Protein AF-A0A6A7B2F6-F1 (afdb_monomer)

Structure (mmCIF, N/CA/C/O backbone):
data_AF-A0A6A7B2F6-F1
#
_entry.id   AF-A0A6A7B2F6-F1
#
loop_
_atom_site.group_PDB
_atom_site.id
_atom_site.type_symbol
_atom_site.label_atom_id
_atom_site.label_alt_id
_atom_site.label_comp_id
_atom_site.label_asym_id
_atom_site.label_entity_id
_atom_site.label_seq_id
_atom_site.pdbx_PDB_ins_code
_atom_site.Cartn_x
_atom_site.Cartn_y
_atom_site.Cartn_z
_atom_site.occupancy
_atom_site.B_iso_or_equiv
_atom_site.auth_seq_id
_atom_site.auth_comp_id
_atom_site.auth_asym_id
_atom_site.auth_atom_id
_atom_site.pdbx_PDB_model_num
ATOM 1 N N . MET A 1 1 ? 23.546 13.641 -33.570 1.00 54.88 1 MET A N 1
ATOM 2 C CA . MET A 1 1 ? 23.801 13.196 -32.185 1.00 54.88 1 MET A CA 1
ATOM 3 C C . MET A 1 1 ? 22.501 12.891 -31.407 1.00 54.88 1 MET A C 1
ATOM 5 O O . MET A 1 1 ? 22.380 13.351 -30.288 1.00 54.88 1 MET A O 1
ATOM 9 N N . PRO A 1 2 ? 21.525 12.115 -31.929 1.00 66.31 2 PRO A N 1
ATOM 10 C CA . PRO A 1 2 ? 20.296 11.788 -31.178 1.00 66.31 2 PRO A CA 1
ATOM 11 C C . PRO A 1 2 ? 20.431 10.603 -30.196 1.00 66.31 2 PRO A C 1
ATOM 13 O O . PRO A 1 2 ? 19.498 10.316 -29.454 1.00 66.31 2 PRO A O 1
ATOM 16 N N . TYR A 1 3 ? 21.562 9.884 -30.204 1.00 64.88 3 TYR A N 1
ATOM 17 C CA . TYR A 1 3 ? 21.725 8.642 -29.433 1.00 64.88 3 TYR A CA 1
ATOM 18 C C . TYR A 1 3 ? 22.074 8.880 -27.952 1.00 64.88 3 TYR A C 1
ATOM 20 O O . TYR A 1 3 ? 21.623 8.134 -27.085 1.00 64.88 3 TYR A O 1
ATOM 28 N N . GLU A 1 4 ? 22.831 9.940 -27.645 1.00 74.81 4 GLU A N 1
ATOM 29 C CA . GLU A 1 4 ? 23.242 10.257 -26.267 1.00 74.81 4 GLU A CA 1
ATOM 30 C C . GLU A 1 4 ? 22.056 10.699 -25.395 1.00 74.81 4 GLU A C 1
ATOM 32 O O . GLU A 1 4 ? 21.963 10.301 -24.231 1.00 74.81 4 GLU A O 1
ATOM 37 N N . ASP A 1 5 ? 21.104 11.435 -25.977 1.00 79.56 5 ASP A N 1
ATOM 38 C CA . ASP A 1 5 ? 19.908 11.903 -25.270 1.00 79.56 5 ASP A CA 1
ATOM 39 C C . ASP A 1 5 ? 19.014 10.728 -24.833 1.00 79.56 5 ASP A C 1
ATOM 41 O O . ASP A 1 5 ? 18.482 10.715 -23.722 1.00 79.56 5 ASP A O 1
ATOM 45 N N . HIS A 1 6 ? 18.910 9.676 -25.657 1.00 76.62 6 HIS A N 1
ATOM 46 C CA . HIS A 1 6 ? 18.069 8.523 -25.333 1.00 76.62 6 HIS A CA 1
ATOM 47 C C . HIS A 1 6 ? 18.646 7.677 -24.185 1.00 76.62 6 HIS A C 1
ATOM 49 O O . HIS A 1 6 ? 17.894 7.222 -23.315 1.00 76.62 6 HIS A O 1
ATOM 55 N N . ALA A 1 7 ? 19.964 7.466 -24.151 1.00 80.50 7 ALA A N 1
ATOM 56 C CA . ALA A 1 7 ? 20.609 6.690 -23.090 1.00 80.50 7 ALA A CA 1
ATOM 57 C C . ALA A 1 7 ? 20.468 7.370 -21.715 1.00 80.50 7 ALA A C 1
ATOM 59 O O . ALA A 1 7 ? 20.265 6.703 -20.694 1.00 80.50 7 ALA A O 1
ATOM 60 N N . HIS A 1 8 ? 20.525 8.705 -21.688 1.00 84.56 8 HIS A N 1
ATOM 61 C CA . HIS A 1 8 ? 20.336 9.487 -20.471 1.00 84.56 8 HIS A CA 1
ATOM 62 C C . HIS A 1 8 ? 18.915 9.333 -19.899 1.00 84.56 8 HIS A C 1
ATOM 64 O O . HIS A 1 8 ? 18.751 9.095 -18.697 1.00 84.56 8 HIS A O 1
ATOM 70 N N . ASP A 1 9 ? 17.890 9.378 -20.754 1.00 85.75 9 ASP A N 1
ATOM 71 C CA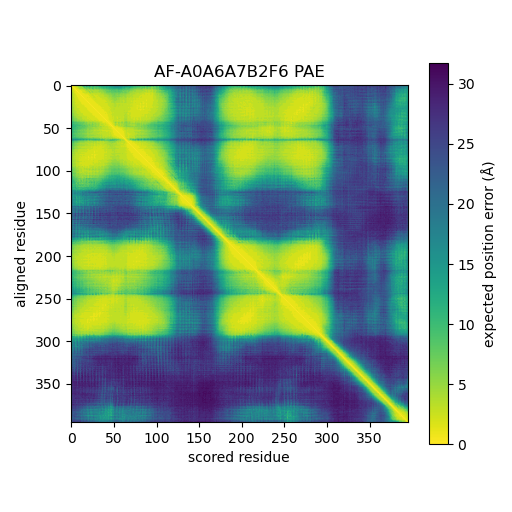 . ASP A 1 9 ? 16.490 9.224 -20.340 1.00 85.75 9 ASP A CA 1
ATOM 72 C C . ASP A 1 9 ? 16.195 7.837 -19.749 1.00 85.75 9 ASP A C 1
ATOM 74 O O . ASP A 1 9 ? 15.519 7.726 -18.720 1.00 85.75 9 ASP A O 1
ATOM 78 N N . VAL A 1 10 ? 16.738 6.770 -20.346 1.00 84.81 10 VAL A N 1
ATOM 79 C CA . VAL A 1 10 ? 16.525 5.390 -19.872 1.00 84.81 10 VAL A CA 1
ATOM 80 C C . VAL A 1 10 ? 17.110 5.194 -18.473 1.00 84.81 10 VAL A C 1
ATOM 82 O O . VAL A 1 10 ? 16.424 4.675 -17.586 1.00 84.81 10 VAL A O 1
ATOM 85 N N . ARG A 1 11 ? 18.336 5.681 -18.230 1.00 88.31 11 ARG A N 1
ATOM 86 C CA . ARG A 1 11 ? 18.968 5.625 -16.901 1.00 88.31 11 ARG A CA 1
ATOM 87 C C . ARG A 1 11 ? 18.184 6.418 -15.861 1.00 88.31 11 ARG A C 1
ATOM 89 O O . ARG A 1 11 ? 18.019 5.953 -14.732 1.00 88.31 11 ARG A O 1
ATOM 96 N N . HIS A 1 12 ? 17.668 7.589 -16.232 1.00 90.00 12 HIS A N 1
ATOM 97 C CA . HIS A 1 12 ? 16.867 8.402 -15.324 1.00 90.00 12 HIS A CA 1
ATOM 98 C C . HIS A 1 12 ? 15.565 7.688 -14.925 1.00 90.00 12 HIS A C 1
ATOM 100 O O . HIS A 1 12 ? 15.240 7.613 -13.739 1.00 90.00 12 HIS A O 1
ATOM 106 N N . ILE A 1 13 ? 14.851 7.089 -15.884 1.00 89.62 13 ILE A N 1
ATOM 107 C CA . ILE A 1 13 ? 13.628 6.315 -15.613 1.00 89.62 13 ILE A CA 1
ATOM 108 C C . ILE A 1 13 ? 13.930 5.105 -14.719 1.00 89.62 13 ILE A C 1
ATOM 110 O O . ILE A 1 13 ? 13.209 4.872 -13.746 1.00 89.62 13 ILE A O 1
ATOM 114 N N . ALA A 1 14 ? 14.999 4.355 -15.003 1.00 90.31 14 ALA A N 1
ATOM 115 C CA . ALA A 1 14 ? 15.408 3.208 -14.192 1.00 90.31 14 ALA A CA 1
ATOM 116 C C . ALA A 1 14 ? 15.738 3.615 -12.745 1.00 90.31 14 ALA A C 1
ATOM 118 O O . ALA A 1 14 ? 15.296 2.959 -11.798 1.00 90.31 14 ALA A O 1
ATOM 119 N N . SER A 1 15 ? 16.439 4.736 -12.561 1.00 93.06 15 SER A N 1
ATOM 120 C CA . SER A 1 15 ? 16.747 5.297 -11.241 1.00 93.06 15 SER A CA 1
ATOM 121 C C . SER A 1 15 ? 15.479 5.689 -10.473 1.00 93.06 15 SER A C 1
ATOM 123 O O . SER A 1 15 ? 15.281 5.257 -9.336 1.00 93.06 15 SER A O 1
ATOM 125 N N . VAL A 1 16 ? 14.554 6.416 -11.112 1.00 93.19 16 VAL A N 1
ATOM 126 C CA . VAL A 1 16 ? 13.270 6.799 -10.499 1.00 93.19 16 VAL A CA 1
ATOM 127 C C . VAL A 1 16 ? 12.461 5.566 -10.090 1.00 93.19 16 VAL A C 1
ATOM 129 O O . VAL A 1 16 ? 11.946 5.511 -8.973 1.00 93.19 16 VAL A O 1
ATOM 132 N N . LEU A 1 17 ? 12.373 4.550 -10.953 1.00 92.00 17 LEU A N 1
ATOM 133 C CA . LEU A 1 17 ? 11.678 3.298 -10.637 1.00 92.00 17 LEU A CA 1
ATOM 134 C C . LEU A 1 17 ? 12.339 2.551 -9.475 1.00 92.00 17 LEU A C 1
ATOM 136 O O . LEU A 1 17 ? 11.637 2.035 -8.606 1.00 92.00 17 LEU A O 1
ATOM 140 N N . THR A 1 18 ? 13.670 2.531 -9.422 1.00 94.44 18 THR A N 1
ATOM 141 C CA . THR A 1 18 ? 14.434 1.931 -8.320 1.00 94.44 18 THR A CA 1
ATOM 142 C C . THR A 1 18 ? 14.109 2.613 -6.992 1.00 94.44 18 THR A C 1
ATOM 144 O O . THR A 1 18 ? 13.806 1.936 -6.006 1.00 94.44 18 THR A O 1
ATOM 147 N N . ILE A 1 19 ? 14.090 3.950 -6.968 1.00 95.31 19 ILE A N 1
ATOM 148 C CA . ILE A 1 19 ? 13.731 4.736 -5.779 1.00 95.31 19 ILE A CA 1
ATOM 149 C C . ILE A 1 19 ? 12.289 4.439 -5.357 1.00 95.31 19 ILE A C 1
ATOM 151 O O . ILE A 1 19 ? 12.044 4.132 -4.192 1.00 95.31 19 ILE A O 1
ATOM 155 N N . LEU A 1 20 ? 11.335 4.462 -6.294 1.00 94.81 20 LEU A N 1
ATOM 156 C CA . LEU A 1 20 ? 9.926 4.186 -6.003 1.00 94.81 20 LEU A CA 1
ATOM 157 C C . LEU A 1 20 ? 9.716 2.776 -5.434 1.00 94.81 20 LEU A C 1
ATOM 159 O O . LEU A 1 20 ? 9.013 2.618 -4.437 1.00 94.81 20 LEU A O 1
ATOM 163 N N . HIS A 1 21 ? 10.345 1.753 -6.016 1.00 93.62 21 HIS A N 1
ATOM 164 C CA . HIS A 1 21 ? 10.237 0.381 -5.516 1.00 93.62 21 HIS A CA 1
ATOM 165 C C . HIS A 1 21 ? 10.920 0.195 -4.155 1.00 93.62 21 HIS A C 1
ATOM 167 O O . HIS A 1 21 ? 10.398 -0.524 -3.304 1.00 93.62 21 HIS A O 1
ATOM 173 N N . THR A 1 22 ? 12.024 0.898 -3.902 1.00 95.75 22 THR A N 1
ATOM 174 C CA . THR A 1 22 ? 12.677 0.908 -2.584 1.00 95.75 22 THR A CA 1
ATOM 175 C C . THR A 1 22 ? 11.773 1.544 -1.526 1.00 95.75 22 THR A C 1
ATOM 177 O O . THR A 1 22 ? 11.584 0.974 -0.450 1.00 95.75 22 THR A O 1
ATOM 180 N N . LEU A 1 23 ? 11.139 2.678 -1.843 1.00 96.19 23 LEU A N 1
ATOM 181 C CA . LEU A 1 23 ? 10.159 3.321 -0.964 1.00 96.19 23 LEU A CA 1
ATOM 182 C C . LEU A 1 23 ? 8.937 2.429 -0.719 1.00 96.19 23 LEU A C 1
ATOM 184 O O . LEU A 1 23 ? 8.462 2.370 0.414 1.00 96.19 23 LEU A O 1
ATOM 188 N N . HIS A 1 24 ? 8.467 1.687 -1.729 1.00 95.56 24 HIS A N 1
ATOM 189 C CA . HIS A 1 24 ? 7.430 0.665 -1.548 1.00 95.56 24 HIS A CA 1
ATOM 190 C C . HIS A 1 24 ? 7.857 -0.375 -0.513 1.00 95.56 24 HIS A C 1
ATOM 192 O O . HIS A 1 24 ? 7.112 -0.622 0.428 1.00 95.56 24 HIS A O 1
ATOM 198 N N . ILE A 1 25 ? 9.049 -0.964 -0.648 1.00 96.88 25 ILE A N 1
ATOM 199 C CA . ILE A 1 25 ? 9.537 -2.009 0.266 1.00 96.88 25 ILE A CA 1
ATOM 200 C C . ILE A 1 25 ? 9.607 -1.480 1.702 1.00 96.88 25 ILE A C 1
ATOM 202 O O . ILE A 1 25 ? 9.035 -2.090 2.605 1.00 96.88 25 ILE A O 1
ATOM 206 N N . ILE A 1 26 ? 10.241 -0.321 1.909 1.00 97.50 26 ILE A N 1
ATOM 207 C CA . ILE A 1 26 ? 10.373 0.302 3.236 1.00 97.50 26 ILE A CA 1
ATOM 208 C C . ILE A 1 26 ? 8.992 0.582 3.842 1.00 97.50 26 ILE A C 1
ATOM 210 O O . ILE A 1 26 ? 8.729 0.223 4.994 1.00 97.50 26 ILE A O 1
ATOM 214 N N . THR A 1 27 ? 8.090 1.184 3.064 1.00 96.12 27 THR A N 1
ATOM 215 C CA . THR A 1 27 ? 6.739 1.520 3.533 1.00 96.12 27 THR A CA 1
ATOM 216 C C . THR A 1 27 ? 5.923 0.264 3.831 1.00 96.12 27 THR A C 1
ATOM 218 O O . THR A 1 27 ? 5.229 0.224 4.840 1.00 96.12 27 THR A O 1
ATOM 221 N N . THR A 1 28 ? 6.052 -0.789 3.022 1.00 95.88 28 THR A N 1
ATOM 222 C CA . THR A 1 28 ? 5.333 -2.060 3.202 1.00 95.88 28 THR A CA 1
ATOM 223 C C . THR A 1 28 ? 5.786 -2.780 4.469 1.00 95.88 28 THR A C 1
ATOM 225 O O . THR A 1 28 ? 4.952 -3.239 5.246 1.00 95.88 28 THR A O 1
ATOM 228 N N . LEU A 1 29 ? 7.097 -2.828 4.732 1.00 96.69 29 LEU A N 1
ATOM 229 C CA . LEU A 1 29 ? 7.642 -3.381 5.976 1.00 96.69 29 LEU A CA 1
ATOM 230 C C . LEU A 1 29 ? 7.176 -2.579 7.197 1.00 96.69 29 LEU A C 1
ATOM 232 O O . LEU A 1 29 ? 6.752 -3.159 8.194 1.00 96.69 29 LEU A O 1
ATOM 236 N N . THR A 1 30 ? 7.195 -1.248 7.100 1.00 96.12 30 THR A N 1
ATOM 237 C CA . THR A 1 30 ? 6.697 -0.364 8.164 1.00 96.12 30 THR A CA 1
ATOM 238 C C . THR A 1 30 ? 5.208 -0.599 8.415 1.00 96.12 30 THR A C 1
ATOM 240 O O . THR A 1 30 ? 4.791 -0.780 9.557 1.00 96.12 30 THR A O 1
ATOM 243 N N . LEU A 1 31 ? 4.402 -0.668 7.354 1.00 95.06 31 LEU A N 1
ATOM 244 C CA . LEU A 1 31 ? 2.968 -0.921 7.437 1.00 95.06 31 LEU A CA 1
ATOM 245 C C . LEU A 1 31 ? 2.669 -2.299 8.035 1.00 95.06 31 LEU A C 1
ATOM 247 O O . LEU A 1 31 ? 1.744 -2.411 8.831 1.00 95.06 31 LEU A O 1
ATOM 251 N N . LEU A 1 32 ? 3.465 -3.326 7.722 1.00 95.38 32 LEU A N 1
ATOM 252 C CA . LEU A 1 32 ? 3.337 -4.658 8.317 1.00 95.38 32 LEU A CA 1
ATOM 253 C C . LEU A 1 32 ? 3.573 -4.632 9.834 1.00 95.38 32 LEU A C 1
ATOM 255 O O . LEU A 1 32 ? 2.795 -5.217 10.585 1.00 95.38 32 LEU A O 1
ATOM 259 N N . VAL A 1 33 ? 4.604 -3.921 10.301 1.00 96.19 33 VAL A N 1
ATOM 260 C CA . VAL A 1 33 ? 4.861 -3.753 11.743 1.00 96.19 33 VAL A CA 1
ATOM 261 C C . VAL A 1 33 ? 3.712 -2.998 12.415 1.00 96.19 33 VAL A C 1
ATOM 263 O O . VAL A 1 33 ? 3.245 -3.413 13.474 1.00 96.19 33 VAL A O 1
ATOM 266 N N . LEU A 1 34 ? 3.207 -1.931 11.787 1.00 94.81 34 LEU A N 1
ATOM 267 C CA . LEU A 1 34 ? 2.070 -1.158 12.298 1.00 94.81 34 LEU A CA 1
ATOM 268 C C . LEU A 1 34 ? 0.776 -1.981 12.347 1.00 94.81 34 LEU A C 1
ATOM 270 O O . LEU A 1 34 ? 0.018 -1.869 13.305 1.00 94.81 34 LEU A O 1
ATOM 274 N N . LEU A 1 35 ? 0.545 -2.835 11.349 1.00 92.69 35 LEU A N 1
ATOM 275 C CA . LEU A 1 35 ? -0.573 -3.774 11.289 1.00 92.69 35 LEU A CA 1
ATOM 276 C C . LEU A 1 35 ? -0.529 -4.773 12.453 1.00 92.69 35 LEU A C 1
ATOM 278 O O . LEU A 1 35 ? -1.535 -4.973 13.137 1.00 92.69 35 LEU A O 1
ATOM 282 N N . VAL A 1 36 ? 0.639 -5.374 12.705 1.00 94.25 36 VAL A N 1
ATOM 283 C CA . VAL A 1 36 ? 0.846 -6.283 13.844 1.00 94.25 36 VAL A CA 1
ATOM 284 C C . VAL A 1 36 ? 0.641 -5.539 15.159 1.00 94.25 36 VAL A C 1
ATOM 286 O O . VAL A 1 36 ? -0.102 -6.011 16.015 1.00 94.25 36 VAL A O 1
ATOM 289 N N . TRP A 1 37 ? 1.219 -4.344 15.297 1.00 94.50 37 TRP A N 1
ATOM 290 C CA . TRP A 1 37 ? 1.047 -3.514 16.486 1.00 94.50 37 TRP A CA 1
ATOM 291 C C . TRP A 1 37 ? -0.422 -3.150 16.739 1.00 94.50 37 TRP A C 1
ATOM 293 O O . TRP A 1 37 ? -0.886 -3.209 17.880 1.00 94.50 37 TRP A O 1
ATOM 303 N N . HIS A 1 38 ? -1.185 -2.830 15.692 1.00 91.62 38 HIS A N 1
ATOM 304 C CA . HIS A 1 38 ? -2.613 -2.568 15.817 1.00 91.62 38 HIS A CA 1
ATOM 305 C C . HIS A 1 38 ? -3.382 -3.810 16.282 1.00 91.62 38 HIS A C 1
ATOM 307 O O . HIS A 1 38 ? -4.205 -3.689 17.188 1.00 91.62 38 HIS A O 1
ATOM 313 N N . ILE A 1 39 ? -3.099 -5.001 15.733 1.00 91.12 39 ILE A N 1
ATOM 314 C CA . ILE A 1 39 ? -3.698 -6.254 16.227 1.00 91.12 39 ILE A CA 1
ATOM 315 C C . ILE A 1 39 ? -3.386 -6.443 17.710 1.00 91.12 39 ILE A C 1
ATOM 317 O O . ILE A 1 39 ? -4.314 -6.636 18.490 1.00 91.12 39 ILE A O 1
ATOM 321 N N . SER A 1 40 ? -2.118 -6.329 18.114 1.00 91.44 40 SER A N 1
ATOM 322 C CA . SER A 1 40 ? -1.720 -6.468 19.519 1.00 91.44 40 SER A CA 1
ATOM 323 C C . SER A 1 40 ? -2.441 -5.458 20.419 1.00 91.44 40 SER A C 1
ATOM 325 O O . SER A 1 40 ? -2.845 -5.785 21.530 1.00 91.44 40 SER A O 1
ATOM 327 N N . THR A 1 41 ? -2.660 -4.234 19.932 1.00 90.12 41 THR A N 1
ATOM 328 C CA . THR A 1 41 ? -3.390 -3.187 20.667 1.00 90.12 41 THR A CA 1
ATOM 329 C C . THR A 1 41 ? -4.883 -3.495 20.793 1.00 90.12 41 THR A C 1
ATOM 331 O O . THR A 1 41 ? -5.496 -3.186 21.814 1.00 90.12 41 THR A O 1
ATOM 334 N N . VAL A 1 42 ? -5.483 -4.115 19.776 1.00 88.25 42 VAL A N 1
ATOM 335 C CA . VAL A 1 42 ? -6.877 -4.576 19.831 1.00 88.25 42 VAL A CA 1
ATOM 336 C C . VAL A 1 42 ? -7.023 -5.791 20.748 1.00 88.25 42 VAL A C 1
ATOM 338 O O . VAL A 1 42 ? -8.025 -5.881 21.449 1.00 88.25 42 VAL A O 1
ATOM 341 N N . ASP A 1 43 ? -6.040 -6.686 20.784 1.00 88.81 43 ASP A N 1
ATOM 342 C CA . ASP A 1 43 ? -6.026 -7.868 21.655 1.00 88.81 43 ASP A CA 1
ATOM 343 C C . ASP A 1 43 ? -5.865 -7.498 23.140 1.00 88.81 43 ASP A C 1
ATOM 345 O O . ASP A 1 43 ? -6.532 -8.047 24.019 1.00 88.81 43 ASP A O 1
ATOM 349 N N . LEU A 1 44 ? -5.088 -6.444 23.422 1.00 85.56 44 LEU A N 1
ATOM 350 C CA . LEU A 1 44 ? -4.960 -5.868 24.763 1.00 85.56 44 LEU A CA 1
ATOM 351 C C . LEU A 1 44 ? -6.313 -5.499 25.389 1.00 85.56 44 LEU A C 1
ATOM 353 O O . LEU A 1 44 ? -6.413 -5.498 26.610 1.00 85.56 44 LEU A O 1
ATOM 357 N N . VAL A 1 45 ? -7.362 -5.247 24.592 1.00 85.56 45 VAL A N 1
ATOM 358 C CA . VAL A 1 45 ? -8.728 -4.961 25.073 1.00 85.56 45 VAL A CA 1
ATOM 359 C C . VAL A 1 45 ? -9.248 -6.028 26.039 1.00 85.56 45 VAL A C 1
ATOM 361 O O . VAL A 1 45 ? -9.948 -5.682 26.993 1.00 85.56 45 VAL A O 1
ATOM 364 N N . GLU A 1 46 ? -8.892 -7.296 25.833 1.00 85.31 46 GLU A N 1
ATOM 365 C CA . GLU A 1 46 ? -9.318 -8.402 26.700 1.00 85.31 46 GLU A CA 1
ATOM 366 C C . GLU A 1 46 ? -8.714 -8.313 28.112 1.00 85.31 46 GLU A C 1
ATOM 368 O O . GLU A 1 46 ? -9.299 -8.818 29.065 1.00 85.31 46 GLU A O 1
ATOM 373 N N . HIS A 1 47 ? -7.603 -7.588 28.268 1.00 86.44 47 HIS A N 1
ATOM 374 C CA . HIS A 1 47 ? -6.847 -7.463 29.516 1.00 86.44 47 HIS A CA 1
ATOM 375 C C . HIS A 1 47 ? -7.242 -6.237 30.360 1.00 86.44 47 HIS A C 1
ATOM 377 O O . HIS A 1 47 ? -6.686 -6.020 31.433 1.00 86.44 47 HIS A O 1
ATOM 383 N N . PHE A 1 48 ? -8.187 -5.409 29.897 1.00 82.31 48 PHE A N 1
ATOM 384 C CA . PHE A 1 48 ? -8.598 -4.178 30.594 1.00 82.31 48 PHE A CA 1
ATOM 385 C C . PHE A 1 48 ? -9.746 -4.356 31.601 1.00 82.31 48 PHE A C 1
ATOM 387 O O . PHE A 1 48 ? -10.257 -3.358 32.125 1.00 82.31 48 PHE A O 1
ATOM 394 N N . ASP A 1 49 ? -10.177 -5.595 31.857 1.00 85.56 49 ASP A N 1
ATOM 395 C CA . ASP A 1 49 ? -11.302 -5.933 32.742 1.00 85.56 49 ASP A CA 1
ATOM 396 C C . ASP A 1 49 ? -12.591 -5.149 32.424 1.00 85.56 49 ASP A C 1
ATOM 398 O O . ASP A 1 49 ? -13.342 -4.748 33.313 1.00 85.56 49 ASP A O 1
ATOM 402 N N . MET A 1 50 ? -12.865 -4.883 31.143 1.00 87.50 50 MET A N 1
ATOM 403 C CA . MET A 1 50 ? -14.071 -4.156 30.731 1.00 87.50 50 MET A CA 1
ATOM 404 C C . MET A 1 50 ? -15.337 -5.024 30.909 1.00 87.50 50 MET A C 1
ATOM 406 O O . MET A 1 50 ? -15.268 -6.250 30.804 1.00 87.50 50 MET A O 1
ATOM 410 N N . PRO A 1 51 ? -16.537 -4.438 31.123 1.00 89.00 51 PRO A N 1
ATOM 411 C CA . PRO A 1 51 ? -17.775 -5.210 31.218 1.00 89.00 51 PRO A CA 1
ATOM 412 C C . PRO A 1 51 ? -18.011 -6.064 29.974 1.00 89.00 51 PRO A C 1
ATOM 414 O O . PRO A 1 51 ? -17.865 -5.588 28.845 1.00 89.00 51 PRO A O 1
ATOM 417 N N . ARG A 1 52 ? -18.497 -7.296 30.166 1.00 89.12 52 ARG A N 1
ATOM 418 C CA . ARG A 1 52 ? -18.784 -8.232 29.063 1.00 89.12 52 ARG A CA 1
ATOM 419 C C . ARG A 1 52 ? -19.774 -7.676 28.036 1.00 89.12 52 ARG A C 1
ATOM 421 O O . ARG A 1 52 ? -19.797 -8.147 26.900 1.00 89.12 52 ARG A O 1
ATOM 428 N N . SER A 1 53 ? -20.664 -6.758 28.415 1.00 89.75 53 SER A N 1
ATOM 429 C CA . SER A 1 53 ? -21.571 -6.096 27.467 1.00 89.75 53 SER A CA 1
ATOM 430 C C . SER A 1 53 ? -20.849 -5.092 26.569 1.00 89.75 53 SER A C 1
ATOM 432 O O . SER A 1 53 ? -21.103 -5.064 25.360 1.00 89.75 53 SER A O 1
ATOM 434 N N . TRP A 1 54 ? -19.920 -4.313 27.133 1.00 89.62 54 TRP A N 1
ATOM 435 C CA . TRP A 1 54 ? -19.060 -3.402 26.389 1.00 89.62 54 TRP A CA 1
ATOM 436 C C . TRP A 1 54 ? -18.175 -4.194 25.436 1.00 89.62 54 TRP A C 1
ATOM 438 O O . TRP A 1 54 ? -18.169 -3.898 24.247 1.00 89.62 54 TRP A O 1
ATOM 448 N N . GLU A 1 55 ? -17.532 -5.257 25.921 1.00 89.12 55 GLU A N 1
ATOM 449 C CA . GLU A 1 55 ? -16.659 -6.116 25.118 1.00 89.12 55 GLU A CA 1
ATOM 450 C C . GLU A 1 55 ? -17.417 -6.750 23.945 1.00 89.12 55 GLU A C 1
ATOM 452 O O . GLU A 1 55 ? -16.979 -6.659 22.802 1.00 89.12 55 GLU A O 1
ATOM 457 N N . ARG A 1 56 ? -18.613 -7.311 24.183 1.00 89.56 56 ARG A N 1
ATOM 458 C CA . ARG A 1 56 ? -19.470 -7.851 23.112 1.00 89.56 56 ARG A CA 1
ATOM 459 C C . ARG A 1 56 ? -19.888 -6.786 22.106 1.00 89.56 56 ARG A C 1
ATOM 461 O O . ARG A 1 56 ? -19.909 -7.061 20.910 1.00 89.56 56 ARG A O 1
ATOM 468 N N . THR A 1 57 ? -20.222 -5.583 22.568 1.00 88.50 57 THR A N 1
ATOM 469 C CA . THR A 1 57 ? -20.602 -4.468 21.687 1.00 88.50 57 THR A CA 1
ATOM 470 C C . THR A 1 57 ? -19.409 -4.002 20.858 1.00 88.50 57 THR A C 1
ATOM 472 O O . THR A 1 57 ? -19.535 -3.809 19.651 1.00 88.50 57 THR A O 1
ATOM 475 N N . TYR A 1 58 ? -18.240 -3.885 21.485 1.00 86.56 58 TYR A N 1
ATOM 476 C CA . TYR A 1 58 ? -16.982 -3.534 20.843 1.00 86.56 58 TYR A CA 1
ATOM 477 C C . TYR A 1 58 ? -16.589 -4.582 19.796 1.00 86.56 58 TYR A C 1
ATOM 479 O O . TYR A 1 58 ? -16.456 -4.242 18.621 1.00 86.56 58 TYR A O 1
ATOM 487 N N . LYS A 1 59 ? -16.527 -5.866 20.176 1.00 87.12 59 LYS A N 1
ATOM 488 C CA . LYS A 1 59 ? -16.251 -6.990 19.269 1.00 87.12 59 LYS A CA 1
ATOM 489 C C . LYS A 1 59 ? -17.261 -7.048 18.131 1.00 87.12 59 LYS A C 1
ATOM 491 O O . LYS A 1 59 ? -16.853 -7.163 16.989 1.00 87.12 59 LYS A O 1
ATOM 496 N N . LYS A 1 60 ? -18.562 -6.878 18.383 1.00 88.25 60 LYS A N 1
ATOM 497 C CA . LYS A 1 60 ? -19.584 -6.836 17.320 1.00 88.25 60 LYS A CA 1
ATOM 498 C C . LYS A 1 60 ? -19.386 -5.659 16.356 1.00 88.25 60 LYS A C 1
ATOM 500 O O . LYS A 1 60 ? -19.596 -5.813 15.156 1.00 88.25 60 LYS A O 1
ATOM 505 N N . ASN A 1 61 ? -18.985 -4.494 16.860 1.00 84.69 61 ASN A N 1
ATOM 506 C CA . ASN A 1 61 ? -18.750 -3.304 16.040 1.00 84.69 61 ASN A CA 1
ATOM 507 C C . ASN A 1 61 ? -17.454 -3.394 15.217 1.00 84.69 61 ASN A C 1
ATOM 509 O O . ASN A 1 61 ? -17.412 -2.863 14.101 1.00 84.69 61 ASN A O 1
ATOM 513 N N . GLN A 1 62 ? -16.428 -4.062 15.754 1.00 81.12 62 GLN A N 1
ATOM 514 C CA . GLN A 1 62 ? -15.155 -4.328 15.077 1.00 81.12 62 GLN A CA 1
ATOM 515 C C . GLN A 1 62 ? -15.266 -5.484 14.074 1.00 81.12 62 GLN A C 1
ATOM 517 O O . GLN A 1 62 ? -14.871 -5.350 12.919 1.00 81.12 62 GLN A O 1
ATOM 522 N N . LEU A 1 63 ? -15.889 -6.592 14.481 1.00 81.56 63 LEU A N 1
ATOM 523 C CA . LEU A 1 63 ? -16.115 -7.799 13.678 1.00 81.56 63 LEU A CA 1
ATOM 524 C C . LEU A 1 63 ? -17.350 -7.705 12.780 1.00 81.56 63 LEU A C 1
ATOM 526 O O . LEU A 1 63 ? -17.782 -8.716 12.228 1.00 81.56 63 LEU A O 1
ATOM 530 N N . ASN A 1 64 ? -17.945 -6.519 12.618 1.00 84.50 64 ASN A N 1
ATOM 531 C CA . ASN A 1 64 ? -18.995 -6.354 11.624 1.00 84.50 64 ASN A CA 1
ATOM 532 C C . ASN A 1 64 ? -18.436 -6.816 10.270 1.00 84.50 64 ASN A C 1
ATOM 534 O O . ASN A 1 64 ? -17.413 -6.287 9.826 1.00 84.50 64 ASN A O 1
ATOM 538 N N . SER A 1 65 ? -19.075 -7.828 9.668 1.00 74.44 65 SER A N 1
ATOM 539 C CA . SER A 1 65 ? -18.463 -8.736 8.684 1.00 74.44 65 SER A CA 1
ATOM 540 C C . SER A 1 65 ? -17.669 -8.003 7.609 1.00 74.44 65 SER A C 1
ATOM 542 O O . SER A 1 65 ? -16.551 -8.387 7.290 1.00 74.44 65 SER A O 1
ATOM 544 N N . TRP A 1 66 ? -18.214 -6.900 7.100 1.00 87.94 66 TRP A N 1
ATOM 545 C CA . TRP A 1 66 ? -17.580 -6.117 6.050 1.00 87.94 66 TRP A CA 1
ATOM 546 C C . TRP A 1 66 ? -16.263 -5.439 6.473 1.00 87.94 66 TRP A C 1
ATOM 548 O O . TRP A 1 66 ? -15.292 -5.444 5.720 1.00 87.94 66 TRP A O 1
ATOM 558 N N . ARG A 1 67 ? -16.191 -4.874 7.685 1.00 86.56 67 ARG A N 1
ATOM 559 C CA . ARG A 1 67 ? -14.970 -4.211 8.182 1.00 86.56 67 ARG A CA 1
ATOM 560 C C . ARG A 1 67 ? -13.851 -5.220 8.384 1.00 86.56 67 ARG A C 1
ATOM 562 O O . ARG A 1 67 ? -12.729 -4.974 7.954 1.00 86.56 67 ARG A O 1
ATOM 569 N N . SER A 1 68 ? -14.181 -6.362 8.982 1.00 88.69 68 SER A N 1
ATOM 570 C CA . SER A 1 68 ? -13.234 -7.462 9.162 1.00 88.69 68 SER A CA 1
ATOM 571 C C . SER A 1 68 ? -12.708 -7.976 7.816 1.00 88.69 68 SER A C 1
ATOM 573 O O . SER A 1 68 ? -11.502 -8.167 7.677 1.00 88.69 68 SER A O 1
ATOM 575 N N . SER A 1 69 ? -13.565 -8.085 6.791 1.00 90.31 69 SER A N 1
ATOM 576 C CA . SER A 1 69 ? -13.132 -8.450 5.436 1.00 90.31 69 SER A CA 1
ATOM 577 C C . SER A 1 69 ? -12.134 -7.455 4.844 1.00 90.31 69 SER A C 1
ATOM 579 O O . SER A 1 69 ? -11.126 -7.877 4.289 1.00 90.31 69 SER A O 1
ATOM 581 N N . VAL A 1 70 ? -12.358 -6.145 4.984 1.00 90.38 70 VAL A N 1
ATOM 582 C CA . VAL A 1 70 ? -11.415 -5.131 4.472 1.00 90.38 70 VAL A CA 1
ATOM 583 C C . VAL A 1 70 ? -10.068 -5.228 5.180 1.00 90.38 70 VAL A C 1
ATOM 585 O O . VAL A 1 70 ? -9.030 -5.160 4.530 1.00 90.38 70 VAL A O 1
ATOM 588 N N . TRP A 1 71 ? -10.073 -5.434 6.496 1.00 90.56 71 TRP A N 1
ATOM 589 C CA . TRP A 1 71 ? -8.850 -5.657 7.264 1.00 90.56 71 TRP A CA 1
ATOM 590 C C . TRP A 1 71 ? -8.088 -6.891 6.789 1.00 90.56 71 TRP A C 1
ATOM 592 O O . TRP A 1 71 ? -6.896 -6.797 6.513 1.00 90.56 71 TRP A O 1
ATOM 602 N N . ALA A 1 72 ? -8.777 -8.023 6.634 1.00 92.12 72 ALA A N 1
ATOM 603 C CA . ALA A 1 72 ? -8.177 -9.250 6.123 1.00 92.12 72 ALA A CA 1
ATOM 604 C C . ALA A 1 72 ? -7.589 -9.058 4.714 1.00 92.12 72 ALA A C 1
ATOM 606 O O . ALA A 1 72 ? -6.504 -9.554 4.424 1.00 92.12 72 ALA A O 1
ATOM 607 N N . LEU A 1 73 ? -8.270 -8.290 3.857 1.00 93.38 73 LEU A N 1
ATOM 608 C CA . LEU A 1 73 ? -7.792 -7.978 2.512 1.00 93.38 73 LEU A CA 1
ATOM 609 C C . LEU A 1 73 ? -6.548 -7.088 2.529 1.00 93.38 73 LEU A C 1
ATOM 611 O O . LEU A 1 73 ? -5.613 -7.381 1.795 1.00 93.38 73 LEU A O 1
ATOM 615 N N . VAL A 1 74 ? -6.484 -6.061 3.383 1.00 93.06 74 VAL A N 1
ATOM 616 C CA . VAL A 1 74 ? -5.262 -5.251 3.557 1.00 93.06 74 VAL A CA 1
ATOM 617 C C . VAL A 1 74 ? -4.110 -6.122 4.064 1.00 93.06 74 VAL A C 1
ATOM 619 O O . VAL A 1 74 ? -3.007 -6.047 3.530 1.00 93.06 74 VAL A O 1
ATOM 622 N N . PHE A 1 75 ? -4.370 -7.008 5.029 1.00 93.00 75 PHE A N 1
ATOM 623 C CA . PHE A 1 75 ? -3.379 -7.964 5.528 1.00 93.00 75 PHE A CA 1
ATOM 624 C C . PHE A 1 75 ? -2.857 -8.917 4.453 1.00 93.00 75 PHE A C 1
ATOM 626 O O . PHE A 1 75 ? -1.678 -9.254 4.470 1.00 93.00 75 PHE A O 1
ATOM 633 N N . ALA A 1 76 ? -3.711 -9.352 3.527 1.00 95.25 76 ALA A N 1
ATOM 634 C CA . ALA A 1 76 ? -3.305 -10.192 2.405 1.00 95.25 76 ALA A CA 1
ATOM 635 C C . ALA A 1 76 ? -2.577 -9.391 1.313 1.00 95.25 76 ALA A C 1
ATOM 637 O O . ALA A 1 76 ? -1.636 -9.894 0.704 1.00 95.25 76 ALA A O 1
ATOM 638 N N . LEU A 1 77 ? -2.994 -8.146 1.073 1.00 95.50 77 LEU A N 1
ATOM 639 C CA . LEU A 1 77 ? -2.441 -7.280 0.037 1.00 95.50 77 LEU A CA 1
ATOM 640 C C . LEU A 1 77 ? -1.014 -6.825 0.365 1.00 95.50 77 LEU A C 1
ATOM 642 O O . LEU A 1 77 ? -0.169 -6.845 -0.519 1.00 95.50 77 LEU A O 1
ATOM 646 N N . VAL A 1 78 ? -0.718 -6.473 1.619 1.00 95.62 78 VAL A N 1
ATOM 647 C CA . VAL A 1 78 ? 0.600 -5.952 2.034 1.00 95.62 78 VAL A CA 1
ATOM 648 C C . VAL A 1 78 ? 1.762 -6.913 1.694 1.00 95.62 78 VAL A C 1
ATOM 650 O O . VAL A 1 78 ? 2.732 -6.478 1.074 1.00 95.62 78 VAL A O 1
ATOM 653 N N . PRO A 1 79 ? 1.701 -8.226 1.994 1.00 96.25 79 PRO A N 1
ATOM 654 C CA . PRO A 1 79 ? 2.721 -9.180 1.549 1.00 96.25 79 PRO A CA 1
ATOM 655 C C . PRO A 1 79 ? 2.810 -9.328 0.026 1.00 96.25 79 PRO A C 1
ATOM 657 O O . PRO A 1 79 ? 3.904 -9.510 -0.511 1.00 96.25 79 PRO A O 1
ATOM 660 N N . VAL A 1 80 ? 1.676 -9.247 -0.679 1.00 96.31 80 VAL A N 1
ATOM 661 C CA . VAL A 1 80 ? 1.653 -9.296 -2.149 1.00 96.31 80 VAL A CA 1
ATOM 662 C C . VAL A 1 80 ? 2.338 -8.056 -2.728 1.00 96.31 80 VAL A C 1
ATOM 664 O O . VAL A 1 80 ? 3.163 -8.199 -3.627 1.00 96.31 80 VAL A O 1
ATOM 667 N N . ASP A 1 81 ? 2.091 -6.868 -2.171 1.00 95.38 81 ASP A N 1
ATOM 668 C CA . ASP A 1 81 ? 2.787 -5.625 -2.524 1.00 95.38 81 ASP A CA 1
ATOM 669 C C . ASP A 1 81 ? 4.296 -5.743 -2.316 1.00 95.38 81 ASP A C 1
ATOM 671 O O . ASP A 1 81 ? 5.063 -5.356 -3.201 1.00 95.38 81 ASP A O 1
ATOM 675 N N . LEU A 1 82 ? 4.735 -6.334 -1.198 1.00 96.69 82 LEU A N 1
ATOM 676 C CA . LEU A 1 82 ? 6.155 -6.579 -0.940 1.00 96.69 82 LEU A CA 1
ATOM 677 C C . LEU A 1 82 ? 6.766 -7.485 -2.017 1.00 96.69 82 LEU A C 1
ATOM 679 O O . LEU A 1 82 ? 7.809 -7.158 -2.585 1.00 96.69 82 LEU A O 1
ATOM 683 N N . GLY A 1 83 ? 6.101 -8.601 -2.327 1.00 96.38 83 GLY A N 1
ATOM 684 C CA . GLY A 1 83 ? 6.537 -9.532 -3.368 1.00 96.38 83 GLY A CA 1
ATOM 685 C C . GLY A 1 83 ? 6.599 -8.873 -4.748 1.00 96.38 83 GLY A C 1
ATOM 686 O O . GLY A 1 83 ? 7.595 -9.013 -5.459 1.00 96.38 83 GLY A O 1
ATOM 687 N N . CYS A 1 84 ? 5.579 -8.093 -5.110 1.00 95.25 84 CYS A N 1
ATOM 688 C CA . CYS A 1 84 ? 5.536 -7.343 -6.362 1.00 95.25 84 CYS A CA 1
ATOM 689 C C . CYS A 1 84 ? 6.635 -6.277 -6.441 1.00 95.25 84 CYS A C 1
ATOM 691 O O . CYS A 1 84 ? 7.259 -6.133 -7.494 1.00 95.25 84 CYS A O 1
ATOM 693 N N . ALA A 1 85 ? 6.903 -5.547 -5.355 1.00 94.94 85 ALA A N 1
ATOM 694 C CA . ALA A 1 85 ? 7.952 -4.533 -5.312 1.00 94.94 85 ALA A CA 1
ATOM 695 C C . ALA A 1 85 ? 9.348 -5.155 -5.455 1.00 94.94 85 ALA A C 1
ATOM 697 O O . ALA A 1 85 ? 10.139 -4.674 -6.265 1.00 94.94 85 ALA A O 1
ATOM 698 N N . LEU A 1 86 ? 9.622 -6.260 -4.751 1.00 96.25 86 LEU A N 1
ATOM 699 C CA . LEU A 1 86 ? 10.876 -7.013 -4.872 1.00 96.25 86 LEU A CA 1
ATOM 700 C C . LEU A 1 86 ? 11.068 -7.578 -6.283 1.00 96.25 86 LEU A C 1
ATOM 702 O O . LEU A 1 86 ? 12.144 -7.445 -6.864 1.00 96.25 86 LEU A O 1
ATOM 706 N N . TRP A 1 87 ? 10.014 -8.156 -6.862 1.00 95.94 87 TRP A N 1
ATOM 707 C CA . TRP A 1 87 ? 10.040 -8.658 -8.235 1.00 95.94 87 TRP A CA 1
ATOM 708 C C . TRP A 1 87 ? 10.346 -7.546 -9.245 1.00 95.94 87 TRP A C 1
ATOM 710 O O . TRP A 1 87 ? 11.197 -7.713 -10.121 1.00 95.94 87 TRP A O 1
ATOM 720 N N . CYS A 1 88 ? 9.684 -6.391 -9.123 1.00 93.06 88 CYS A N 1
ATOM 721 C CA . CYS A 1 88 ? 9.927 -5.255 -10.009 1.00 93.06 88 CYS A CA 1
ATOM 722 C C . CYS A 1 88 ? 11.345 -4.697 -9.847 1.00 93.06 88 CYS A C 1
ATOM 724 O O . CYS A 1 88 ? 11.997 -4.427 -10.854 1.00 93.06 88 CYS A O 1
ATOM 726 N N . LEU A 1 89 ? 11.839 -4.579 -8.612 1.00 93.75 89 LEU A N 1
ATOM 727 C CA . LEU A 1 89 ? 13.197 -4.118 -8.329 1.00 93.75 89 LEU A CA 1
ATOM 728 C C . LEU A 1 89 ? 14.246 -5.047 -8.957 1.00 93.75 89 LEU A C 1
ATOM 730 O O . LEU A 1 89 ? 15.148 -4.576 -9.647 1.00 93.75 89 LEU A O 1
ATOM 734 N N . GLY A 1 90 ? 14.077 -6.366 -8.809 1.00 94.75 90 GLY A N 1
ATOM 735 C CA . GLY A 1 90 ? 14.945 -7.358 -9.446 1.00 94.75 90 GLY A CA 1
ATOM 736 C C . GLY A 1 90 ? 14.941 -7.252 -10.973 1.00 94.75 90 GLY A C 1
ATOM 737 O O . GLY A 1 90 ? 15.993 -7.327 -11.603 1.00 94.75 90 GLY A O 1
ATOM 738 N N . ARG A 1 91 ? 13.776 -6.992 -11.586 1.00 92.69 91 ARG A N 1
ATOM 739 C CA . ARG A 1 91 ? 13.686 -6.771 -13.039 1.00 92.69 91 ARG A CA 1
ATOM 740 C C . ARG A 1 91 ? 14.374 -5.494 -13.507 1.00 92.69 91 ARG A C 1
ATOM 742 O O . ARG A 1 91 ? 14.946 -5.511 -14.592 1.00 92.69 91 ARG A O 1
ATOM 749 N N . VAL A 1 92 ? 14.282 -4.400 -12.750 1.00 91.38 92 VAL A N 1
ATOM 750 C CA . VAL A 1 92 ? 14.979 -3.149 -13.090 1.00 91.38 92 VAL A CA 1
ATOM 751 C C . VAL A 1 92 ? 16.488 -3.368 -13.029 1.00 91.38 92 VAL A C 1
ATOM 753 O O . VAL A 1 92 ? 17.186 -3.004 -13.968 1.00 91.38 92 VAL A O 1
ATOM 756 N N . HIS A 1 93 ? 16.972 -4.044 -11.986 1.00 91.94 93 HIS A N 1
ATOM 757 C CA . HIS A 1 93 ? 18.397 -4.318 -11.829 1.00 91.94 93 HIS A CA 1
ATOM 758 C C . HIS A 1 93 ? 18.947 -5.265 -12.909 1.00 91.94 93 HIS A C 1
ATOM 760 O O . HIS A 1 93 ? 19.998 -4.991 -13.472 1.00 91.94 93 HIS A O 1
ATOM 766 N N . SER A 1 94 ? 18.201 -6.318 -13.273 1.00 91.56 94 SER A N 1
ATOM 767 C CA . SER A 1 94 ? 18.581 -7.225 -14.371 1.00 91.56 94 SER A CA 1
ATOM 768 C C . SER A 1 94 ? 18.792 -6.481 -15.689 1.00 91.56 94 SER A C 1
ATOM 770 O O . SER A 1 94 ? 19.762 -6.749 -16.382 1.00 91.56 94 SER A O 1
ATOM 772 N N . ARG A 1 95 ? 17.916 -5.519 -16.015 1.00 88.81 95 ARG A N 1
ATOM 773 C CA . ARG A 1 95 ? 18.039 -4.724 -17.247 1.00 88.81 95 ARG A CA 1
ATOM 774 C C . ARG A 1 95 ? 19.247 -3.800 -17.232 1.00 88.81 95 ARG A C 1
ATOM 776 O O . ARG A 1 95 ? 19.927 -3.694 -18.235 1.00 88.81 95 ARG A O 1
ATOM 783 N N . MET A 1 96 ? 19.519 -3.160 -16.096 1.00 86.88 96 MET A N 1
ATOM 784 C CA . MET A 1 96 ? 20.702 -2.305 -15.979 1.00 86.88 96 MET A CA 1
ATOM 785 C C . MET A 1 96 ? 21.995 -3.098 -16.192 1.00 86.88 96 MET A C 1
ATOM 787 O O . MET A 1 96 ? 22.904 -2.590 -16.833 1.00 86.88 96 MET A O 1
ATOM 791 N N . ASN A 1 97 ? 22.053 -4.337 -15.697 1.00 89.31 97 ASN A N 1
ATOM 792 C CA . ASN A 1 97 ? 23.218 -5.199 -15.885 1.00 89.31 97 ASN A CA 1
ATOM 793 C C . ASN A 1 97 ? 23.360 -5.666 -17.346 1.00 89.31 97 ASN A C 1
ATOM 795 O O . ASN A 1 97 ? 24.476 -5.690 -17.851 1.00 89.31 97 ASN A O 1
ATOM 799 N N . GLU A 1 98 ? 22.251 -5.998 -18.021 1.00 88.12 98 GLU A N 1
ATOM 800 C CA . GLU A 1 98 ? 22.241 -6.332 -19.458 1.00 88.12 98 GLU A CA 1
ATOM 801 C C . GLU A 1 98 ? 22.741 -5.148 -20.308 1.00 88.12 98 GLU A C 1
ATOM 803 O O . GLU A 1 98 ? 23.612 -5.327 -21.155 1.00 88.12 98 GLU A O 1
ATOM 808 N N . ASP A 1 99 ? 22.258 -3.930 -20.030 1.00 83.50 99 ASP A N 1
ATOM 809 C CA . ASP A 1 99 ? 22.676 -2.717 -20.746 1.00 83.50 99 ASP A CA 1
ATOM 810 C C . ASP A 1 99 ? 24.166 -2.388 -20.496 1.00 83.50 99 ASP A C 1
ATOM 812 O O . ASP A 1 99 ? 24.868 -1.913 -21.389 1.00 83.50 99 ASP A O 1
ATOM 816 N N . GLU A 1 100 ? 24.674 -2.613 -19.278 1.00 85.69 100 GLU A N 1
ATOM 817 C CA . GLU A 1 100 ? 26.095 -2.421 -18.953 1.00 85.69 100 GLU A CA 1
ATOM 818 C C . GLU A 1 100 ? 26.997 -3.451 -19.644 1.00 85.69 100 GLU A C 1
ATOM 820 O O . GLU A 1 100 ? 28.082 -3.091 -20.107 1.00 85.69 100 GLU A O 1
ATOM 825 N N . GLU A 1 101 ? 26.553 -4.707 -19.738 1.00 89.75 101 GLU A N 1
ATOM 826 C CA . GLU A 1 101 ? 27.266 -5.772 -20.445 1.00 89.75 101 GLU A CA 1
ATOM 827 C C . GLU A 1 101 ? 27.329 -5.486 -21.952 1.00 89.75 101 GLU A C 1
ATOM 829 O O . GLU A 1 101 ? 28.415 -5.546 -22.524 1.00 89.75 101 GLU A O 1
ATOM 834 N N . GLU A 1 102 ? 26.224 -5.056 -22.571 1.00 85.50 102 GLU A N 1
ATOM 835 C CA . GLU A 1 102 ? 26.181 -4.690 -23.996 1.00 85.50 102 GLU A CA 1
ATOM 836 C C . GLU A 1 102 ? 27.108 -3.504 -24.312 1.00 85.50 102 GLU A C 1
ATOM 838 O O . GLU A 1 102 ? 27.889 -3.559 -25.262 1.00 85.50 102 GLU A O 1
ATOM 843 N N . ILE A 1 103 ? 27.110 -2.456 -23.476 1.00 83.19 103 ILE A N 1
ATOM 844 C CA . ILE A 1 103 ? 28.029 -1.314 -23.634 1.00 83.19 103 ILE A CA 1
ATOM 845 C C . ILE A 1 103 ? 29.491 -1.764 -23.511 1.00 83.19 103 ILE A C 1
ATOM 847 O O . ILE A 1 103 ? 30.361 -1.267 -24.232 1.00 83.19 103 ILE A O 1
ATOM 851 N N . TRP A 1 104 ? 29.784 -2.684 -22.592 1.00 83.75 104 TRP A N 1
ATOM 852 C CA . TRP A 1 104 ? 31.141 -3.180 -22.383 1.00 83.75 104 TRP A CA 1
ATOM 853 C C . TRP A 1 104 ? 31.621 -4.092 -23.518 1.00 83.75 104 TRP A C 1
ATOM 855 O O . TRP A 1 104 ? 32.782 -4.002 -23.924 1.00 83.75 104 TRP A O 1
ATOM 865 N N . GLU A 1 105 ? 30.747 -4.945 -24.055 1.00 85.75 105 GLU A N 1
ATOM 866 C CA . GLU A 1 105 ? 31.038 -5.759 -25.238 1.00 85.75 105 GLU A CA 1
ATOM 867 C C . GLU A 1 105 ? 31.246 -4.888 -26.481 1.00 85.75 105 GLU A C 1
ATOM 869 O O . GLU A 1 105 ? 32.222 -5.087 -27.205 1.00 85.75 105 GLU A O 1
ATOM 874 N N . GLN A 1 106 ? 30.414 -3.864 -26.676 1.00 79.44 106 GLN A N 1
ATOM 875 C CA . GLN A 1 106 ? 30.539 -2.954 -27.812 1.00 79.44 106 GLN A CA 1
ATOM 876 C C . GLN A 1 106 ? 31.827 -2.119 -27.750 1.00 79.44 106 GLN A C 1
ATOM 878 O O . GLN A 1 106 ? 32.524 -1.983 -28.753 1.00 79.44 106 GLN A O 1
ATOM 883 N N . GLY A 1 107 ? 32.221 -1.654 -26.558 1.00 80.69 107 GLY A N 1
ATOM 884 C CA . GLY A 1 107 ? 33.508 -0.975 -26.370 1.00 80.69 107 GLY A CA 1
ATOM 885 C C . GLY A 1 107 ? 34.719 -1.860 -26.697 1.00 80.69 107 GLY A C 1
ATOM 886 O O . GLY A 1 107 ? 35.711 -1.375 -27.236 1.00 80.69 107 GLY A O 1
ATOM 887 N N . LYS A 1 108 ? 34.641 -3.171 -26.432 1.00 82.50 108 LYS A N 1
ATOM 888 C CA . LYS A 1 108 ? 35.705 -4.119 -26.801 1.00 82.50 108 LYS A CA 1
ATOM 889 C C . LYS A 1 108 ? 35.807 -4.357 -28.300 1.00 82.50 108 LYS A C 1
ATOM 891 O O . LYS A 1 108 ? 36.916 -4.553 -28.796 1.00 82.50 108 LYS A O 1
ATOM 896 N N . GLU A 1 109 ? 34.681 -4.427 -29.005 1.00 80.50 109 GLU A N 1
ATOM 897 C CA . GLU A 1 109 ? 34.695 -4.564 -30.464 1.00 80.50 109 GLU A CA 1
ATOM 898 C C . GLU A 1 109 ? 35.337 -3.338 -31.115 1.00 80.50 109 GLU A C 1
ATOM 900 O O . GLU A 1 109 ? 36.223 -3.505 -31.952 1.00 80.50 109 GLU A O 1
ATOM 905 N N . ASP A 1 110 ? 34.997 -2.133 -30.651 1.00 76.44 110 ASP A N 1
ATOM 906 C CA . ASP A 1 110 ? 35.596 -0.888 -31.140 1.00 76.44 110 ASP A CA 1
ATOM 907 C C . ASP A 1 110 ? 37.114 -0.833 -30.882 1.00 76.44 110 ASP A C 1
ATOM 909 O O . ASP A 1 110 ? 37.883 -0.482 -31.781 1.00 76.44 110 ASP A O 1
ATOM 913 N N . ASP A 1 111 ? 37.577 -1.243 -29.696 1.00 76.88 111 ASP A N 1
ATOM 914 C CA . ASP A 1 111 ? 39.010 -1.310 -29.375 1.00 76.88 111 ASP A CA 1
ATOM 915 C C . ASP A 1 111 ? 39.756 -2.333 -30.252 1.00 76.88 111 ASP A C 1
ATOM 917 O O . ASP A 1 111 ? 40.876 -2.075 -30.711 1.00 76.88 111 ASP A O 1
ATOM 921 N N . ASN A 1 112 ? 39.136 -3.484 -30.530 1.00 75.69 112 ASN A N 1
ATOM 922 C CA . ASN A 1 112 ? 39.697 -4.495 -31.428 1.00 75.69 112 ASN A CA 1
ATOM 923 C C . ASN A 1 112 ? 39.766 -3.992 -32.879 1.00 75.69 112 ASN A C 1
ATOM 925 O O . ASN A 1 112 ? 40.760 -4.243 -33.565 1.00 75.69 112 ASN A O 1
ATOM 929 N N . ASP A 1 113 ? 38.759 -3.249 -33.342 1.00 72.25 113 ASP A N 1
ATOM 930 C CA . ASP A 1 113 ? 38.727 -2.659 -34.685 1.00 72.25 113 ASP A CA 1
ATOM 931 C C . ASP A 1 113 ? 39.737 -1.514 -34.839 1.00 72.25 113 ASP A C 1
ATOM 933 O O . ASP A 1 113 ? 40.378 -1.377 -35.889 1.00 72.25 113 ASP A O 1
ATOM 937 N N . ILE A 1 114 ? 39.945 -0.715 -33.787 1.00 72.38 114 ILE A N 1
ATOM 938 C CA . ILE A 1 114 ? 41.017 0.286 -33.732 1.00 72.38 114 ILE A CA 1
ATOM 939 C C . ILE A 1 114 ? 42.378 -0.415 -33.803 1.00 72.38 114 ILE A C 1
ATOM 941 O O . ILE A 1 114 ? 43.206 -0.040 -34.636 1.00 72.38 114 ILE A O 1
ATOM 945 N N . GLY A 1 115 ? 42.590 -1.475 -33.017 1.00 70.44 115 GLY A N 1
ATOM 946 C CA . GLY A 1 115 ? 43.816 -2.279 -33.056 1.00 70.44 115 GLY A CA 1
ATOM 947 C C . GLY A 1 115 ? 44.095 -2.882 -34.438 1.00 70.44 115 GLY A C 1
ATOM 948 O O . GLY A 1 115 ? 45.202 -2.749 -34.964 1.00 70.44 115 GLY A O 1
ATOM 949 N N . ALA A 1 116 ? 43.081 -3.467 -35.080 1.00 69.75 116 ALA A N 1
ATOM 950 C CA . ALA A 1 116 ? 43.195 -4.053 -36.416 1.00 69.75 116 ALA A CA 1
ATOM 951 C C . ALA A 1 116 ? 43.436 -2.997 -37.513 1.00 69.75 116 ALA A C 1
ATOM 953 O O . ALA A 1 116 ? 44.175 -3.239 -38.475 1.00 69.75 116 ALA A O 1
ATOM 954 N N . ARG A 1 117 ? 42.849 -1.798 -37.384 1.00 65.56 117 ARG A N 1
ATOM 955 C CA . ARG A 1 117 ? 43.138 -0.670 -38.284 1.00 65.56 117 ARG A CA 1
ATOM 956 C C . ARG A 1 117 ? 44.560 -0.158 -38.113 1.00 65.56 117 ARG A C 1
ATOM 958 O O . ARG A 1 117 ? 45.202 0.125 -39.124 1.00 65.56 117 ARG A O 1
ATOM 965 N N . GLU A 1 118 ? 45.064 -0.060 -36.887 1.00 66.19 118 GLU A N 1
ATOM 966 C CA . GLU A 1 118 ? 46.451 0.341 -36.642 1.00 66.19 118 GLU A CA 1
ATOM 967 C C . GLU A 1 118 ? 47.450 -0.657 -37.241 1.00 66.19 118 GLU A C 1
ATOM 969 O O . GLU A 1 118 ? 48.394 -0.240 -37.912 1.00 66.19 118 GLU A O 1
ATOM 974 N N . GLU A 1 119 ? 47.212 -1.962 -37.089 1.00 67.00 119 GLU A N 1
ATOM 975 C CA . GLU A 1 119 ? 48.069 -3.008 -37.665 1.00 67.00 119 GLU A CA 1
ATOM 976 C C . GLU A 1 119 ? 48.078 -2.956 -39.205 1.00 67.00 119 GLU A C 1
ATOM 978 O O . GLU A 1 119 ? 49.129 -3.051 -39.847 1.00 67.00 119 GLU A O 1
ATOM 983 N N . LYS A 1 120 ? 46.919 -2.697 -39.822 1.00 70.56 120 LYS A N 1
ATOM 984 C CA . LYS A 1 120 ? 46.805 -2.540 -41.279 1.00 70.56 120 LYS A CA 1
ATOM 985 C C . LYS A 1 120 ? 47.504 -1.279 -41.801 1.00 70.56 120 LYS A C 1
ATOM 987 O O . LYS A 1 120 ? 48.037 -1.297 -42.910 1.00 70.56 120 LYS A O 1
ATOM 992 N N . VAL A 1 121 ? 47.520 -0.195 -41.024 1.00 63.94 121 VAL A N 1
ATOM 993 C CA . VAL A 1 121 ? 48.246 1.041 -41.366 1.00 63.94 121 VAL A CA 1
ATOM 994 C C . VAL A 1 121 ? 49.761 0.852 -41.221 1.00 63.94 121 VAL A C 1
ATOM 996 O O . VAL A 1 121 ? 50.513 1.345 -42.062 1.00 63.94 121 VAL A O 1
ATOM 999 N N . GLU A 1 122 ? 50.225 0.083 -40.232 1.00 60.59 122 GLU A N 1
ATOM 1000 C CA . GLU A 1 122 ? 51.648 -0.251 -40.064 1.00 60.59 122 GLU A CA 1
ATOM 1001 C C . GLU A 1 122 ? 52.211 -1.085 -41.224 1.00 60.59 122 GLU A C 1
ATOM 1003 O O . GLU A 1 122 ? 53.361 -0.886 -41.616 1.00 60.59 122 GLU A O 1
ATOM 1008 N N . GLY A 1 123 ? 51.401 -1.959 -41.830 1.00 62.09 123 GLY A N 1
ATOM 1009 C CA . GLY A 1 123 ? 51.797 -2.737 -43.010 1.00 62.09 123 GLY A CA 1
ATOM 1010 C C . GLY A 1 123 ? 51.929 -1.925 -44.308 1.00 62.09 123 GLY A C 1
ATOM 1011 O O . GLY A 1 123 ? 52.609 -2.365 -45.233 1.00 62.09 123 GLY A O 1
ATOM 1012 N N . LEU A 1 124 ? 51.305 -0.744 -44.396 1.00 65.81 124 LEU A N 1
ATOM 1013 C CA . LEU A 1 124 ? 51.288 0.091 -45.608 1.00 65.81 124 LEU A CA 1
ATOM 1014 C C . LEU A 1 124 ? 52.378 1.175 -45.635 1.00 65.81 124 LEU A C 1
ATOM 1016 O O . LEU A 1 124 ? 52.619 1.767 -46.687 1.00 65.81 124 LEU A O 1
ATOM 1020 N N . LEU A 1 125 ? 53.050 1.434 -44.511 1.00 62.25 125 LEU A N 1
ATOM 1021 C CA . LEU A 1 125 ? 54.099 2.449 -44.398 1.00 62.25 125 LEU A CA 1
ATOM 1022 C C . LEU A 1 125 ? 55.443 1.801 -44.024 1.00 62.25 125 LEU A C 1
ATOM 1024 O O . LEU A 1 125 ? 55.712 1.585 -42.838 1.00 62.25 125 LEU A O 1
ATOM 1028 N N . PRO A 1 126 ? 56.329 1.519 -45.000 1.00 54.88 126 PRO A N 1
ATOM 1029 C CA . PRO A 1 126 ? 57.666 1.017 -44.701 1.00 54.88 126 PRO A CA 1
ATOM 1030 C C . PRO A 1 126 ? 58.437 2.068 -43.882 1.00 54.88 126 PRO A C 1
ATOM 1032 O O . PRO A 1 126 ? 58.711 3.165 -44.362 1.00 54.88 126 PRO A O 1
ATOM 1035 N N . GLY A 1 127 ? 58.735 1.743 -42.618 1.00 62.16 127 GLY A N 1
ATOM 1036 C CA . GLY A 1 127 ? 59.425 2.616 -41.652 1.00 62.16 127 GLY A CA 1
ATOM 1037 C C . GLY A 1 127 ? 58.563 3.147 -40.492 1.00 62.16 127 GLY A C 1
ATOM 1038 O O . GLY A 1 127 ? 59.106 3.707 -39.540 1.00 62.16 127 GLY A O 1
ATOM 1039 N N . ALA A 1 128 ? 57.237 2.951 -40.504 1.00 58.53 128 ALA A N 1
ATOM 1040 C CA . ALA A 1 128 ? 56.362 3.392 -39.405 1.00 58.53 128 ALA A CA 1
ATOM 1041 C C . ALA A 1 128 ? 56.525 2.555 -38.119 1.00 58.53 128 ALA A C 1
ATOM 1043 O O . ALA A 1 128 ? 56.383 3.080 -37.010 1.00 58.53 128 ALA A O 1
ATOM 1044 N N . SER A 1 129 ? 56.891 1.277 -38.251 1.00 64.56 129 SER A N 1
ATOM 1045 C CA . SER A 1 129 ? 57.103 0.370 -37.116 1.00 64.56 129 SER A CA 1
ATOM 1046 C C . SER A 1 129 ? 58.281 0.791 -36.228 1.00 64.56 129 SER A C 1
ATOM 1048 O O . SER A 1 129 ? 58.226 0.629 -35.008 1.00 64.56 129 SER A O 1
ATOM 1050 N N . GLU A 1 130 ? 59.318 1.397 -36.811 1.00 71.00 130 GLU A N 1
ATOM 1051 C CA . GLU A 1 130 ? 60.522 1.822 -36.091 1.00 71.00 130 GLU A CA 1
ATOM 1052 C C . GLU A 1 130 ? 60.242 3.060 -35.224 1.00 71.00 130 GLU A C 1
ATOM 1054 O O . GLU A 1 130 ? 60.506 3.047 -34.020 1.00 71.00 130 GLU A O 1
ATOM 1059 N N . LYS A 1 131 ? 59.542 4.065 -35.772 1.00 70.62 131 LYS A N 1
ATOM 1060 C CA . LYS A 1 131 ? 59.085 5.241 -35.007 1.00 70.62 131 LYS A CA 1
ATOM 1061 C C . LYS A 1 131 ? 58.058 4.903 -33.926 1.00 70.62 131 LYS A C 1
ATOM 1063 O O . LYS A 1 131 ? 58.124 5.462 -32.833 1.00 70.62 131 LYS A O 1
ATOM 1068 N N . LYS A 1 132 ? 57.122 3.977 -34.176 1.00 71.00 132 LYS A N 1
ATOM 1069 C CA . LYS A 1 132 ? 56.160 3.544 -33.142 1.00 71.00 132 LYS A CA 1
ATOM 1070 C C . LYS A 1 132 ? 56.858 2.781 -32.012 1.00 71.00 132 LYS A C 1
ATOM 1072 O O . LYS A 1 132 ? 56.442 2.877 -30.857 1.00 71.00 132 LYS A O 1
ATOM 1077 N N . ARG A 1 133 ? 57.935 2.046 -32.314 1.00 72.44 133 ARG A N 1
ATOM 1078 C CA . ARG A 1 133 ? 58.769 1.369 -31.310 1.00 72.44 133 ARG A CA 1
ATOM 1079 C C . ARG A 1 133 ? 59.558 2.368 -30.463 1.00 72.44 133 ARG A C 1
ATOM 1081 O O . ARG A 1 133 ? 59.583 2.214 -29.244 1.00 72.44 133 ARG A O 1
ATOM 1088 N N . GLU A 1 134 ? 60.123 3.412 -31.068 1.00 79.06 134 GLU A N 1
ATOM 1089 C CA . GLU A 1 134 ? 60.751 4.518 -30.331 1.00 79.06 134 GLU A CA 1
ATOM 1090 C C . GLU A 1 134 ? 59.749 5.246 -29.429 1.00 79.06 134 GLU A C 1
ATOM 1092 O O . GLU A 1 134 ? 60.037 5.480 -28.256 1.00 79.06 134 GLU A O 1
ATOM 1097 N N . TRP A 1 135 ? 58.545 5.532 -29.932 1.00 75.25 135 TRP A N 1
ATOM 1098 C CA . TRP A 1 135 ? 57.504 6.214 -29.159 1.00 75.25 135 TRP A CA 1
ATOM 1099 C C . TRP A 1 135 ? 56.995 5.366 -27.983 1.00 75.25 135 TRP A C 1
ATOM 1101 O O . TRP A 1 135 ? 56.879 5.871 -26.867 1.00 75.25 135 TRP A O 1
ATOM 1111 N N . ARG A 1 136 ? 56.785 4.052 -28.178 1.00 78.69 136 ARG A N 1
ATOM 1112 C CA . ARG A 1 136 ? 56.456 3.118 -27.082 1.00 78.69 136 ARG A CA 1
ATOM 1113 C C . ARG A 1 136 ? 57.577 3.022 -26.044 1.00 78.69 136 ARG A C 1
ATOM 1115 O O . ARG A 1 136 ? 57.287 3.031 -24.852 1.00 78.69 136 ARG A O 1
ATOM 1122 N N . MET A 1 137 ? 58.844 2.985 -26.468 1.00 75.12 137 MET A N 1
ATOM 1123 C CA . MET A 1 137 ? 59.983 3.023 -25.540 1.00 75.12 137 MET A CA 1
ATOM 1124 C C . MET A 1 137 ? 60.078 4.349 -24.779 1.00 75.12 137 MET A C 1
ATOM 1126 O O . MET A 1 137 ? 60.465 4.353 -23.612 1.00 75.12 137 MET A O 1
ATOM 1130 N N . TRP A 1 138 ? 59.725 5.467 -25.411 1.00 79.88 138 TRP A N 1
ATOM 1131 C CA . TRP A 1 138 ? 59.696 6.773 -24.762 1.00 79.88 138 TRP A CA 1
ATOM 1132 C C . TRP A 1 138 ? 58.570 6.870 -23.721 1.00 79.88 138 TRP A C 1
ATOM 1134 O O . TRP A 1 138 ? 58.831 7.280 -22.592 1.00 79.88 138 TRP A O 1
ATOM 1144 N N . MET A 1 139 ? 57.358 6.403 -24.045 1.00 73.12 139 MET A N 1
ATOM 1145 C CA . MET A 1 139 ? 56.229 6.346 -23.101 1.00 73.12 139 MET A CA 1
ATOM 1146 C C . MET A 1 139 ? 56.500 5.404 -21.922 1.00 73.12 139 MET A C 1
ATOM 1148 O O . MET A 1 139 ? 56.221 5.759 -20.783 1.00 73.12 139 MET A O 1
ATOM 1152 N N . ALA A 1 140 ? 57.127 4.247 -22.159 1.00 72.50 140 ALA A N 1
ATOM 1153 C CA . ALA A 1 140 ? 57.514 3.324 -21.088 1.00 72.50 140 ALA A CA 1
ATOM 1154 C C . ALA A 1 140 ? 58.551 3.924 -20.116 1.00 72.50 140 ALA A C 1
ATOM 1156 O O . ALA A 1 140 ? 58.589 3.545 -18.951 1.00 72.50 140 ALA A O 1
ATOM 1157 N N . ARG A 1 141 ? 59.376 4.885 -20.561 1.00 76.44 141 ARG A N 1
ATOM 1158 C CA . ARG A 1 141 ? 60.297 5.633 -19.680 1.00 76.44 141 ARG A CA 1
ATOM 1159 C C . ARG A 1 141 ? 59.607 6.733 -18.871 1.00 76.44 141 ARG A C 1
ATOM 1161 O O . ARG A 1 141 ? 60.181 7.195 -17.891 1.00 76.44 141 ARG A O 1
ATOM 1168 N N . GLN A 1 142 ? 58.425 7.172 -19.297 1.00 73.56 142 GLN A N 1
ATOM 1169 C CA . GLN A 1 142 ? 57.649 8.243 -18.668 1.00 73.56 142 GLN A CA 1
ATOM 1170 C C . GLN A 1 142 ? 56.637 7.726 -17.638 1.00 73.56 142 GLN A C 1
ATOM 1172 O O . GLN A 1 142 ? 56.033 8.549 -16.958 1.00 73.56 142 GLN A O 1
ATOM 1177 N N . ASP A 1 143 ? 56.458 6.407 -17.489 1.00 64.56 143 ASP A N 1
ATOM 1178 C CA . ASP A 1 143 ? 55.601 5.832 -16.447 1.00 64.56 143 ASP A CA 1
ATOM 1179 C C . ASP A 1 143 ? 56.424 5.418 -15.205 1.00 64.56 143 ASP A C 1
ATOM 1181 O O . ASP A 1 143 ? 56.967 4.305 -15.152 1.00 64.56 143 ASP A O 1
ATOM 1185 N N . PRO A 1 144 ? 56.544 6.292 -14.183 1.00 64.62 144 PRO A N 1
ATOM 1186 C CA . PRO A 1 144 ? 57.350 6.040 -12.988 1.00 64.62 144 PRO A CA 1
ATOM 1187 C C . PRO A 1 144 ? 56.787 4.936 -12.077 1.00 64.62 144 PRO A C 1
ATOM 1189 O O . PRO A 1 144 ? 57.449 4.569 -11.105 1.00 64.62 144 PRO A O 1
ATOM 1192 N N . ASN A 1 145 ? 55.596 4.394 -12.365 1.00 60.41 145 ASN A N 1
ATOM 1193 C CA . ASN A 1 145 ? 54.959 3.352 -11.555 1.00 60.41 145 ASN A CA 1
ATOM 1194 C C . ASN A 1 145 ? 55.108 1.928 -12.112 1.00 60.41 145 ASN A C 1
ATOM 1196 O O . ASN A 1 145 ? 54.668 0.981 -11.455 1.00 60.41 145 ASN A O 1
ATOM 1200 N N . SER A 1 146 ? 55.791 1.730 -13.245 1.00 56.38 146 SER A N 1
ATOM 1201 C CA . SER A 1 146 ? 56.119 0.393 -13.763 1.00 56.38 146 SER A CA 1
ATOM 1202 C C . SER A 1 146 ? 57.282 -0.257 -12.989 1.00 56.38 146 SER A C 1
ATOM 1204 O O . SER A 1 146 ? 58.347 -0.571 -13.517 1.00 56.38 146 SER A O 1
ATOM 1206 N N . LYS A 1 147 ? 57.105 -0.481 -11.680 1.00 53.97 147 LYS A N 1
ATOM 1207 C CA . LYS A 1 147 ? 58.002 -1.361 -10.921 1.00 53.97 147 LYS A CA 1
ATOM 1208 C C . LYS A 1 147 ? 57.816 -2.795 -11.412 1.00 53.97 147 LYS A C 1
ATOM 1210 O O . LYS A 1 147 ? 56.854 -3.470 -11.057 1.00 53.97 147 LYS A O 1
ATOM 1215 N N . ILE A 1 148 ? 58.772 -3.193 -12.242 1.00 55.62 148 ILE A N 1
ATOM 1216 C CA . ILE A 1 148 ? 59.142 -4.539 -12.676 1.00 55.62 148 ILE A CA 1
ATOM 1217 C C . ILE A 1 148 ? 58.743 -5.582 -11.617 1.00 55.62 148 ILE A C 1
ATOM 1219 O O . ILE A 1 148 ? 59.342 -5.661 -10.545 1.00 55.62 148 ILE A O 1
ATOM 1223 N N . LYS A 1 149 ? 57.708 -6.374 -11.916 1.00 46.50 149 LYS A N 1
ATOM 1224 C CA . LYS A 1 149 ? 57.558 -7.714 -11.348 1.00 46.50 149 LYS A CA 1
ATOM 1225 C C . LYS A 1 149 ? 58.369 -8.645 -12.242 1.00 46.50 149 LYS A C 1
ATOM 1227 O O . LYS A 1 149 ? 58.005 -8.855 -13.395 1.00 46.50 149 LYS A O 1
ATOM 1232 N N . ASP A 1 150 ? 59.481 -9.144 -11.715 1.00 50.06 150 ASP A N 1
ATOM 1233 C CA . ASP A 1 150 ? 60.284 -10.187 -12.348 1.00 50.06 150 ASP A CA 1
ATOM 1234 C C . ASP A 1 150 ? 59.515 -11.517 -12.319 1.00 50.06 150 ASP A C 1
ATOM 1236 O O . ASP A 1 150 ? 59.690 -12.343 -11.422 1.00 50.06 150 ASP A O 1
ATOM 1240 N N . ASP A 1 151 ? 58.650 -11.736 -13.308 1.00 45.97 151 ASP A N 1
ATOM 1241 C CA . ASP A 1 151 ? 58.049 -13.045 -13.538 1.00 45.97 151 ASP A CA 1
ATOM 1242 C C . ASP A 1 151 ? 59.052 -13.925 -14.295 1.00 45.97 151 ASP A C 1
ATOM 1244 O O . ASP A 1 151 ? 59.185 -13.898 -15.520 1.00 45.97 151 ASP A O 1
ATOM 1248 N N . THR A 1 152 ? 59.778 -14.737 -13.527 1.00 53.56 152 THR A N 1
ATOM 1249 C CA . THR A 1 152 ? 60.593 -15.845 -14.036 1.00 53.56 152 THR A CA 1
ATOM 1250 C C . THR A 1 152 ? 59.658 -16.937 -14.572 1.00 53.56 152 THR A C 1
ATOM 1252 O O . THR A 1 152 ? 59.326 -17.896 -13.880 1.00 53.56 152 THR A O 1
ATOM 1255 N N . SER A 1 153 ? 59.189 -16.774 -15.810 1.00 45.56 153 SER A N 1
ATOM 1256 C CA . SER A 1 153 ? 58.379 -17.762 -16.527 1.00 45.56 153 SER A CA 1
ATOM 1257 C C . SER A 1 153 ? 59.272 -18.800 -17.207 1.00 45.56 153 SER A C 1
ATOM 1259 O O . SER A 1 153 ? 59.976 -18.519 -18.177 1.00 45.56 153 SER A O 1
ATOM 1261 N N . THR A 1 154 ? 59.198 -20.031 -16.710 1.00 49.12 154 THR A N 1
ATOM 1262 C CA . THR A 1 154 ? 59.763 -21.241 -17.310 1.00 49.12 154 THR A CA 1
ATOM 1263 C C . THR A 1 154 ? 59.205 -21.454 -18.722 1.00 49.12 154 THR A C 1
ATOM 1265 O O . THR A 1 154 ? 58.000 -21.606 -18.916 1.00 49.12 154 THR A O 1
ATOM 1268 N N . ALA A 1 155 ? 60.090 -21.469 -19.720 1.00 45.53 155 ALA A N 1
ATOM 1269 C CA . ALA A 1 155 ? 59.745 -21.718 -21.114 1.00 45.53 155 ALA A CA 1
ATOM 1270 C C . ALA A 1 155 ? 59.157 -23.129 -21.300 1.00 45.53 155 ALA A C 1
ATOM 1272 O O . ALA A 1 155 ? 59.800 -24.133 -20.990 1.00 45.53 15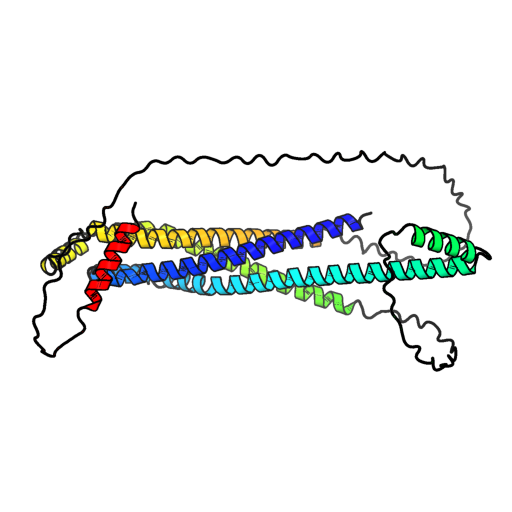5 ALA A O 1
ATOM 1273 N N . ARG A 1 156 ? 57.940 -23.201 -21.848 1.00 44.59 156 ARG A N 1
ATOM 1274 C CA . ARG A 1 156 ? 57.324 -24.435 -22.352 1.00 44.59 156 ARG A CA 1
ATOM 1275 C C . ARG A 1 156 ? 57.494 -24.459 -23.879 1.00 44.59 156 ARG A C 1
ATOM 1277 O O . ARG A 1 156 ? 57.214 -23.443 -24.512 1.00 44.59 156 ARG A O 1
ATOM 1284 N N . PRO A 1 157 ? 57.968 -25.560 -24.485 1.00 53.59 157 PRO A N 1
ATOM 1285 C CA . PRO A 1 157 ? 58.250 -25.600 -25.916 1.00 53.59 157 PRO A CA 1
ATOM 1286 C C . PRO A 1 157 ? 56.958 -25.598 -26.743 1.00 53.59 157 PRO A C 1
ATOM 1288 O O . PRO A 1 157 ? 56.079 -26.440 -26.553 1.00 53.59 157 PRO A O 1
ATOM 1291 N N . SER A 1 158 ? 56.876 -24.646 -27.674 1.00 41.38 158 SER A N 1
ATOM 1292 C CA . SER A 1 158 ? 55.810 -24.520 -28.666 1.00 41.38 158 SER A CA 1
ATOM 1293 C C . SER A 1 158 ? 55.821 -25.700 -29.632 1.00 41.38 158 SER A C 1
ATOM 1295 O O . SER A 1 158 ? 56.799 -25.942 -30.337 1.00 41.38 158 SER A O 1
ATOM 1297 N N . THR A 1 159 ? 54.707 -26.422 -29.686 1.00 43.94 159 THR A N 1
ATOM 1298 C CA . THR A 1 159 ? 54.413 -27.388 -30.744 1.00 43.94 159 THR A CA 1
ATOM 1299 C C . THR A 1 159 ? 53.915 -26.608 -31.957 1.00 43.94 159 THR A C 1
ATOM 1301 O O . THR A 1 159 ? 52.920 -25.891 -31.873 1.00 43.94 159 THR A O 1
ATOM 1304 N N . ALA A 1 160 ? 54.638 -26.706 -33.071 1.00 47.88 160 ALA A N 1
ATOM 1305 C CA . ALA A 1 160 ? 54.246 -26.114 -34.341 1.00 47.88 160 ALA A CA 1
ATOM 1306 C C . ALA A 1 160 ? 52.988 -26.822 -34.869 1.00 47.88 160 ALA A C 1
ATOM 1308 O O . ALA A 1 160 ? 53.039 -27.999 -35.223 1.00 47.88 160 ALA A O 1
ATOM 1309 N N . ILE A 1 161 ? 51.864 -26.105 -34.902 1.00 47.84 161 ILE A N 1
ATOM 1310 C CA . ILE A 1 161 ? 50.655 -26.525 -35.611 1.00 47.84 161 ILE A CA 1
ATOM 1311 C C . ILE A 1 161 ? 50.676 -25.830 -36.970 1.00 47.84 161 ILE A C 1
ATOM 1313 O O . ILE A 1 161 ? 50.582 -24.608 -37.069 1.00 47.84 161 ILE A O 1
ATOM 1317 N N . THR A 1 162 ? 50.840 -26.630 -38.017 1.00 44.41 162 THR A N 1
ATOM 1318 C CA . THR A 1 162 ? 50.752 -26.226 -39.418 1.00 44.41 162 THR A CA 1
ATOM 1319 C C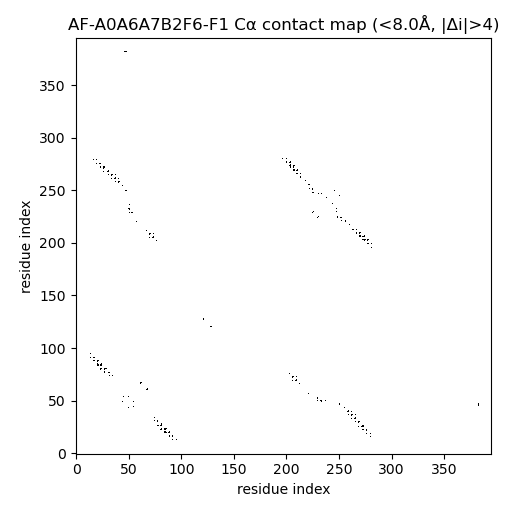 . THR A 1 162 ? 49.304 -25.835 -39.725 1.00 44.41 162 THR A C 1
ATOM 1321 O O . THR A 1 162 ? 48.421 -26.689 -39.738 1.00 44.41 162 THR A O 1
ATOM 1324 N N . HIS A 1 163 ? 49.045 -24.546 -39.941 1.00 41.62 163 HIS A N 1
ATOM 1325 C CA . HIS A 1 163 ? 47.753 -24.060 -40.425 1.00 41.62 163 HIS A CA 1
ATOM 1326 C C . HIS A 1 163 ? 47.655 -24.292 -41.941 1.00 41.62 163 HIS A C 1
ATOM 1328 O O . HIS A 1 163 ? 48.324 -23.617 -42.720 1.00 41.62 163 HIS A O 1
ATOM 1334 N N . GLU A 1 164 ? 46.811 -25.237 -42.360 1.00 43.88 164 GLU A N 1
ATOM 1335 C CA . GLU A 1 164 ? 46.295 -25.297 -43.729 1.00 43.88 164 GLU A CA 1
ATOM 1336 C C . GLU A 1 164 ? 45.268 -24.177 -43.930 1.00 43.88 164 GLU A C 1
ATOM 1338 O O . GLU A 1 164 ? 44.186 -24.161 -43.338 1.00 43.88 164 GLU A O 1
ATOM 1343 N N . THR A 1 165 ? 45.621 -23.217 -44.777 1.00 48.16 165 THR A N 1
ATOM 1344 C CA . THR A 1 165 ? 44.758 -22.117 -45.204 1.00 48.16 165 THR A CA 1
ATOM 1345 C C . THR A 1 165 ? 43.762 -22.635 -46.243 1.00 48.16 165 THR A C 1
ATOM 1347 O O . THR A 1 165 ? 44.048 -22.666 -47.438 1.00 48.16 165 THR A O 1
ATOM 1350 N N . SER A 1 166 ? 42.580 -23.062 -45.796 1.00 44.69 166 SER A N 1
ATOM 1351 C CA . SER A 1 166 ? 41.452 -23.335 -46.692 1.00 44.69 166 SER A CA 1
ATOM 1352 C C . SER A 1 166 ? 40.649 -22.042 -46.920 1.00 44.69 166 SER A C 1
ATOM 1354 O O . SER A 1 166 ? 40.275 -21.390 -45.940 1.00 44.69 166 SER A O 1
ATOM 1356 N N . PRO A 1 167 ? 40.376 -21.624 -48.171 1.00 53.41 167 PRO A N 1
ATOM 1357 C CA . PRO A 1 167 ? 39.608 -20.416 -48.455 1.00 53.41 167 PRO A CA 1
ATOM 1358 C C . PRO A 1 167 ? 38.118 -20.679 -48.199 1.00 53.41 167 PRO A C 1
ATOM 1360 O O . PRO A 1 167 ? 37.370 -21.081 -49.089 1.00 53.41 167 PRO A O 1
ATOM 1363 N N . ILE A 1 168 ? 37.673 -20.461 -46.961 1.00 47.09 168 ILE A N 1
ATOM 1364 C CA . ILE A 1 168 ? 36.250 -20.470 -46.618 1.00 47.09 168 ILE A CA 1
ATOM 1365 C C . ILE A 1 168 ? 35.660 -19.138 -47.085 1.00 47.09 168 ILE A C 1
ATOM 1367 O O . ILE A 1 168 ? 35.901 -18.085 -46.497 1.00 47.09 168 ILE A O 1
ATOM 1371 N N . ALA A 1 169 ? 34.901 -19.191 -48.177 1.00 54.91 169 ALA A N 1
ATOM 1372 C CA . ALA A 1 169 ? 34.116 -18.067 -48.664 1.00 54.91 169 ALA A CA 1
ATOM 1373 C C . ALA A 1 169 ? 33.177 -17.546 -47.553 1.00 54.91 169 ALA A C 1
ATOM 1375 O O . ALA A 1 169 ? 32.535 -18.357 -46.876 1.00 54.91 169 ALA A O 1
ATOM 1376 N N . PRO A 1 170 ? 33.048 -16.219 -47.365 1.00 50.50 170 PRO A N 1
ATOM 1377 C CA . PRO A 1 170 ? 32.139 -15.659 -46.376 1.00 50.50 170 PRO A CA 1
ATOM 1378 C C . PRO A 1 170 ? 30.703 -15.969 -46.800 1.00 50.50 170 PRO A C 1
ATOM 1380 O O . PRO A 1 170 ? 30.144 -15.338 -47.698 1.00 50.50 170 PRO A O 1
ATOM 1383 N N . SER A 1 171 ? 30.088 -16.973 -46.171 1.00 46.34 171 SER A N 1
ATOM 1384 C CA . SER A 1 171 ? 28.662 -17.216 -46.345 1.00 46.34 171 SER A CA 1
ATOM 1385 C C . SER A 1 171 ? 27.931 -16.055 -45.672 1.00 46.34 171 SER A C 1
ATOM 1387 O O . SER A 1 171 ? 27.825 -16.003 -44.445 1.00 46.34 171 SER A O 1
ATOM 1389 N N . ILE A 1 172 ? 27.454 -15.107 -46.478 1.00 53.22 172 ILE A N 1
ATOM 1390 C CA . ILE A 1 172 ? 26.530 -14.049 -46.066 1.00 53.22 172 ILE A CA 1
ATOM 1391 C C . ILE A 1 172 ? 25.217 -14.744 -45.694 1.00 53.22 172 ILE A C 1
ATOM 1393 O O . ILE A 1 172 ? 24.292 -14.906 -46.493 1.00 53.22 172 ILE A O 1
ATOM 1397 N N . ARG A 1 173 ? 25.161 -15.261 -44.467 1.00 47.97 173 ARG A N 1
ATOM 1398 C CA . ARG A 1 173 ? 23.992 -15.924 -43.907 1.00 47.97 173 ARG A CA 1
ATOM 1399 C C . ARG A 1 173 ? 23.028 -14.819 -43.497 1.00 47.97 173 ARG A C 1
ATOM 1401 O O . ARG A 1 173 ? 23.065 -14.331 -42.376 1.00 47.97 173 ARG A O 1
ATOM 1408 N N . SER A 1 174 ? 22.208 -14.375 -44.450 1.00 51.50 174 SER A N 1
ATOM 1409 C CA . SER A 1 174 ? 21.168 -13.376 -44.196 1.0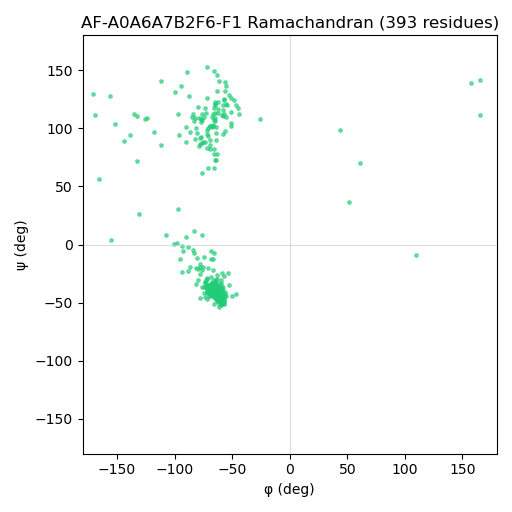0 51.50 174 SER A CA 1
ATOM 1410 C C . SER A 1 174 ? 20.312 -13.803 -42.993 1.00 51.50 174 SER A C 1
ATOM 1412 O O . SER A 1 174 ? 19.630 -14.831 -43.009 1.00 51.50 174 SER A O 1
ATOM 1414 N N . ASN A 1 175 ? 20.392 -13.020 -41.916 1.00 50.03 175 ASN A N 1
ATOM 1415 C CA . ASN A 1 175 ? 19.696 -13.220 -40.648 1.00 50.03 175 ASN A CA 1
ATOM 1416 C C . ASN A 1 175 ? 18.184 -12.947 -40.802 1.00 50.03 175 ASN A C 1
ATOM 1418 O O . ASN A 1 175 ? 17.623 -12.029 -40.216 1.00 50.03 175 ASN A O 1
ATOM 1422 N N . LYS A 1 176 ? 17.469 -13.770 -41.579 1.00 53.91 176 LYS A N 1
ATOM 1423 C CA . LYS A 1 176 ? 16.002 -13.683 -41.744 1.00 53.91 176 LYS A CA 1
ATOM 1424 C C . LYS A 1 176 ? 15.194 -14.231 -40.551 1.00 53.91 176 LYS A C 1
ATOM 1426 O O . LYS A 1 176 ? 13.975 -14.336 -40.638 1.00 53.91 176 LYS A O 1
ATOM 1431 N N . LYS A 1 177 ? 15.830 -14.570 -39.420 1.00 54.47 177 LYS A N 1
ATOM 1432 C CA . LYS A 1 177 ? 15.139 -15.082 -38.215 1.00 54.47 177 LYS A CA 1
ATOM 1433 C C . LYS A 1 177 ? 14.568 -13.999 -37.282 1.00 54.47 177 LYS A C 1
ATOM 1435 O O . LYS A 1 177 ? 13.866 -14.351 -36.340 1.00 54.47 177 LYS A O 1
ATOM 1440 N N . SER A 1 178 ? 14.795 -12.712 -37.551 1.00 56.69 178 SER A N 1
ATOM 1441 C CA . SER A 1 178 ? 14.445 -11.630 -36.613 1.00 56.69 178 SER A CA 1
ATOM 1442 C C . SER A 1 178 ? 12.933 -11.319 -36.500 1.00 56.69 178 SER A C 1
ATOM 1444 O O . SER A 1 178 ? 12.444 -11.030 -35.409 1.00 56.69 178 SER A O 1
ATOM 1446 N N . SER A 1 179 ? 12.125 -11.463 -37.563 1.00 56.44 179 SER A N 1
ATOM 1447 C CA . SER A 1 179 ? 10.770 -10.863 -37.543 1.00 56.44 179 SER A CA 1
ATOM 1448 C C . SER A 1 179 ? 9.712 -11.594 -36.699 1.00 56.44 179 SER A C 1
ATOM 1450 O O . SER A 1 179 ? 8.731 -10.979 -36.291 1.00 56.44 179 SER A O 1
ATOM 1452 N N . LYS A 1 180 ? 9.876 -12.891 -36.394 1.00 62.41 180 LYS A N 1
ATOM 1453 C CA . LYS A 1 180 ? 8.883 -13.632 -35.583 1.00 62.41 180 LYS A CA 1
ATOM 1454 C C . LYS A 1 180 ? 9.009 -13.364 -34.080 1.00 62.41 180 LYS A C 1
ATOM 1456 O O . LYS A 1 180 ? 8.042 -13.567 -33.348 1.00 62.41 180 LYS A O 1
ATOM 1461 N N . HIS A 1 181 ? 10.169 -12.899 -33.615 1.00 64.00 181 HIS A N 1
ATOM 1462 C CA . HIS A 1 181 ? 10.397 -12.628 -32.194 1.00 64.00 181 HIS A CA 1
ATOM 1463 C C . HIS A 1 181 ? 9.759 -11.307 -31.727 1.00 64.00 181 HIS A C 1
ATOM 1465 O O . HIS A 1 181 ? 9.369 -11.207 -30.564 1.00 64.00 181 HIS A O 1
ATOM 1471 N N . SER A 1 182 ? 9.554 -10.333 -32.623 1.00 64.44 182 SER A N 1
ATOM 1472 C CA . SER A 1 182 ? 9.004 -9.016 -32.265 1.00 64.44 182 SER A CA 1
ATOM 1473 C C . SER A 1 182 ? 7.512 -9.054 -31.892 1.00 64.44 182 SER A C 1
ATOM 1475 O O . SER A 1 182 ? 7.108 -8.452 -30.896 1.00 64.44 182 SER A O 1
ATOM 1477 N N . ALA A 1 183 ? 6.688 -9.821 -32.615 1.00 71.06 183 ALA A N 1
ATOM 1478 C CA . ALA A 1 183 ? 5.244 -9.899 -32.356 1.00 71.06 183 ALA A CA 1
ATOM 1479 C C . ALA A 1 183 ? 4.912 -10.554 -30.997 1.00 71.06 183 ALA A C 1
ATOM 1481 O O . ALA A 1 183 ? 4.051 -10.078 -30.255 1.00 71.06 183 ALA A O 1
ATOM 1482 N N . LEU A 1 184 ? 5.635 -11.619 -30.633 1.00 76.81 184 LEU A N 1
ATOM 1483 C CA . LEU A 1 184 ? 5.484 -12.304 -29.341 1.00 76.81 184 LEU A CA 1
ATOM 1484 C C . LEU A 1 184 ? 5.950 -11.437 -28.160 1.00 76.81 184 LEU A C 1
ATOM 1486 O O . LEU A 1 184 ? 5.352 -11.500 -27.082 1.00 76.81 184 LEU A O 1
ATOM 1490 N N . ALA A 1 185 ? 6.988 -10.619 -28.353 1.00 78.31 185 ALA A N 1
ATOM 1491 C CA . ALA A 1 185 ? 7.476 -9.693 -27.333 1.00 78.31 185 ALA A CA 1
ATOM 1492 C C . ALA A 1 185 ? 6.442 -8.600 -27.009 1.00 78.31 185 ALA A C 1
ATOM 1494 O O . ALA A 1 185 ? 6.197 -8.316 -25.833 1.00 78.31 185 ALA A O 1
ATOM 1495 N N . SER A 1 186 ? 5.767 -8.064 -28.033 1.00 81.56 186 SER A N 1
ATOM 1496 C CA . SER A 1 186 ? 4.721 -7.044 -27.877 1.00 81.56 186 SE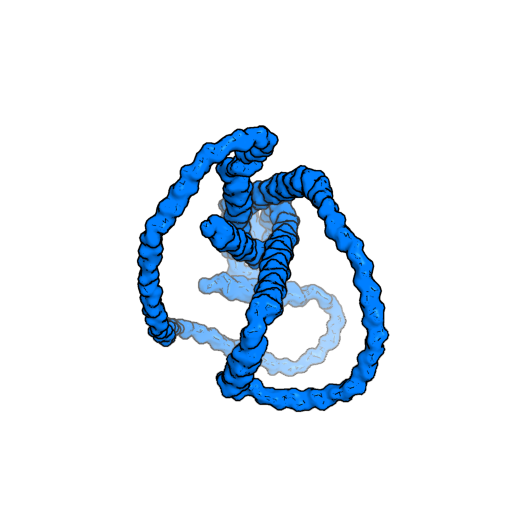R A CA 1
ATOM 1497 C C . SER A 1 186 ? 3.536 -7.539 -27.032 1.00 81.56 186 SER A C 1
ATOM 1499 O O . SER A 1 186 ? 3.126 -6.883 -26.071 1.00 81.56 186 SER A O 1
ATOM 1501 N N . HIS A 1 187 ? 3.045 -8.757 -27.291 1.00 85.94 187 HIS A N 1
ATOM 1502 C CA . HIS A 1 187 ? 1.908 -9.309 -26.544 1.00 85.94 187 HIS A CA 1
ATOM 1503 C C . HIS A 1 187 ? 2.232 -9.563 -25.060 1.00 85.94 187 HIS A C 1
ATOM 1505 O O . HIS A 1 187 ? 1.411 -9.299 -24.178 1.00 85.94 187 HIS A O 1
ATOM 1511 N N . ARG A 1 188 ? 3.444 -10.051 -24.754 1.00 88.12 188 ARG A N 1
ATOM 1512 C CA . ARG A 1 188 ? 3.890 -10.257 -23.363 1.00 88.12 188 ARG A CA 1
ATOM 1513 C C . ARG A 1 188 ? 3.990 -8.939 -22.598 1.00 88.12 188 ARG A C 1
ATOM 1515 O O . ARG A 1 188 ? 3.629 -8.895 -21.422 1.00 88.12 188 ARG A O 1
ATOM 1522 N N . TYR A 1 189 ? 4.459 -7.880 -23.257 1.00 86.94 189 TYR A N 1
ATOM 1523 C CA . TYR A 1 189 ? 4.526 -6.549 -22.661 1.00 86.94 189 TYR A CA 1
ATOM 1524 C C . TYR A 1 189 ? 3.130 -6.020 -22.323 1.00 86.94 189 TYR A C 1
ATOM 1526 O O . TYR A 1 189 ? 2.909 -5.610 -21.184 1.00 86.94 189 TYR A O 1
ATOM 1534 N N . LEU A 1 190 ? 2.174 -6.112 -23.256 1.00 88.75 190 LEU A N 1
ATOM 1535 C CA . LEU A 1 190 ? 0.801 -5.652 -23.035 1.00 88.75 190 LEU A CA 1
ATOM 1536 C C . LEU A 1 190 ? 0.128 -6.385 -21.868 1.00 88.75 190 LEU A C 1
ATOM 1538 O O . LEU A 1 190 ? -0.452 -5.745 -20.994 1.00 88.75 190 LEU A O 1
ATOM 1542 N N . TYR A 1 191 ? 0.247 -7.715 -21.809 1.00 92.38 191 TYR A N 1
ATOM 1543 C CA . TYR A 1 191 ? -0.319 -8.496 -20.707 1.00 92.38 191 TYR A CA 1
ATOM 1544 C C . TYR A 1 191 ? 0.302 -8.115 -19.359 1.00 92.38 191 TYR A C 1
ATOM 1546 O O . TYR A 1 191 ? -0.412 -7.878 -18.387 1.00 92.38 191 TYR A O 1
ATOM 1554 N N . SER A 1 192 ? 1.634 -8.001 -19.309 1.00 90.88 192 SER A N 1
ATOM 1555 C CA . SER A 1 192 ? 2.339 -7.547 -18.110 1.00 90.88 192 SER A CA 1
ATOM 1556 C C . SER A 1 192 ? 1.867 -6.155 -17.694 1.00 90.88 192 SER A C 1
ATOM 1558 O O . SER A 1 192 ? 1.592 -5.930 -16.519 1.00 90.88 192 SER A O 1
ATOM 1560 N N . PHE A 1 193 ? 1.742 -5.219 -18.633 1.00 91.44 193 PHE A N 1
ATOM 1561 C CA . PHE A 1 193 ? 1.261 -3.869 -18.359 1.00 91.44 193 PHE A CA 1
ATOM 1562 C C . PHE A 1 193 ? -0.159 -3.875 -17.779 1.00 91.44 193 PHE A C 1
ATOM 1564 O O . PHE A 1 193 ? -0.381 -3.296 -16.717 1.00 91.44 193 PHE A O 1
ATOM 1571 N N . LEU A 1 194 ? -1.096 -4.587 -18.412 1.00 93.94 194 LEU A N 1
ATOM 1572 C CA . LEU A 1 194 ? -2.480 -4.700 -17.944 1.00 93.94 194 LEU A CA 1
ATOM 1573 C C . LEU A 1 194 ? -2.565 -5.324 -16.548 1.00 93.94 194 LEU A C 1
ATOM 1575 O O . LEU A 1 194 ? -3.255 -4.783 -15.688 1.00 93.94 194 LEU A O 1
ATOM 1579 N N . ALA A 1 195 ? -1.831 -6.411 -16.298 1.00 94.31 195 ALA A N 1
ATOM 1580 C CA . ALA A 1 195 ? -1.817 -7.075 -14.997 1.00 94.31 195 ALA A CA 1
ATOM 1581 C C . ALA A 1 195 ? -1.355 -6.130 -13.877 1.00 94.31 195 ALA A C 1
ATOM 1583 O O . ALA A 1 195 ? -1.993 -6.048 -12.829 1.00 94.31 195 ALA A O 1
ATOM 1584 N N . HIS A 1 196 ? -0.290 -5.361 -14.113 1.00 93.00 196 HIS A N 1
ATOM 1585 C CA . HIS A 1 196 ? 0.172 -4.382 -13.132 1.00 93.00 196 HIS A CA 1
ATOM 1586 C C . HIS A 1 196 ? -0.795 -3.207 -12.977 1.00 93.00 196 HIS A C 1
ATOM 1588 O O . HIS A 1 196 ? -1.008 -2.748 -11.862 1.00 93.00 196 HIS A O 1
ATOM 1594 N N . THR A 1 197 ? -1.406 -2.725 -14.059 1.00 94.31 197 THR A N 1
ATOM 1595 C CA . THR A 1 197 ? -2.423 -1.664 -13.995 1.00 94.31 197 THR A CA 1
ATOM 1596 C C . THR A 1 197 ? -3.601 -2.084 -13.123 1.00 94.31 197 THR A C 1
ATOM 1598 O O . THR A 1 197 ? -3.983 -1.350 -12.213 1.00 94.31 197 THR A O 1
ATOM 1601 N N . VAL A 1 198 ? -4.132 -3.290 -13.344 1.00 96.31 198 VAL A N 1
ATOM 1602 C CA . VAL A 1 198 ? -5.202 -3.855 -12.510 1.00 96.31 198 VAL A CA 1
ATOM 1603 C C . VAL A 1 198 ? -4.749 -3.940 -11.055 1.00 96.31 198 VAL A C 1
ATOM 1605 O O . VAL A 1 198 ? -5.479 -3.514 -10.166 1.00 96.31 198 VAL A O 1
ATOM 1608 N N . PHE A 1 199 ? -3.527 -4.412 -10.811 1.00 96.25 199 PHE A N 1
ATOM 1609 C CA . PHE A 1 199 ? -2.962 -4.486 -9.469 1.00 96.25 199 PHE A CA 1
ATOM 1610 C C . PHE A 1 199 ? -2.890 -3.119 -8.768 1.00 96.25 199 PHE A C 1
ATOM 1612 O O . PHE A 1 199 ? -3.374 -2.996 -7.646 1.00 96.25 199 PHE A O 1
ATOM 1619 N N . HIS A 1 200 ? -2.372 -2.076 -9.427 1.00 96.19 200 HIS A N 1
ATOM 1620 C CA . HIS A 1 200 ? -2.319 -0.725 -8.856 1.00 96.19 200 HIS A CA 1
ATOM 1621 C C . HIS A 1 200 ? -3.718 -0.189 -8.529 1.00 96.19 200 HIS A C 1
ATOM 1623 O O . HIS A 1 200 ? -3.919 0.346 -7.441 1.00 96.19 200 HIS A O 1
ATOM 1629 N N . ILE A 1 201 ? -4.699 -0.368 -9.421 1.00 96.81 201 ILE A N 1
ATOM 1630 C CA . ILE A 1 201 ? -6.086 0.071 -9.188 1.00 96.81 201 ILE A CA 1
ATOM 1631 C C . ILE A 1 201 ? -6.680 -0.636 -7.967 1.00 96.81 201 ILE A C 1
ATOM 1633 O O . ILE A 1 201 ? -7.282 0.008 -7.104 1.00 96.81 201 ILE A O 1
ATOM 1637 N N . VAL A 1 202 ? -6.491 -1.953 -7.875 1.00 96.31 202 VAL A N 1
ATOM 1638 C CA . VAL A 1 202 ? -6.963 -2.765 -6.750 1.00 96.31 202 VAL A CA 1
ATOM 1639 C C . VAL A 1 202 ? -6.308 -2.308 -5.444 1.00 96.31 202 VAL A C 1
ATOM 1641 O O . VAL A 1 202 ? -7.018 -2.049 -4.471 1.00 96.31 202 VAL A O 1
ATOM 1644 N N . ALA A 1 203 ? -4.986 -2.124 -5.433 1.00 96.12 203 ALA A N 1
ATOM 1645 C CA . ALA A 1 203 ? -4.253 -1.682 -4.252 1.00 96.12 203 ALA A CA 1
ATOM 1646 C C . ALA A 1 203 ? -4.701 -0.288 -3.778 1.00 96.12 203 ALA A C 1
ATOM 1648 O O . ALA A 1 203 ? -5.065 -0.115 -2.615 1.00 96.12 203 ALA A O 1
ATOM 1649 N N . ILE A 1 204 ? -4.783 0.691 -4.689 1.00 97.19 204 ILE A N 1
ATOM 1650 C CA . ILE A 1 204 ? -5.260 2.054 -4.393 1.00 97.19 204 ILE A CA 1
ATOM 1651 C C . ILE A 1 204 ? -6.673 2.020 -3.803 1.00 97.19 204 ILE A C 1
ATOM 1653 O O . ILE A 1 204 ? -6.954 2.705 -2.814 1.00 97.19 204 ILE A O 1
ATOM 1657 N N . THR A 1 205 ? -7.557 1.211 -4.392 1.00 96.38 205 THR A N 1
ATOM 1658 C CA . THR A 1 205 ? -8.944 1.068 -3.936 1.00 96.38 205 THR A CA 1
ATOM 1659 C C . THR A 1 205 ? -8.992 0.524 -2.513 1.00 96.38 205 THR A C 1
ATOM 1661 O O . THR A 1 205 ? -9.689 1.094 -1.672 1.00 96.38 205 THR A O 1
ATOM 1664 N N . PHE A 1 206 ? -8.229 -0.528 -2.203 1.00 95.88 206 PHE A N 1
ATOM 1665 C CA . PHE A 1 206 ? -8.202 -1.109 -0.860 1.00 95.88 206 PHE A CA 1
ATOM 1666 C C . PHE A 1 206 ? -7.597 -0.172 0.182 1.00 95.88 206 PHE A C 1
ATOM 1668 O O . PHE A 1 206 ? -8.200 0.007 1.242 1.00 95.88 206 PHE A O 1
ATOM 1675 N N . TYR A 1 207 ? -6.475 0.485 -0.117 1.00 97.00 207 TYR A N 1
ATOM 1676 C CA . TYR A 1 207 ? -5.862 1.440 0.807 1.00 97.00 207 TYR A CA 1
ATOM 1677 C C . TYR A 1 207 ? -6.771 2.640 1.083 1.00 97.00 207 TYR A C 1
ATOM 1679 O O . TYR A 1 207 ? -6.961 3.021 2.238 1.00 97.00 207 TYR A O 1
ATOM 1687 N N . THR A 1 208 ? -7.419 3.184 0.053 1.00 96.69 208 THR A N 1
ATOM 1688 C CA . THR A 1 208 ? -8.365 4.298 0.210 1.00 96.69 208 THR A CA 1
ATOM 1689 C C . THR A 1 208 ? -9.589 3.869 1.016 1.00 96.69 208 THR A C 1
ATOM 1691 O O . THR A 1 208 ? -10.010 4.558 1.943 1.00 96.69 208 THR A O 1
ATOM 1694 N N . THR A 1 209 ? -10.132 2.690 0.713 1.00 95.88 209 THR A N 1
ATOM 1695 C CA . THR A 1 209 ? -11.265 2.108 1.440 1.00 95.88 209 THR A CA 1
ATOM 1696 C C . THR A 1 209 ? -10.928 1.893 2.918 1.00 95.88 209 THR A C 1
ATOM 1698 O O . THR A 1 209 ? -11.743 2.199 3.789 1.00 95.88 209 THR A O 1
ATOM 1701 N N . HIS A 1 210 ? -9.714 1.431 3.223 1.00 95.25 210 HIS A N 1
ATOM 1702 C CA . HIS A 1 210 ? -9.225 1.278 4.590 1.00 95.25 210 HIS A CA 1
ATOM 1703 C C . HIS A 1 210 ? -9.186 2.617 5.346 1.00 95.25 210 HIS A C 1
ATOM 1705 O O . HIS A 1 210 ? -9.740 2.712 6.443 1.00 95.25 210 HIS A O 1
ATOM 1711 N N . VAL A 1 211 ? -8.629 3.668 4.733 1.00 96.25 211 VAL A N 1
ATOM 1712 C CA . VAL A 1 211 ? -8.573 5.022 5.316 1.00 96.25 211 VAL A CA 1
ATOM 1713 C C . VAL A 1 211 ? -9.978 5.581 5.573 1.00 96.25 211 VAL A C 1
ATOM 1715 O O . VAL A 1 211 ? -10.254 6.110 6.652 1.00 96.25 211 VAL A O 1
ATOM 1718 N N . VAL A 1 212 ? -10.903 5.417 4.621 1.00 95.19 212 VAL A N 1
ATOM 1719 C CA . VAL A 1 212 ? -12.302 5.853 4.774 1.00 95.19 212 VAL A CA 1
ATOM 1720 C C . VAL A 1 212 ? -12.999 5.093 5.906 1.00 95.19 212 VAL A C 1
ATOM 1722 O O . VAL A 1 212 ? -13.714 5.698 6.713 1.00 95.19 212 VAL A O 1
ATOM 1725 N N . PHE A 1 213 ? -12.787 3.779 6.025 1.00 92.56 213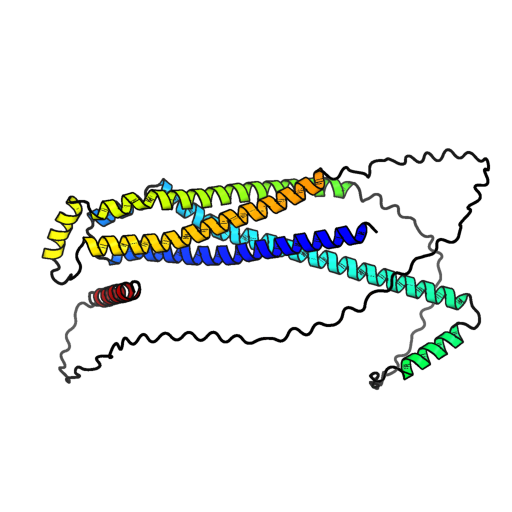 PHE A N 1
ATOM 1726 C CA . PHE A 1 213 ? -13.382 3.011 7.121 1.00 92.56 213 PHE A CA 1
ATOM 1727 C C . PHE A 1 213 ? -12.828 3.386 8.481 1.00 92.56 213 PHE A C 1
ATOM 1729 O O . PHE A 1 213 ? -13.604 3.493 9.432 1.00 92.56 213 PHE A O 1
ATOM 1736 N N . TYR A 1 214 ? -11.532 3.650 8.577 1.00 92.38 214 TYR A N 1
ATOM 1737 C CA . TYR A 1 214 ? -10.955 4.175 9.802 1.00 92.38 214 TYR A CA 1
ATOM 1738 C C . TYR A 1 214 ? -11.590 5.519 10.179 1.00 92.38 214 TYR A C 1
ATOM 1740 O O . TYR A 1 214 ? -12.149 5.631 11.270 1.00 92.38 214 TYR A O 1
ATOM 1748 N N . ALA A 1 215 ? -11.629 6.491 9.262 1.00 92.88 215 ALA A N 1
ATOM 1749 C CA . ALA A 1 215 ? -12.193 7.819 9.519 1.00 92.88 215 ALA A CA 1
ATOM 1750 C C . ALA A 1 215 ? -13.675 7.769 9.941 1.00 92.88 215 ALA A C 1
ATOM 1752 O O . ALA A 1 215 ? -14.098 8.456 10.872 1.00 92.88 215 ALA A O 1
ATOM 1753 N N . THR A 1 216 ? -14.471 6.907 9.305 1.00 90.75 216 THR A N 1
ATOM 1754 C CA . THR A 1 216 ? -15.895 6.732 9.643 1.00 90.75 216 THR A CA 1
ATOM 1755 C C . THR A 1 216 ? -16.122 5.931 10.931 1.00 90.75 216 THR A C 1
ATOM 1757 O O . THR A 1 216 ? -17.186 6.038 11.544 1.00 90.75 216 THR A O 1
ATOM 1760 N N . SER A 1 217 ? -15.136 5.154 11.391 1.00 86.81 217 SER A N 1
ATOM 1761 C CA . SER A 1 217 ? -15.213 4.381 12.639 1.00 86.81 217 SER A CA 1
ATOM 1762 C C . SER A 1 217 ? -14.930 5.198 13.907 1.00 86.81 217 SER A C 1
ATOM 1764 O O . SER A 1 217 ? -15.237 4.732 15.004 1.00 86.81 217 SER A O 1
ATOM 1766 N N . LEU A 1 218 ? -14.418 6.427 13.777 1.00 83.25 218 LEU A N 1
ATOM 1767 C CA . LEU A 1 218 ? -13.969 7.232 14.920 1.00 83.25 218 LEU A CA 1
ATOM 1768 C C . LEU A 1 218 ? -15.107 7.645 15.849 1.00 83.25 218 LEU A C 1
ATOM 1770 O O . LEU A 1 218 ? -15.054 7.428 17.059 1.00 83.25 218 LEU A O 1
ATOM 1774 N N . GLN A 1 219 ? -16.167 8.229 15.291 1.00 85.56 219 GLN A N 1
ATOM 1775 C CA . GLN A 1 219 ? -17.262 8.757 16.105 1.00 85.56 219 GLN A CA 1
ATOM 1776 C C . GLN A 1 219 ? -18.035 7.682 16.893 1.00 85.56 219 GLN A C 1
ATOM 1778 O O . GLN A 1 219 ? -18.306 7.913 18.076 1.00 85.56 219 GLN A O 1
ATOM 1783 N N . PRO A 1 220 ? -18.424 6.531 16.305 1.00 83.38 220 PRO A N 1
ATOM 1784 C CA . PRO A 1 220 ? -19.181 5.508 17.030 1.00 83.38 220 PRO A CA 1
ATOM 1785 C C . PRO A 1 220 ? -18.440 4.941 18.250 1.00 83.38 220 PRO A C 1
ATOM 1787 O O . PRO A 1 220 ? -19.061 4.685 19.285 1.00 83.38 220 PRO A O 1
ATOM 1790 N N . SER A 1 221 ? -17.118 4.790 18.157 1.00 78.81 221 SER A N 1
ATOM 1791 C CA . SER A 1 221 ? -16.294 4.202 19.219 1.00 78.81 221 SER A CA 1
ATOM 1792 C C . SER A 1 221 ? -16.297 5.069 20.480 1.00 78.81 221 SER A C 1
ATOM 1794 O O . SER A 1 221 ? -16.610 4.582 21.567 1.00 78.81 221 SER A O 1
ATOM 1796 N N . PHE A 1 222 ? -16.115 6.387 20.339 1.00 85.06 222 PHE A N 1
ATOM 1797 C CA . PHE A 1 222 ? -16.171 7.305 21.482 1.00 85.06 222 PHE A CA 1
ATOM 1798 C C . PHE A 1 222 ? -17.572 7.459 22.076 1.00 85.06 222 PHE A C 1
ATOM 1800 O O . PHE A 1 222 ? -17.697 7.568 23.295 1.00 85.06 222 PHE A O 1
ATOM 1807 N N . LYS A 1 223 ? -18.636 7.421 21.258 1.00 88.25 223 LYS A N 1
ATOM 1808 C CA . LYS A 1 223 ? -20.025 7.484 21.756 1.00 88.25 223 LYS A CA 1
ATOM 1809 C C . LYS A 1 223 ? -20.351 6.331 22.710 1.00 88.25 223 LYS A C 1
ATOM 1811 O O . LYS A 1 223 ? -21.123 6.519 23.647 1.00 88.25 223 LYS A O 1
ATOM 1816 N N . THR A 1 224 ? -19.718 5.172 22.532 1.00 87.25 224 THR A N 1
ATOM 1817 C CA . THR A 1 224 ? -19.916 3.998 23.399 1.00 87.25 224 THR A CA 1
ATOM 1818 C C . THR A 1 224 ? -19.454 4.258 24.839 1.00 87.25 224 THR A C 1
ATOM 1820 O O . THR A 1 224 ? -20.077 3.759 25.773 1.00 87.25 224 THR A O 1
ATOM 1823 N N . CYS A 1 225 ? -18.444 5.113 25.054 1.00 89.50 225 CYS A N 1
ATOM 1824 C CA . CYS A 1 225 ? -17.991 5.494 26.400 1.00 89.50 225 CYS A CA 1
ATOM 1825 C C . CYS A 1 225 ? -19.000 6.349 27.185 1.00 89.50 225 CYS A C 1
ATOM 1827 O O . CYS A 1 225 ? -18.826 6.545 28.386 1.00 89.50 225 CYS A O 1
ATOM 1829 N N . TYR A 1 226 ? -20.029 6.872 26.516 1.00 91.31 226 TYR A N 1
ATOM 1830 C CA . TYR A 1 226 ? -21.082 7.698 27.108 1.00 91.31 226 TYR A CA 1
ATOM 1831 C C . TYR A 1 226 ? -22.417 6.958 27.224 1.00 91.31 226 TYR A C 1
ATOM 1833 O O . TYR A 1 226 ? -23.430 7.572 27.549 1.00 91.31 226 TYR A O 1
ATOM 1841 N N . ASN A 1 227 ? -22.444 5.652 26.943 1.00 91.06 227 ASN A N 1
ATOM 1842 C CA . ASN A 1 227 ? -23.671 4.876 27.021 1.00 91.06 227 ASN A CA 1
ATOM 1843 C C . ASN A 1 227 ? -24.057 4.634 28.497 1.00 91.06 227 ASN A C 1
ATOM 1845 O O . ASN A 1 227 ? -23.311 3.949 29.206 1.00 91.06 227 ASN A O 1
ATOM 1849 N N . PRO A 1 228 ? -25.215 5.140 28.965 1.00 91.25 228 PRO A N 1
ATOM 1850 C CA . PRO A 1 228 ? -25.620 5.024 30.366 1.00 91.25 228 PRO A CA 1
ATOM 1851 C C . PRO A 1 228 ? -25.834 3.571 30.810 1.00 91.25 228 PRO A C 1
ATOM 1853 O O . PRO A 1 228 ? -25.580 3.246 31.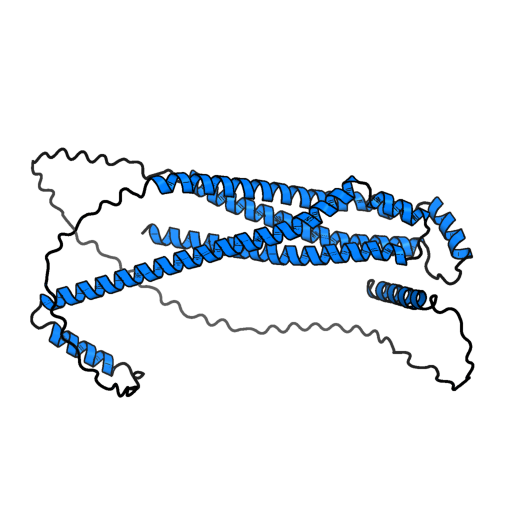965 1.00 91.25 228 PRO A O 1
ATOM 1856 N N . ILE A 1 229 ? -26.231 2.679 29.895 1.00 91.44 229 ILE A N 1
ATOM 1857 C CA . ILE A 1 229 ? -26.457 1.256 30.196 1.00 91.44 229 ILE A CA 1
ATOM 1858 C C . ILE A 1 229 ? -25.141 0.576 30.588 1.00 91.44 229 ILE A C 1
ATOM 1860 O O . ILE A 1 229 ? -25.092 -0.203 31.536 1.00 91.44 229 ILE A O 1
ATOM 1864 N N . ILE A 1 230 ? -24.058 0.895 29.877 1.00 89.50 230 ILE A N 1
ATOM 1865 C CA . ILE A 1 230 ? -22.734 0.323 30.149 1.00 89.50 230 ILE A CA 1
ATOM 1866 C C . ILE A 1 230 ? -22.168 0.889 31.454 1.00 89.50 230 ILE A C 1
ATOM 1868 O O . ILE A 1 230 ? -21.532 0.170 32.222 1.00 89.50 230 ILE A O 1
ATOM 1872 N N . PHE A 1 231 ? -22.431 2.169 31.726 1.00 89.69 231 PHE A N 1
ATOM 1873 C CA . PHE A 1 231 ? -22.018 2.809 32.969 1.00 89.69 231 PHE A CA 1
ATOM 1874 C C . PHE A 1 231 ? -22.678 2.169 34.201 1.00 89.69 231 PHE A C 1
ATOM 1876 O O . PHE A 1 231 ? -21.993 1.921 35.191 1.00 89.69 231 PHE A O 1
ATOM 1883 N N . ASP A 1 232 ? -23.972 1.841 34.133 1.00 90.25 232 ASP A N 1
ATOM 1884 C CA . ASP A 1 232 ? -24.672 1.126 35.212 1.00 90.25 232 ASP A CA 1
ATOM 1885 C C . ASP A 1 232 ? -24.081 -0.273 35.471 1.00 90.25 232 ASP A C 1
ATOM 1887 O O . ASP A 1 232 ? -23.855 -0.675 36.615 1.00 90.25 232 ASP A O 1
ATOM 1891 N N . GLU A 1 233 ? -23.762 -1.015 34.408 1.00 89.12 233 GLU A N 1
ATOM 1892 C CA . GLU A 1 233 ? -23.113 -2.322 34.540 1.00 89.12 233 GLU A CA 1
ATOM 1893 C C . GLU A 1 233 ? -21.710 -2.208 35.148 1.00 89.12 233 GLU A C 1
ATOM 1895 O O . GLU A 1 233 ? -21.333 -3.025 35.991 1.00 89.12 233 GLU A O 1
ATOM 1900 N N . TRP A 1 234 ? -20.958 -1.167 34.784 1.00 87.44 234 TRP A N 1
ATOM 1901 C CA . TRP A 1 234 ? -19.664 -0.883 35.394 1.00 87.44 234 TRP A CA 1
ATOM 1902 C C . TRP A 1 234 ? -19.777 -0.516 36.873 1.00 87.44 234 TRP A C 1
ATOM 1904 O O . TRP A 1 234 ? -18.976 -0.987 37.675 1.00 87.44 234 TRP A O 1
ATOM 1914 N N . ALA A 1 235 ? -20.772 0.279 37.267 1.00 87.50 235 ALA A N 1
ATOM 1915 C CA . ALA A 1 235 ? -20.995 0.604 38.675 1.00 87.50 235 ALA A CA 1
ATOM 1916 C C . ALA A 1 235 ? -21.206 -0.674 39.508 1.00 87.50 235 ALA A C 1
ATOM 1918 O O . ALA A 1 235 ? -20.607 -0.834 40.572 1.00 87.50 235 ALA A O 1
ATOM 1919 N N . ARG A 1 236 ? -21.968 -1.642 38.976 1.00 89.12 236 ARG A N 1
ATOM 1920 C CA . ARG A 1 236 ? -22.122 -2.978 39.581 1.00 89.12 236 ARG A CA 1
ATOM 1921 C C . ARG A 1 236 ? -20.826 -3.793 39.590 1.00 89.12 236 ARG A C 1
ATOM 1923 O O . ARG A 1 236 ? -20.638 -4.605 40.493 1.00 89.12 236 ARG A O 1
ATOM 1930 N N . HIS A 1 237 ? -19.947 -3.592 38.611 1.00 85.00 237 HIS A N 1
ATOM 1931 C CA . HIS A 1 237 ? -18.635 -4.232 38.552 1.00 85.00 237 HIS A CA 1
ATOM 1932 C C . HIS A 1 237 ? -17.659 -3.660 39.595 1.00 85.00 237 HIS A C 1
ATOM 1934 O O . HIS A 1 237 ? -17.075 -4.443 40.338 1.00 85.00 237 HIS A O 1
ATOM 1940 N N . ILE A 1 238 ? -17.548 -2.330 39.745 1.00 85.56 238 ILE A N 1
ATOM 1941 C CA . ILE A 1 238 ? -16.692 -1.697 40.774 1.00 85.56 238 ILE A CA 1
ATOM 1942 C C . ILE A 1 238 ? -17.058 -2.190 42.175 1.00 85.56 238 ILE A C 1
ATOM 1944 O O . ILE A 1 238 ? -16.172 -2.468 42.977 1.00 85.56 238 ILE A O 1
ATOM 1948 N N . LEU A 1 239 ? -18.353 -2.347 42.475 1.00 86.31 239 LEU A N 1
ATOM 1949 C CA . LEU A 1 239 ? -18.792 -2.858 43.779 1.00 86.31 239 LEU A CA 1
ATOM 1950 C C . LEU A 1 239 ? -18.231 -4.255 44.098 1.00 86.31 239 LEU A C 1
ATOM 1952 O O . LEU A 1 239 ? -18.110 -4.604 45.268 1.00 86.31 239 LEU A O 1
ATOM 1956 N N . ARG A 1 240 ? -17.880 -5.050 43.078 1.00 85.69 240 ARG A N 1
ATOM 1957 C CA . ARG A 1 240 ? -17.227 -6.359 43.240 1.00 85.69 240 ARG A CA 1
ATOM 1958 C C . ARG A 1 240 ? -15.700 -6.267 43.299 1.00 85.69 240 ARG A C 1
ATOM 1960 O O . ARG A 1 240 ? -15.080 -7.167 43.854 1.00 85.69 240 ARG A O 1
ATOM 1967 N N . TYR A 1 241 ? -15.113 -5.199 42.759 1.00 83.81 241 TYR A N 1
ATOM 1968 C CA . TYR A 1 241 ? -13.667 -4.996 42.645 1.00 83.81 241 TYR A CA 1
ATOM 1969 C C . TYR A 1 241 ? -13.273 -3.587 43.123 1.00 83.81 241 TYR A C 1
ATOM 1971 O O . TYR A 1 241 ? -12.910 -2.729 42.313 1.00 83.81 241 TYR A O 1
ATOM 1979 N N . PRO A 1 242 ? -13.328 -3.326 44.443 1.00 82.00 242 PRO A N 1
ATOM 1980 C CA . PRO A 1 242 ? -13.124 -1.987 45.000 1.00 82.00 242 PRO A CA 1
ATOM 1981 C C . PRO A 1 242 ? -11.693 -1.448 44.829 1.00 82.00 242 PRO A C 1
ATOM 1983 O O . PRO A 1 242 ? -11.462 -0.262 45.041 1.00 82.00 242 PRO A O 1
ATOM 1986 N N . GLU A 1 243 ? -10.728 -2.288 44.439 1.00 85.00 243 GLU A N 1
ATOM 1987 C CA . GLU A 1 243 ? -9.331 -1.878 44.238 1.00 85.00 243 GLU A CA 1
ATOM 1988 C C . GLU A 1 243 ? -9.104 -1.060 42.951 1.00 85.00 243 GLU A C 1
ATOM 1990 O O . GLU A 1 243 ? -8.043 -0.455 42.781 1.00 85.00 243 GLU A O 1
ATOM 1995 N N . GLN A 1 244 ? -10.086 -0.986 42.046 1.00 79.00 244 GLN A N 1
ATOM 1996 C CA . GLN A 1 244 ? -9.952 -0.224 40.805 1.00 79.00 244 GLN A CA 1
ATOM 1997 C C . GLN A 1 244 ? -10.043 1.292 41.052 1.00 79.00 244 GLN A C 1
ATOM 1999 O O . GLN A 1 244 ? -11.108 1.839 41.325 1.00 79.00 244 GLN A O 1
ATOM 2004 N N . LYS A 1 245 ? -8.912 1.995 40.903 1.00 81.31 245 LYS A N 1
ATOM 2005 C CA . LYS A 1 245 ? -8.801 3.450 41.143 1.00 81.31 245 LYS A CA 1
ATOM 2006 C C . LYS A 1 245 ? -9.278 4.330 39.982 1.00 81.31 245 LYS A C 1
ATOM 2008 O O . LYS A 1 245 ? -9.540 5.514 40.177 1.00 81.31 245 LYS A O 1
ATOM 2013 N N . LEU A 1 246 ? -9.353 3.780 38.771 1.00 82.25 246 LEU A N 1
ATOM 2014 C CA . LEU A 1 246 ? -9.671 4.524 37.549 1.00 82.25 246 LEU A CA 1
ATOM 2015 C C . LEU A 1 246 ? -11.166 4.454 37.223 1.00 82.25 246 LEU A C 1
ATOM 2017 O O . LEU A 1 246 ? -11.767 3.380 37.246 1.00 82.25 246 LEU A O 1
ATOM 2021 N N . SER A 1 247 ? -11.752 5.593 36.844 1.00 87.69 247 SER A N 1
ATOM 2022 C CA . SER A 1 247 ? -13.143 5.636 36.391 1.00 87.69 247 SER A CA 1
ATOM 2023 C C . SER A 1 247 ? -13.323 4.863 35.074 1.00 87.69 247 SER A C 1
ATOM 2025 O O . SER A 1 247 ? -12.427 4.840 34.224 1.00 87.69 247 SER A O 1
ATOM 2027 N N . PHE A 1 248 ? -14.510 4.279 34.854 1.00 87.56 248 PHE A N 1
ATOM 2028 C CA . PHE A 1 248 ? -14.863 3.623 33.583 1.00 87.56 248 PHE A CA 1
ATOM 2029 C C . PHE A 1 248 ? -14.576 4.500 32.373 1.00 87.56 248 PHE A C 1
ATOM 2031 O O . PHE A 1 248 ? -14.065 4.049 31.350 1.00 87.56 248 PHE A O 1
ATOM 2038 N N . ARG A 1 249 ? -14.961 5.774 32.486 1.00 89.25 249 ARG A N 1
ATOM 2039 C CA . ARG A 1 249 ? -14.909 6.723 31.383 1.00 89.25 249 ARG A CA 1
ATOM 2040 C C . ARG A 1 249 ? -13.467 6.985 30.978 1.00 89.25 249 ARG A C 1
ATOM 2042 O O . ARG A 1 249 ? -13.197 7.069 29.783 1.00 89.25 249 ARG A O 1
ATOM 2049 N N . ASP A 1 250 ? -12.561 7.073 31.944 1.00 89.88 250 ASP A N 1
ATOM 2050 C CA . ASP A 1 250 ? -11.143 7.293 31.674 1.00 89.88 250 ASP A CA 1
ATOM 2051 C C . ASP A 1 250 ? -10.498 6.046 31.071 1.00 89.88 250 ASP A C 1
ATOM 2053 O O . ASP A 1 250 ? -9.798 6.163 30.066 1.00 89.88 250 ASP A O 1
ATOM 2057 N N . ARG A 1 251 ? -10.826 4.849 31.582 1.00 89.06 251 ARG A N 1
ATOM 2058 C CA . ARG A 1 251 ? -10.398 3.574 30.975 1.00 89.06 251 ARG A CA 1
ATOM 2059 C C . ARG A 1 251 ? -10.890 3.446 29.535 1.00 89.06 251 ARG A C 1
ATOM 2061 O O . ARG A 1 251 ? -10.091 3.255 28.624 1.00 89.06 251 ARG A O 1
ATOM 2068 N N . CYS A 1 252 ? -12.187 3.649 29.307 1.00 90.69 252 CYS A N 1
ATOM 2069 C CA . CYS A 1 252 ? -12.796 3.576 27.981 1.00 90.69 252 CYS A CA 1
ATOM 2070 C C . CYS A 1 252 ? -12.169 4.582 27.006 1.00 90.69 252 CYS A C 1
ATOM 2072 O O . CYS A 1 252 ? -11.859 4.222 25.871 1.00 90.69 252 CYS A O 1
ATOM 2074 N N . LYS A 1 253 ? -11.946 5.833 27.432 1.00 90.56 253 LYS A N 1
ATOM 2075 C CA . LYS A 1 253 ? -11.270 6.845 26.607 1.00 90.56 253 LYS A CA 1
ATOM 2076 C C . LYS A 1 253 ? -9.834 6.449 26.286 1.00 90.56 253 LYS A C 1
ATOM 2078 O O . LYS A 1 253 ? -9.445 6.568 25.131 1.00 90.56 253 LYS A O 1
ATOM 2083 N N . ARG A 1 254 ? -9.070 5.971 27.273 1.00 90.00 254 ARG A N 1
ATOM 2084 C CA . ARG A 1 254 ? -7.664 5.581 27.103 1.00 90.00 254 ARG A CA 1
ATOM 2085 C C . ARG A 1 254 ? -7.517 4.406 26.137 1.00 90.00 254 ARG A C 1
ATOM 2087 O O . ARG A 1 254 ? -6.699 4.476 25.227 1.00 90.00 254 ARG A O 1
ATOM 2094 N N . ILE A 1 255 ? -8.352 3.376 26.279 1.00 90.44 255 ILE A N 1
ATOM 2095 C CA . ILE A 1 255 ? -8.371 2.214 25.378 1.00 90.44 255 ILE A CA 1
ATOM 2096 C C . ILE A 1 255 ? -8.717 2.652 23.952 1.00 90.44 255 ILE A C 1
ATOM 2098 O O . ILE A 1 255 ? -7.965 2.369 23.022 1.00 90.44 255 ILE A O 1
ATOM 2102 N N . ASN A 1 256 ? -9.811 3.405 23.778 1.00 90.56 256 ASN A N 1
ATOM 2103 C CA . ASN A 1 256 ? -10.205 3.903 22.457 1.00 90.56 256 ASN A CA 1
ATOM 2104 C C . ASN A 1 256 ? -9.135 4.804 21.837 1.00 90.56 256 ASN A C 1
ATOM 2106 O O . ASN A 1 256 ? -8.911 4.723 20.636 1.00 90.56 256 ASN A O 1
ATOM 2110 N N . TRP A 1 257 ? -8.463 5.635 22.637 1.00 91.62 257 TRP A N 1
ATOM 2111 C CA . TRP A 1 257 ? -7.358 6.466 22.173 1.00 91.62 257 TRP A CA 1
ATOM 2112 C C . TRP A 1 257 ? -6.170 5.628 21.699 1.00 91.62 257 TRP A C 1
ATOM 2114 O O . TRP A 1 257 ? -5.661 5.879 20.614 1.00 91.62 257 TRP A O 1
ATOM 2124 N N . SER A 1 258 ? -5.766 4.606 22.457 1.00 91.25 258 SER A N 1
ATOM 2125 C CA . SER A 1 258 ? -4.661 3.716 22.077 1.00 91.25 258 SER A CA 1
ATOM 2126 C C . SER A 1 258 ? -4.936 3.003 20.747 1.00 91.25 258 SER A C 1
ATOM 2128 O O . SER A 1 258 ? -4.136 3.087 19.814 1.00 91.25 258 SER A O 1
ATOM 2130 N N . ILE A 1 259 ? -6.123 2.400 20.610 1.00 90.38 259 ILE A N 1
ATOM 2131 C CA . ILE A 1 259 ? -6.567 1.757 19.362 1.00 90.38 259 ILE A CA 1
ATOM 2132 C C . ILE A 1 259 ? -6.609 2.775 18.219 1.00 90.38 259 ILE A C 1
ATOM 2134 O O . ILE A 1 259 ? -6.182 2.488 17.101 1.00 90.38 259 ILE A O 1
ATOM 2138 N N . TRP A 1 260 ? -7.112 3.980 18.494 1.00 90.94 260 TRP A N 1
ATOM 2139 C CA . TRP A 1 260 ? -7.211 5.040 17.502 1.00 90.94 260 TRP A CA 1
ATOM 2140 C C . TRP A 1 260 ? -5.846 5.474 16.983 1.00 90.94 260 TRP A C 1
ATOM 2142 O O . TRP A 1 260 ? -5.662 5.552 15.770 1.00 90.94 260 TRP A O 1
ATOM 2152 N N . VAL A 1 261 ? -4.895 5.722 17.881 1.00 93.56 261 VAL A N 1
ATOM 2153 C CA . VAL A 1 261 ? -3.527 6.113 17.540 1.00 93.56 261 VAL A CA 1
ATOM 2154 C C . VAL A 1 261 ? -2.859 5.014 16.718 1.00 93.56 261 VAL A C 1
ATOM 2156 O O . VAL A 1 261 ? -2.353 5.302 15.634 1.00 93.56 261 VAL A O 1
ATOM 2159 N N . ALA A 1 262 ? -2.937 3.755 17.162 1.00 93.00 262 ALA A N 1
ATOM 2160 C CA . ALA A 1 262 ? -2.391 2.622 16.418 1.00 93.00 262 ALA A CA 1
ATOM 2161 C C . ALA A 1 262 ? -2.993 2.523 15.004 1.00 93.00 262 ALA A C 1
ATOM 2163 O O . ALA A 1 262 ? -2.266 2.423 14.013 1.00 93.00 262 ALA A O 1
ATOM 2164 N N . GLY A 1 263 ? -4.318 2.649 14.885 1.00 93.06 263 GLY A N 1
ATOM 2165 C CA . GLY A 1 263 ? -5.005 2.611 13.593 1.00 93.06 263 GLY A CA 1
ATOM 2166 C C . GLY A 1 263 ? -4.694 3.831 12.721 1.00 93.06 263 GLY A C 1
ATOM 2167 O O . GLY A 1 263 ? -4.694 3.733 11.496 1.00 93.06 263 GLY A O 1
ATOM 2168 N N . GLY A 1 264 ? -4.378 4.972 13.335 1.00 94.75 264 GLY A N 1
ATOM 2169 C CA . GLY A 1 264 ? -4.023 6.214 12.653 1.00 94.75 264 GLY A CA 1
ATOM 2170 C C . GLY A 1 264 ? -2.669 6.130 11.973 1.00 94.75 264 GLY A C 1
ATOM 2171 O O . GLY A 1 264 ? -2.553 6.492 10.803 1.00 94.75 264 GLY A O 1
ATOM 2172 N N . PHE A 1 265 ? -1.669 5.573 12.660 1.00 95.94 265 PHE A N 1
ATOM 2173 C CA . PHE A 1 265 ? -0.369 5.286 12.051 1.00 95.94 265 PHE A CA 1
ATOM 2174 C C . PHE A 1 265 ? -0.498 4.306 10.888 1.00 95.94 265 PHE A C 1
ATOM 2176 O O . PHE A 1 265 ? 0.075 4.533 9.822 1.00 95.94 265 PHE A O 1
ATOM 2183 N N . GLN A 1 266 ? -1.303 3.256 11.051 1.00 94.75 266 GLN A N 1
ATOM 2184 C CA . GLN A 1 266 ? -1.589 2.332 9.960 1.00 94.75 266 GLN A CA 1
ATOM 2185 C C . GLN A 1 266 ? -2.268 3.031 8.771 1.00 94.75 266 GLN A C 1
ATOM 2187 O O . GLN A 1 266 ? -1.883 2.801 7.626 1.00 94.75 266 GLN A O 1
ATOM 2192 N N . CYS A 1 267 ? -3.233 3.922 9.015 1.00 96.31 267 CYS A N 1
ATOM 2193 C CA . CYS A 1 267 ? -3.887 4.692 7.957 1.00 96.31 267 CYS A CA 1
ATOM 2194 C C . CYS A 1 267 ? -2.939 5.663 7.255 1.00 96.31 267 CYS A C 1
ATOM 2196 O O . CYS A 1 267 ? -3.028 5.818 6.040 1.00 96.31 267 CYS A O 1
ATOM 2198 N N . ALA A 1 268 ? -2.012 6.282 7.988 1.00 96.94 268 ALA A N 1
ATOM 2199 C CA . ALA A 1 268 ? -0.961 7.099 7.396 1.00 96.94 268 ALA A CA 1
ATOM 2200 C C . ALA A 1 268 ? -0.065 6.256 6.473 1.00 96.94 268 ALA A C 1
ATOM 2202 O O . ALA A 1 268 ? 0.180 6.650 5.334 1.00 96.94 268 ALA A O 1
ATOM 2203 N N . GLY A 1 269 ? 0.345 5.061 6.914 1.00 96.44 269 GLY A N 1
ATOM 2204 C CA . GLY A 1 269 ? 1.096 4.115 6.084 1.00 96.44 269 GLY A CA 1
ATOM 2205 C C . GLY A 1 269 ? 0.323 3.672 4.836 1.00 96.44 269 GLY A C 1
ATOM 2206 O O . GLY A 1 269 ? 0.869 3.698 3.737 1.00 96.44 269 GLY A O 1
ATOM 2207 N N . ALA A 1 270 ? -0.966 3.347 4.975 1.00 96.69 270 ALA A N 1
ATOM 2208 C CA . ALA A 1 270 ? -1.846 3.007 3.856 1.00 96.69 270 ALA A CA 1
ATOM 2209 C C . ALA A 1 270 ? -2.005 4.167 2.856 1.00 96.69 270 ALA A C 1
ATOM 2211 O O . ALA A 1 270 ? -2.006 3.943 1.647 1.00 96.69 270 ALA A O 1
ATOM 2212 N N . LEU A 1 271 ? -2.101 5.410 3.336 1.00 97.50 271 LEU A N 1
ATOM 2213 C CA . LEU A 1 271 ? -2.163 6.599 2.486 1.00 97.50 271 LEU A CA 1
ATOM 2214 C C . LEU A 1 271 ? -0.859 6.797 1.705 1.00 97.50 271 LEU A C 1
ATOM 2216 O O . LEU A 1 271 ? -0.908 7.028 0.498 1.00 97.50 271 LEU A O 1
ATOM 2220 N N . ILE A 1 272 ? 0.297 6.657 2.363 1.00 97.62 272 ILE A N 1
ATOM 2221 C CA . ILE A 1 272 ? 1.609 6.725 1.702 1.00 97.62 272 ILE A CA 1
ATOM 2222 C C . ILE A 1 272 ? 1.722 5.623 0.643 1.00 97.62 272 ILE A C 1
ATOM 2224 O O . ILE A 1 272 ? 2.087 5.920 -0.493 1.00 97.62 272 ILE A O 1
ATOM 2228 N N . MET A 1 273 ? 1.339 4.383 0.968 1.00 97.25 273 MET A N 1
ATOM 2229 C CA . MET A 1 273 ? 1.292 3.285 -0.004 1.00 97.25 273 MET A CA 1
ATOM 2230 C C . MET A 1 273 ? 0.395 3.627 -1.195 1.00 97.25 273 MET A C 1
ATOM 2232 O O . MET A 1 273 ? 0.832 3.519 -2.338 1.00 97.25 273 MET A O 1
ATOM 2236 N N . GLY A 1 274 ? -0.825 4.116 -0.958 1.00 97.31 274 GLY A N 1
ATOM 2237 C CA . GLY A 1 274 ? -1.738 4.546 -2.019 1.00 97.31 274 GLY A CA 1
ATOM 2238 C C . GLY A 1 274 ? -1.119 5.595 -2.950 1.00 97.31 274 GLY A C 1
ATOM 2239 O O . GLY A 1 274 ? -1.202 5.456 -4.171 1.00 97.31 274 GLY A O 1
ATOM 2240 N N . LEU A 1 275 ? -0.434 6.602 -2.398 1.00 97.62 275 LEU A N 1
ATOM 2241 C CA . LEU A 1 275 ? 0.278 7.618 -3.182 1.00 97.62 275 LEU A CA 1
ATOM 2242 C C . LEU A 1 275 ? 1.446 7.032 -3.982 1.00 97.62 275 LEU A C 1
ATOM 2244 O O . LEU A 1 275 ? 1.631 7.397 -5.143 1.00 97.62 275 LEU A O 1
ATOM 2248 N N . LEU A 1 276 ? 2.208 6.102 -3.404 1.00 97.38 276 LEU A N 1
ATOM 2249 C CA . LEU A 1 276 ? 3.286 5.415 -4.113 1.00 97.38 276 LEU A CA 1
ATOM 2250 C C . LEU A 1 276 ? 2.745 4.552 -5.270 1.00 97.38 276 LEU A C 1
ATOM 2252 O O . LEU A 1 276 ? 3.315 4.571 -6.365 1.00 97.38 276 LEU A O 1
ATOM 2256 N N . HIS A 1 277 ? 1.600 3.879 -5.094 1.00 97.62 277 HIS A N 1
ATOM 2257 C CA . HIS A 1 277 ? 0.916 3.178 -6.188 1.00 97.62 277 HIS A CA 1
ATOM 2258 C C . HIS A 1 277 ? 0.439 4.139 -7.284 1.00 97.62 277 HIS A C 1
ATOM 2260 O O . HIS A 1 277 ? 0.563 3.805 -8.459 1.00 97.62 277 HIS A O 1
ATOM 2266 N N . ILE A 1 278 ? -0.067 5.327 -6.935 1.00 97.62 278 ILE A N 1
ATOM 2267 C CA . ILE A 1 278 ? -0.447 6.357 -7.917 1.00 97.62 278 ILE A CA 1
ATOM 2268 C C . ILE A 1 278 ? 0.786 6.847 -8.686 1.00 97.62 278 ILE A C 1
ATOM 2270 O O . ILE A 1 278 ? 0.740 6.948 -9.911 1.00 97.62 278 ILE A O 1
ATOM 2274 N N . ALA A 1 279 ? 1.897 7.109 -7.995 1.00 96.88 279 ALA A N 1
ATOM 2275 C CA . ALA A 1 279 ? 3.136 7.568 -8.617 1.00 96.88 279 ALA A CA 1
ATOM 2276 C C . ALA A 1 279 ? 3.716 6.517 -9.577 1.00 96.88 279 ALA A C 1
ATOM 2278 O O . ALA A 1 279 ? 4.018 6.829 -10.727 1.00 96.88 279 ALA A O 1
ATOM 2279 N N . THR A 1 280 ? 3.819 5.259 -9.140 1.00 94.56 280 THR A N 1
ATOM 2280 C CA . THR A 1 280 ? 4.300 4.140 -9.973 1.00 94.56 280 THR A CA 1
ATOM 2281 C C . THR A 1 280 ? 3.366 3.829 -11.141 1.00 94.56 280 THR A C 1
ATOM 2283 O O . THR A 1 280 ? 3.825 3.489 -12.232 1.00 94.56 280 THR A O 1
ATOM 2286 N N . PHE A 1 281 ? 2.056 3.976 -10.953 1.00 95.38 281 PHE A N 1
ATOM 2287 C CA . PHE A 1 281 ? 1.091 3.870 -12.040 1.00 95.38 281 PHE A CA 1
ATOM 2288 C C . PHE A 1 281 ? 1.264 5.006 -13.058 1.00 95.38 281 PHE A C 1
ATOM 2290 O O . PHE A 1 281 ? 1.317 4.754 -14.262 1.00 95.38 281 PHE A O 1
ATOM 2297 N N . GLY A 1 282 ? 1.436 6.243 -12.584 1.00 95.50 282 GLY A N 1
ATOM 2298 C CA . GLY A 1 282 ? 1.671 7.419 -13.418 1.00 95.50 282 GLY A CA 1
ATOM 2299 C C . GLY A 1 282 ? 2.941 7.315 -14.263 1.00 95.50 282 GLY A C 1
ATOM 2300 O O . GLY A 1 282 ? 2.892 7.586 -15.461 1.00 95.50 282 GLY A O 1
ATOM 2301 N N . THR A 1 283 ? 4.059 6.852 -13.691 1.00 93.25 283 THR A N 1
ATOM 2302 C CA . THR A 1 283 ? 5.312 6.667 -14.450 1.00 93.25 283 THR A CA 1
ATOM 2303 C C . THR A 1 283 ? 5.179 5.600 -15.536 1.00 93.25 283 THR A C 1
ATOM 2305 O O . THR A 1 283 ? 5.712 5.765 -16.631 1.00 93.25 283 THR A O 1
ATOM 2308 N N . ARG A 1 284 ? 4.418 4.530 -15.283 1.00 90.25 284 ARG A N 1
ATOM 2309 C CA . ARG A 1 284 ? 4.140 3.484 -16.282 1.00 90.25 284 ARG A CA 1
ATOM 2310 C C . ARG A 1 284 ? 3.211 3.958 -17.390 1.00 90.25 284 ARG A C 1
ATOM 2312 O O . ARG A 1 284 ? 3.437 3.618 -18.549 1.00 90.25 284 ARG A O 1
ATOM 2319 N N . LEU A 1 285 ? 2.179 4.731 -17.053 1.00 92.75 285 LEU A N 1
ATOM 2320 C CA . LEU A 1 285 ? 1.322 5.366 -18.052 1.00 92.75 285 LEU A CA 1
ATOM 2321 C C . LEU A 1 285 ? 2.139 6.305 -18.936 1.00 92.75 285 LEU A C 1
ATOM 2323 O O . LEU A 1 285 ? 2.015 6.244 -20.154 1.00 92.75 285 LEU A O 1
ATOM 2327 N N . TRP A 1 286 ? 3.009 7.117 -18.334 1.00 92.81 286 TRP A N 1
ATOM 2328 C CA . TRP A 1 286 ? 3.898 8.016 -19.062 1.00 92.81 286 TRP A CA 1
ATOM 2329 C C . TRP A 1 286 ? 4.812 7.269 -20.044 1.00 92.81 286 TRP A C 1
ATOM 2331 O O . TRP A 1 286 ? 4.866 7.645 -21.212 1.00 92.81 286 TRP A O 1
ATOM 2341 N N . ASP A 1 287 ? 5.458 6.173 -19.622 1.00 87.62 287 ASP A N 1
ATOM 2342 C CA . ASP A 1 287 ? 6.268 5.319 -20.513 1.00 87.62 287 ASP A CA 1
ATOM 2343 C C . ASP A 1 287 ? 5.423 4.716 -21.652 1.00 87.62 287 ASP A C 1
ATOM 2345 O O . ASP A 1 287 ? 5.827 4.728 -22.814 1.00 87.62 287 ASP A O 1
ATOM 2349 N N . CYS A 1 288 ? 4.209 4.248 -21.350 1.00 88.88 288 CYS A N 1
ATOM 2350 C CA . CYS A 1 288 ? 3.301 3.694 -22.355 1.00 88.88 288 CYS A CA 1
ATOM 2351 C C . CYS A 1 288 ? 2.880 4.744 -23.400 1.00 88.88 288 CYS A C 1
ATOM 2353 O O . CYS A 1 288 ? 2.971 4.489 -24.603 1.00 88.88 288 CYS A O 1
ATOM 2355 N N . PHE A 1 289 ? 2.484 5.943 -22.960 1.00 89.62 289 PHE A N 1
ATOM 2356 C CA . PHE A 1 289 ? 2.118 7.042 -23.855 1.00 89.62 289 PHE A CA 1
ATOM 2357 C C . PHE A 1 289 ? 3.315 7.563 -24.648 1.00 89.62 289 PHE A C 1
ATOM 2359 O O . PHE A 1 289 ? 3.176 7.808 -25.842 1.00 89.62 289 PHE A O 1
ATOM 2366 N N . GLY A 1 290 ? 4.495 7.675 -24.033 1.00 86.94 290 GLY A N 1
ATOM 2367 C CA . GLY A 1 290 ? 5.716 8.106 -24.716 1.00 86.94 290 GLY A CA 1
ATOM 2368 C C . GLY A 1 290 ? 6.088 7.197 -25.890 1.00 86.94 290 GLY A C 1
ATOM 2369 O O . GLY A 1 290 ? 6.521 7.684 -26.933 1.00 86.94 290 GLY A O 1
ATOM 2370 N N . ARG A 1 291 ? 5.852 5.885 -25.764 1.00 83.31 291 ARG A N 1
ATOM 2371 C CA . ARG A 1 291 ? 6.060 4.917 -26.854 1.00 83.31 291 ARG A CA 1
ATOM 2372 C C . ARG A 1 291 ? 4.990 4.990 -27.937 1.00 83.31 291 ARG A C 1
ATOM 2374 O O . ARG A 1 291 ? 5.313 4.798 -29.100 1.00 83.31 291 ARG A O 1
ATOM 2381 N N . TYR A 1 292 ? 3.734 5.236 -27.566 1.00 84.06 292 TYR A N 1
ATOM 2382 C CA . TYR A 1 292 ? 2.621 5.269 -28.523 1.00 84.06 292 TYR A CA 1
ATOM 2383 C C . TYR A 1 292 ? 2.535 6.593 -29.296 1.00 84.06 292 TYR A C 1
ATOM 2385 O O . TYR A 1 292 ? 2.074 6.618 -30.433 1.00 84.06 292 TYR A O 1
ATOM 2393 N N . LEU A 1 293 ? 2.960 7.698 -28.676 1.00 84.12 293 LEU A N 1
ATOM 2394 C CA . LEU A 1 293 ? 2.905 9.037 -29.263 1.00 84.12 293 LEU A CA 1
ATOM 2395 C C . LEU A 1 293 ? 4.119 9.381 -30.121 1.00 84.12 293 LEU A C 1
ATOM 2397 O O . LEU A 1 293 ? 4.004 10.298 -30.929 1.00 84.12 293 LEU A O 1
ATOM 2401 N N . LYS A 1 294 ? 5.258 8.685 -29.977 1.00 79.06 294 LYS A N 1
ATOM 2402 C CA . LYS A 1 294 ? 6.361 8.809 -30.938 1.00 79.06 294 LYS A CA 1
ATOM 2403 C C . LYS A 1 294 ? 5.859 8.266 -32.282 1.00 79.06 294 LYS A C 1
ATOM 2405 O O . LYS A 1 294 ? 5.637 7.057 -32.379 1.00 79.06 294 LYS A O 1
ATOM 2410 N N . PRO A 1 295 ? 5.629 9.123 -33.298 1.00 66.50 295 PRO A N 1
ATOM 2411 C CA . PRO A 1 295 ? 5.233 8.654 -34.615 1.00 66.50 295 PRO A CA 1
ATOM 2412 C C . PRO A 1 295 ? 6.306 7.677 -35.079 1.00 66.50 295 PRO A C 1
ATOM 2414 O O . PRO A 1 295 ? 7.495 7.962 -34.945 1.00 66.50 295 PRO A O 1
ATOM 2417 N N . SER A 1 296 ? 5.898 6.511 -35.571 1.00 61.62 296 SER A N 1
ATOM 2418 C CA . SER A 1 296 ? 6.823 5.571 -36.193 1.00 61.62 296 SER A CA 1
ATOM 2419 C C . SER A 1 296 ? 7.394 6.237 -37.449 1.00 61.62 296 SER A C 1
ATOM 2421 O O . SER A 1 296 ? 6.815 6.142 -38.528 1.00 61.62 296 SER A O 1
ATOM 2423 N N . GLU A 1 297 ? 8.507 6.959 -37.304 1.00 62.72 297 GLU A N 1
ATOM 2424 C CA . GLU A 1 297 ? 9.264 7.530 -38.427 1.00 62.72 297 GLU A CA 1
ATOM 2425 C C . GLU A 1 297 ? 9.881 6.426 -39.313 1.00 62.72 297 GLU A C 1
ATOM 2427 O O . GLU A 1 297 ? 10.334 6.698 -40.418 1.00 62.72 297 GLU A O 1
ATOM 2432 N N . GLU A 1 298 ? 9.806 5.156 -38.900 1.00 55.78 298 GLU A N 1
ATOM 2433 C CA . GLU A 1 298 ? 10.391 3.996 -39.589 1.00 55.78 298 GLU A CA 1
ATOM 2434 C C . GLU A 1 298 ? 9.430 3.208 -40.499 1.00 55.78 298 GLU A C 1
ATOM 2436 O O . GLU A 1 298 ? 9.594 2.009 -40.718 1.00 55.78 298 GLU A O 1
ATOM 2441 N N . SER A 1 299 ? 8.438 3.857 -41.107 1.00 47.50 299 SER A N 1
ATOM 2442 C CA . SER A 1 299 ? 7.803 3.267 -42.303 1.00 47.50 299 SER A CA 1
ATOM 2443 C C . SER A 1 299 ? 7.673 4.231 -43.474 1.00 47.50 299 SER A C 1
ATOM 2445 O O . SER A 1 299 ? 6.862 4.022 -44.377 1.00 47.50 299 SER A O 1
ATOM 2447 N N . GLY A 1 300 ? 8.555 5.233 -43.529 1.00 45.94 300 GLY A N 1
ATOM 2448 C CA . GLY A 1 300 ? 9.040 5.734 -44.810 1.00 45.94 300 GLY A CA 1
ATOM 2449 C C . GLY A 1 300 ? 9.795 4.604 -45.500 1.00 45.94 300 GLY A C 1
ATOM 2450 O O . GLY A 1 300 ? 11.014 4.534 -45.429 1.00 45.94 300 GLY A O 1
ATOM 2451 N N . GLY A 1 301 ? 9.047 3.665 -46.082 1.00 48.62 301 GLY A N 1
ATOM 2452 C CA . GLY A 1 301 ? 9.574 2.627 -46.940 1.00 48.62 301 GLY A CA 1
ATOM 2453 C C . GLY A 1 301 ? 10.289 3.298 -48.096 1.00 48.62 301 GLY A C 1
ATOM 2454 O O . GLY A 1 301 ? 9.664 3.651 -49.095 1.00 48.62 301 GLY A O 1
ATOM 2455 N N . GLU A 1 302 ? 11.599 3.448 -47.949 1.00 49.91 302 GLU A N 1
ATOM 2456 C CA . GLU A 1 302 ? 12.548 3.571 -49.040 1.00 49.91 302 GLU A CA 1
ATOM 2457 C C . GLU A 1 302 ? 12.506 2.236 -49.791 1.00 49.91 302 GLU A C 1
ATOM 2459 O O . GLU A 1 302 ? 13.377 1.374 -49.712 1.00 49.91 302 GLU A O 1
ATOM 2464 N N . ASN A 1 303 ? 11.406 2.040 -50.519 1.00 49.81 303 ASN A N 1
ATOM 2465 C CA . ASN A 1 303 ? 11.426 1.310 -51.765 1.00 49.81 303 ASN A CA 1
ATOM 2466 C C . ASN A 1 303 ? 12.294 2.147 -52.708 1.00 49.81 303 ASN A C 1
ATOM 2468 O O . ASN A 1 303 ? 11.780 2.783 -53.628 1.00 49.81 303 ASN A O 1
ATOM 2472 N N . ASP A 1 304 ? 13.606 2.144 -52.467 1.00 47.41 304 ASP A N 1
ATOM 2473 C CA . ASP A 1 304 ? 14.603 2.410 -53.487 1.00 47.41 304 ASP A CA 1
ATOM 2474 C C . ASP A 1 304 ? 14.498 1.246 -54.470 1.00 47.41 304 ASP A C 1
ATOM 2476 O O . ASP A 1 304 ? 15.217 0.243 -54.463 1.00 47.41 304 ASP A O 1
ATOM 2480 N N . VAL A 1 305 ? 13.464 1.367 -55.299 1.00 48.56 305 VAL A N 1
ATOM 2481 C CA . VAL A 1 305 ? 13.410 0.798 -56.623 1.00 48.56 305 VAL A CA 1
ATOM 2482 C C . VAL A 1 305 ? 14.698 1.259 -57.280 1.00 48.56 305 VAL A C 1
ATOM 2484 O O . VAL A 1 305 ? 14.845 2.406 -57.691 1.00 48.56 305 VAL A O 1
ATOM 2487 N N . TRP A 1 306 ? 15.649 0.337 -57.343 1.00 48.25 306 TRP A N 1
ATOM 2488 C CA . TRP A 1 306 ? 16.845 0.421 -58.158 1.00 48.25 306 TRP A CA 1
ATOM 2489 C C . TRP A 1 306 ? 16.413 0.398 -59.636 1.00 48.25 306 TRP A C 1
ATOM 2491 O O . TRP A 1 306 ? 16.656 -0.559 -60.367 1.00 48.25 306 TRP A O 1
ATOM 2501 N N . THR A 1 307 ? 15.705 1.432 -60.097 1.00 43.66 307 THR A N 1
ATOM 2502 C CA . THR A 1 307 ? 15.658 1.781 -61.514 1.00 43.66 307 THR A CA 1
ATOM 2503 C C . THR A 1 307 ? 17.008 2.387 -61.818 1.00 43.66 307 THR A C 1
ATOM 2505 O O . THR A 1 307 ? 17.236 3.585 -61.667 1.00 43.66 307 THR A O 1
ATOM 2508 N N . GLY A 1 308 ? 17.939 1.505 -62.169 1.00 50.34 308 GLY A N 1
ATOM 2509 C CA . GLY A 1 308 ? 19.151 1.914 -62.833 1.00 50.34 308 GLY A CA 1
ATOM 2510 C C . GLY A 1 308 ? 18.764 2.658 -64.099 1.00 50.34 308 GLY A C 1
ATOM 2511 O O . GLY A 1 308 ? 18.276 2.042 -65.034 1.00 50.34 308 GLY A O 1
ATOM 2512 N N . ASP A 1 309 ? 19.033 3.955 -64.126 1.00 43.47 309 ASP A N 1
ATOM 2513 C CA . ASP A 1 309 ? 19.328 4.639 -65.369 1.00 43.47 309 ASP A CA 1
ATOM 2514 C C . ASP A 1 309 ? 20.564 5.513 -65.184 1.00 43.47 309 ASP A C 1
ATOM 2516 O O . ASP A 1 309 ? 20.605 6.516 -64.472 1.00 43.47 309 ASP A O 1
ATOM 2520 N N . ARG A 1 310 ? 21.614 5.051 -65.864 1.00 51.19 310 ARG A N 1
ATOM 2521 C CA . ARG A 1 310 ? 22.750 5.847 -66.306 1.00 51.19 310 ARG A CA 1
ATOM 2522 C C . ARG A 1 310 ? 22.241 7.134 -66.958 1.00 51.19 310 ARG A C 1
ATOM 2524 O O . ARG A 1 310 ? 21.655 7.060 -68.030 1.00 51.19 310 ARG A O 1
ATOM 2531 N N . ALA A 1 311 ? 22.620 8.288 -66.427 1.00 47.00 311 ALA A N 1
ATOM 2532 C CA . ALA A 1 311 ? 23.133 9.402 -67.228 1.00 47.00 311 ALA A CA 1
ATOM 2533 C C . ALA A 1 311 ? 23.680 10.480 -66.293 1.00 47.00 311 ALA A C 1
ATOM 2535 O O . ALA A 1 311 ? 23.036 10.879 -65.329 1.00 47.00 311 ALA A O 1
ATOM 2536 N N . GLY A 1 312 ? 24.910 10.904 -66.569 1.00 53.25 312 GLY A N 1
ATOM 2537 C CA . GLY A 1 312 ? 25.675 11.793 -65.715 1.00 53.25 312 GLY A CA 1
ATOM 2538 C C . GLY A 1 312 ? 25.033 13.160 -65.507 1.00 53.25 312 GLY A C 1
ATOM 2539 O O . GLY A 1 312 ? 24.558 13.803 -66.438 1.00 53.25 312 GLY A O 1
ATOM 2540 N N . SER A 1 313 ? 25.144 13.645 -64.277 1.00 43.19 313 SER A N 1
ATOM 2541 C CA . SER A 1 313 ? 25.249 15.073 -64.020 1.00 43.19 313 SER A CA 1
ATOM 2542 C C . SER A 1 313 ? 26.350 15.269 -62.989 1.00 43.19 313 SER A C 1
ATOM 2544 O O . SER A 1 313 ? 26.214 14.834 -61.843 1.00 43.19 313 SER A O 1
ATOM 2546 N N . GLU A 1 314 ? 27.449 15.887 -63.411 1.00 52.06 314 GLU A N 1
ATOM 2547 C CA . GLU A 1 314 ? 28.502 16.394 -62.539 1.00 52.06 314 GLU A CA 1
ATOM 2548 C C . GLU A 1 314 ? 27.887 17.369 -61.526 1.00 52.06 314 GLU A C 1
ATOM 2550 O O . GLU A 1 314 ? 27.660 18.543 -61.816 1.00 52.06 314 GLU A O 1
ATOM 2555 N N . LYS A 1 315 ? 27.599 16.894 -60.313 1.00 48.78 315 LYS A N 1
ATOM 2556 C CA . LYS A 1 315 ? 27.360 17.785 -59.178 1.00 48.78 315 LYS A CA 1
ATOM 2557 C C . LYS A 1 315 ? 28.707 18.100 -58.547 1.00 48.78 315 LYS A C 1
ATOM 2559 O O . LYS A 1 315 ? 29.258 17.323 -57.773 1.00 48.78 315 LYS A O 1
ATOM 2564 N N . LYS A 1 316 ? 29.233 19.254 -58.949 1.00 49.69 316 LYS A N 1
ATOM 2565 C CA . LYS A 1 316 ? 30.360 19.957 -58.344 1.00 49.69 316 LYS A CA 1
ATOM 2566 C C . LYS A 1 316 ? 30.063 20.189 -56.857 1.00 49.69 316 LYS A C 1
ATOM 2568 O O . LYS A 1 316 ? 29.182 20.971 -56.510 1.00 49.69 316 LYS A O 1
ATOM 2573 N N . TRP A 1 317 ? 30.776 19.479 -55.990 1.00 48.28 317 TRP A N 1
ATOM 2574 C CA . TRP A 1 317 ? 30.744 19.699 -54.547 1.00 48.28 317 TRP A CA 1
ATOM 2575 C C . TRP A 1 317 ? 31.690 20.855 -54.205 1.00 48.28 317 TRP A C 1
ATOM 2577 O O . TRP A 1 317 ? 32.877 20.642 -53.977 1.00 48.28 317 TRP A O 1
ATOM 2587 N N . ASP A 1 318 ? 31.175 22.087 -54.195 1.00 52.00 318 ASP A N 1
ATOM 2588 C CA . ASP A 1 318 ? 31.894 23.234 -53.628 1.00 52.00 318 ASP A CA 1
ATOM 2589 C C . ASP A 1 318 ? 31.810 23.156 -52.090 1.00 52.00 318 ASP A C 1
ATOM 2591 O O . ASP A 1 318 ? 30.908 23.703 -51.454 1.00 52.00 318 ASP A O 1
ATOM 2595 N N . PHE A 1 319 ? 32.757 22.440 -51.478 1.00 48.00 319 PHE A N 1
ATOM 2596 C CA . PHE A 1 319 ? 33.044 22.559 -50.049 1.00 48.00 319 PHE A CA 1
ATOM 2597 C C . PHE A 1 319 ? 33.873 23.828 -49.819 1.00 48.00 319 PHE A C 1
ATOM 2599 O O . PHE A 1 319 ? 35.101 23.806 -49.879 1.00 48.00 319 PHE A O 1
ATOM 2606 N N . GLY A 1 320 ? 33.201 24.948 -49.554 1.00 54.84 320 GLY A N 1
ATOM 2607 C CA . GLY A 1 320 ? 33.850 26.083 -48.896 1.00 54.84 320 GLY A CA 1
ATOM 2608 C C . GLY A 1 320 ? 34.309 25.681 -47.483 1.00 54.84 320 GLY A C 1
ATOM 2609 O O . GLY A 1 320 ? 33.632 24.868 -46.842 1.00 54.84 320 GLY A O 1
ATOM 2610 N N . PRO A 1 321 ? 35.442 26.206 -46.982 1.00 54.44 321 PRO A N 1
ATOM 2611 C CA . PRO A 1 321 ? 35.916 25.896 -45.639 1.00 54.44 321 PRO A CA 1
ATOM 2612 C C . PRO A 1 321 ? 34.882 26.387 -44.621 1.00 54.44 321 PRO A C 1
ATOM 2614 O O . PRO A 1 321 ? 34.584 27.576 -44.543 1.00 54.44 321 PRO A O 1
ATOM 2617 N N . ARG A 1 322 ? 34.288 25.458 -43.867 1.00 47.84 322 ARG A N 1
ATOM 2618 C CA . ARG A 1 322 ? 33.528 25.807 -42.667 1.00 47.84 322 ARG A CA 1
ATOM 2619 C C . ARG A 1 322 ? 34.538 26.100 -41.572 1.00 47.84 322 ARG A C 1
ATOM 2621 O O . ARG A 1 322 ? 35.171 25.175 -41.066 1.00 47.84 322 ARG A O 1
ATOM 2628 N N . ASP A 1 323 ? 34.661 27.372 -41.224 1.00 45.84 323 ASP A N 1
ATOM 2629 C CA . ASP A 1 323 ? 35.323 27.800 -40.003 1.00 45.84 323 ASP A CA 1
ATOM 2630 C C . ASP A 1 323 ? 34.603 27.151 -38.815 1.00 45.84 323 ASP A C 1
ATOM 2632 O O . ASP A 1 323 ? 33.428 27.399 -38.535 1.00 45.84 323 ASP A O 1
ATOM 2636 N N . VAL A 1 324 ? 35.296 26.217 -38.168 1.00 51.06 324 VAL A N 1
ATOM 2637 C CA . VAL A 1 324 ? 34.853 25.598 -36.924 1.00 51.06 324 VAL A CA 1
ATOM 2638 C C . VAL A 1 324 ? 35.233 26.564 -35.811 1.00 51.06 324 VAL A C 1
ATOM 2640 O O . VAL A 1 324 ? 36.387 26.604 -35.388 1.00 51.06 324 VAL A O 1
ATOM 2643 N N . ASP A 1 325 ? 34.265 27.346 -35.338 1.00 47.97 325 ASP A N 1
ATOM 2644 C CA . ASP A 1 325 ? 34.422 28.155 -34.132 1.00 47.97 325 ASP A CA 1
ATOM 2645 C C . ASP A 1 325 ? 34.618 27.233 -32.918 1.00 47.97 325 ASP A C 1
ATOM 2647 O O . ASP A 1 325 ? 33.674 26.720 -32.307 1.00 47.97 325 ASP A O 1
ATOM 2651 N N . VAL A 1 326 ? 35.881 27.005 -32.559 1.00 49.66 326 VAL A N 1
ATOM 2652 C CA . VAL A 1 326 ? 36.270 26.330 -31.321 1.00 49.66 326 VAL A CA 1
ATOM 2653 C C . VAL A 1 326 ? 35.998 27.288 -30.165 1.00 49.66 326 VAL A C 1
ATOM 2655 O O . VAL A 1 326 ? 36.811 28.145 -29.826 1.00 49.66 326 VAL A O 1
ATOM 2658 N N . LYS A 1 327 ? 34.829 27.145 -29.540 1.00 51.53 327 LYS A N 1
ATOM 2659 C CA . LYS A 1 327 ? 34.487 27.861 -28.309 1.00 51.53 327 LYS A CA 1
ATOM 2660 C C . LYS A 1 327 ? 35.415 27.368 -27.182 1.00 51.53 327 LYS A C 1
ATOM 2662 O O . LYS A 1 327 ? 35.358 26.182 -26.846 1.00 51.53 327 LYS A O 1
ATOM 2667 N N . PRO A 1 328 ? 36.269 28.216 -26.579 1.00 49.59 328 PRO A N 1
ATOM 2668 C CA . PRO A 1 328 ? 37.150 27.781 -25.504 1.00 49.59 328 PRO A CA 1
ATOM 2669 C C . PRO A 1 328 ? 36.319 27.360 -24.287 1.00 49.59 328 PRO A C 1
ATOM 2671 O O . PRO A 1 328 ? 35.498 28.114 -23.762 1.00 49.59 328 PRO A O 1
ATOM 2674 N N . ARG A 1 329 ? 36.524 26.113 -23.859 1.00 48.66 329 ARG A N 1
ATOM 2675 C CA . ARG A 1 329 ? 35.908 25.515 -22.674 1.00 48.66 329 ARG A CA 1
ATOM 2676 C C . ARG A 1 329 ? 36.432 26.256 -21.444 1.00 48.66 329 ARG A C 1
ATOM 2678 O O . ARG A 1 329 ? 37.595 26.103 -21.083 1.00 48.66 329 ARG A O 1
ATOM 2685 N N . ALA A 1 330 ? 35.585 27.076 -20.823 1.00 49.78 330 ALA A N 1
ATOM 2686 C CA . ALA A 1 330 ? 35.914 27.739 -19.569 1.00 49.78 330 ALA A CA 1
ATOM 2687 C C . ALA A 1 330 ? 36.273 26.685 -18.510 1.00 49.78 330 ALA A C 1
ATOM 2689 O O . ALA A 1 330 ? 35.507 25.755 -18.243 1.00 49.78 330 ALA A O 1
ATOM 2690 N N . VAL A 1 331 ? 37.470 26.832 -17.945 1.00 51.06 331 VAL A N 1
ATOM 2691 C CA . VAL A 1 331 ? 37.970 26.058 -16.812 1.00 51.06 331 VAL A CA 1
ATOM 2692 C C . VAL A 1 331 ? 37.009 26.278 -15.649 1.00 51.06 331 VAL A C 1
ATOM 2694 O O . VAL A 1 331 ? 36.880 27.383 -15.128 1.00 51.06 331 VAL A O 1
ATOM 2697 N N . ARG A 1 332 ? 36.280 25.225 -15.275 1.00 46.81 332 ARG A N 1
ATOM 2698 C CA . ARG A 1 332 ? 35.400 25.229 -14.110 1.00 46.81 332 ARG A CA 1
ATOM 2699 C C . ARG A 1 332 ? 36.284 25.222 -12.868 1.00 46.81 332 ARG A C 1
ATOM 2701 O O . ARG A 1 332 ? 36.793 24.175 -12.475 1.00 46.81 332 ARG A O 1
ATOM 2708 N N . GLU A 1 333 ? 36.483 26.402 -12.288 1.00 48.84 333 GLU A N 1
ATOM 2709 C CA . GLU A 1 333 ? 37.097 26.563 -10.976 1.00 48.84 333 GLU A CA 1
ATOM 2710 C C . GLU A 1 333 ? 36.371 25.692 -9.949 1.00 48.84 333 GLU A C 1
ATOM 2712 O O . GLU A 1 333 ? 35.141 25.682 -9.812 1.00 48.84 333 GLU A O 1
ATOM 2717 N N . ARG A 1 334 ? 37.181 24.913 -9.244 1.00 47.38 334 ARG A N 1
ATOM 2718 C CA . ARG A 1 334 ? 36.799 24.052 -8.139 1.00 47.38 334 ARG A CA 1
ATOM 2719 C C . ARG A 1 334 ? 36.446 24.958 -6.959 1.00 47.38 334 ARG A C 1
ATOM 2721 O O . ARG A 1 334 ? 37.318 25.370 -6.209 1.00 47.38 334 ARG A O 1
ATOM 2728 N N . SER A 1 335 ? 35.166 25.299 -6.821 1.00 44.81 335 SER A N 1
ATOM 2729 C CA . SER A 1 335 ? 34.657 25.961 -5.619 1.00 44.81 335 SER A CA 1
ATOM 2730 C C . SER A 1 335 ? 34.695 24.967 -4.458 1.00 44.81 335 SER A C 1
ATOM 2732 O O . SER A 1 335 ? 33.859 24.068 -4.349 1.00 44.81 335 SER A O 1
ATOM 2734 N N . GLU A 1 336 ? 35.705 25.120 -3.609 1.00 48.31 336 GLU A N 1
ATOM 2735 C CA . GLU A 1 336 ? 35.758 24.550 -2.270 1.00 48.31 336 GLU A CA 1
ATOM 2736 C C . GLU A 1 336 ? 34.637 25.182 -1.436 1.00 48.31 336 GLU A C 1
ATOM 2738 O O . GLU A 1 336 ? 34.734 26.322 -0.979 1.00 48.31 336 GLU A O 1
ATOM 2743 N N . ARG A 1 337 ? 33.528 24.457 -1.249 1.00 43.19 337 ARG A N 1
ATOM 2744 C CA . ARG A 1 337 ? 32.567 24.800 -0.199 1.00 43.19 337 ARG A CA 1
ATOM 2745 C C . ARG A 1 337 ? 33.062 24.230 1.117 1.00 43.19 337 ARG A C 1
ATOM 2747 O O . ARG A 1 337 ? 33.025 23.023 1.341 1.00 43.19 337 ARG A O 1
ATOM 2754 N N . ALA A 1 338 ? 33.491 25.151 1.971 1.00 45.62 338 ALA A N 1
ATOM 2755 C CA . ALA A 1 338 ? 33.715 24.948 3.386 1.00 45.62 338 ALA A CA 1
ATOM 2756 C C . ALA A 1 338 ? 32.508 24.254 4.037 1.00 45.62 338 ALA A C 1
ATOM 2758 O O . ALA A 1 338 ? 31.370 24.727 3.966 1.00 45.62 338 ALA A O 1
ATOM 2759 N N . VAL A 1 339 ? 32.783 23.130 4.692 1.00 44.88 339 VAL A N 1
ATOM 2760 C CA . VAL A 1 339 ? 31.874 22.465 5.620 1.00 44.88 339 VAL A CA 1
ATOM 2761 C C . VAL A 1 339 ? 31.805 23.338 6.872 1.00 44.88 339 VAL A C 1
ATOM 2763 O O . VAL A 1 339 ? 32.710 23.327 7.701 1.00 44.88 339 VAL A O 1
ATOM 2766 N N . SER A 1 340 ? 30.746 24.138 6.986 1.00 41.12 340 SER A N 1
ATOM 2767 C CA . SER A 1 340 ? 30.391 24.805 8.236 1.00 41.12 340 SER A CA 1
ATOM 2768 C C . SER A 1 340 ? 29.607 23.818 9.097 1.00 41.12 340 SER A C 1
ATOM 2770 O O . SER A 1 340 ? 28.457 23.483 8.813 1.00 41.12 340 SER A O 1
ATOM 2772 N N . SER A 1 341 ? 30.263 23.319 10.139 1.00 42.06 341 SER A N 1
ATOM 2773 C CA . SER A 1 341 ? 29.658 22.581 11.240 1.00 42.06 341 SER A CA 1
ATOM 2774 C C . SER A 1 341 ? 28.807 23.530 12.088 1.00 42.06 341 SER A C 1
ATOM 2776 O O . SER A 1 341 ? 29.293 24.139 13.041 1.00 42.06 341 SER A O 1
ATOM 2778 N N . GLY A 1 342 ? 27.531 23.667 11.732 1.00 40.16 342 GLY A N 1
ATOM 2779 C CA . GLY A 1 342 ? 26.515 24.287 12.578 1.00 40.16 342 GLY A CA 1
ATOM 2780 C C . GLY A 1 342 ? 26.050 23.305 13.649 1.00 40.16 342 GLY A C 1
ATOM 2781 O O . GLY A 1 342 ? 25.061 22.603 13.459 1.00 40.16 342 GLY A O 1
ATOM 2782 N N . ALA A 1 343 ? 26.775 23.239 14.766 1.00 42.78 343 ALA A N 1
ATOM 2783 C CA . ALA A 1 343 ? 26.290 22.604 15.983 1.00 42.78 343 ALA A CA 1
ATOM 2784 C C . ALA A 1 343 ? 25.122 23.440 16.531 1.00 42.78 343 ALA A C 1
ATOM 2786 O O . ALA A 1 343 ? 25.326 24.508 17.109 1.00 42.78 343 ALA A O 1
ATOM 2787 N N . MET A 1 344 ? 23.891 22.975 16.317 1.00 38.59 344 MET A N 1
ATOM 2788 C CA . MET A 1 344 ? 22.732 23.515 17.016 1.00 38.59 344 MET A CA 1
ATOM 2789 C C . MET A 1 344 ? 22.725 22.971 18.441 1.00 38.59 344 MET A C 1
ATOM 2791 O O . MET A 1 344 ? 22.448 21.798 18.683 1.00 38.59 344 MET A O 1
ATOM 2795 N N . SER A 1 345 ? 23.055 23.870 19.364 1.00 40.91 345 SER A N 1
ATOM 2796 C CA . SER A 1 345 ? 22.721 23.776 20.777 1.00 40.91 345 SER A CA 1
ATOM 2797 C C . SER A 1 345 ? 21.208 23.612 20.927 1.00 40.91 345 SER A C 1
ATOM 2799 O O . SER A 1 345 ? 20.440 24.467 20.484 1.00 40.91 345 SER A O 1
ATOM 2801 N N . THR A 1 346 ? 20.785 22.521 21.556 1.00 40.38 346 THR A N 1
ATOM 2802 C CA . THR A 1 346 ? 19.475 22.434 22.198 1.00 40.38 346 THR A CA 1
ATOM 2803 C C . THR A 1 346 ? 19.707 22.350 23.695 1.00 40.38 346 THR A C 1
ATOM 2805 O O . THR A 1 346 ? 19.772 21.265 24.274 1.00 40.38 346 THR A O 1
ATOM 2808 N N . ASP A 1 347 ? 19.836 23.522 24.311 1.00 39.53 347 ASP A N 1
ATOM 2809 C CA . ASP A 1 347 ? 19.449 23.705 25.700 1.00 39.53 347 ASP A CA 1
ATOM 2810 C C . ASP A 1 347 ? 17.969 23.333 25.836 1.00 39.53 347 ASP A C 1
ATOM 2812 O O . ASP A 1 347 ? 17.085 23.983 25.279 1.00 39.53 347 ASP A O 1
ATOM 2816 N N . SER A 1 348 ? 17.691 22.283 26.600 1.00 39.50 348 SER A N 1
ATOM 2817 C CA . SER A 1 348 ? 16.442 22.207 27.350 1.00 39.50 348 SER A CA 1
ATOM 2818 C C . SER A 1 348 ? 16.745 21.634 28.727 1.00 39.50 348 SER A C 1
ATOM 2820 O O . SER A 1 348 ? 16.831 20.428 28.952 1.00 39.50 348 SER A O 1
ATOM 2822 N N . GLN A 1 349 ? 16.956 22.564 29.658 1.00 41.91 349 GLN A N 1
ATOM 2823 C CA . GLN A 1 349 ? 16.650 22.355 31.063 1.00 41.91 349 GLN A CA 1
ATOM 2824 C C . GLN A 1 349 ? 15.208 21.856 31.179 1.00 41.91 349 GLN A C 1
ATOM 2826 O O . GLN A 1 349 ? 14.273 22.489 30.694 1.00 41.91 349 GLN A O 1
ATOM 2831 N N . GLY A 1 350 ? 15.050 20.728 31.856 1.00 35.94 350 GLY A N 1
ATOM 2832 C CA . GLY A 1 350 ? 13.767 20.116 32.160 1.00 35.94 350 GLY A CA 1
ATOM 2833 C C . GLY A 1 350 ? 13.951 19.055 33.230 1.00 35.94 350 GLY A C 1
ATOM 2834 O O . GLY A 1 350 ? 13.658 17.885 33.013 1.00 35.94 350 GLY A O 1
ATOM 2835 N N . GLU A 1 351 ? 14.514 19.467 34.368 1.00 40.66 351 GLU A N 1
ATOM 2836 C CA . GLU A 1 351 ? 14.493 18.714 35.618 1.00 40.66 351 GLU A CA 1
ATOM 2837 C C . GLU A 1 351 ? 13.090 18.160 35.895 1.00 40.66 351 GLU A C 1
ATOM 2839 O O . GLU A 1 351 ? 12.142 18.898 36.145 1.00 40.66 351 GLU A O 1
ATOM 2844 N N . SER A 1 352 ? 12.974 16.839 35.948 1.00 38.03 352 SER A N 1
ATOM 2845 C CA . SER A 1 352 ? 11.997 16.181 36.810 1.00 38.03 352 SER A CA 1
ATOM 2846 C C . SER A 1 352 ? 12.621 14.896 37.343 1.00 38.03 352 SER A C 1
ATOM 2848 O O . SER A 1 352 ? 12.576 13.816 36.761 1.00 38.03 352 SER A O 1
ATOM 2850 N N . GLY A 1 353 ? 13.300 15.054 38.479 1.00 38.75 353 GLY A N 1
ATOM 2851 C CA . GLY A 1 353 ? 13.859 13.955 39.243 1.00 38.75 353 GLY A CA 1
ATOM 2852 C C . GLY A 1 353 ? 12.759 13.058 39.801 1.00 38.75 353 GLY A C 1
ATOM 2853 O O . GLY A 1 353 ? 12.132 13.381 40.807 1.00 38.75 353 GLY A O 1
ATOM 2854 N N . LEU A 1 354 ? 12.593 11.874 39.217 1.00 36.03 354 LEU A N 1
ATOM 2855 C CA . LEU A 1 354 ? 11.904 10.760 39.860 1.00 36.03 354 LEU A CA 1
ATOM 2856 C C . LEU A 1 354 ? 12.928 9.933 40.636 1.00 36.03 354 LEU A C 1
ATOM 2858 O O . LEU A 1 354 ? 13.545 8.983 40.153 1.00 36.03 354 LEU A O 1
ATOM 2862 N N . ARG A 1 355 ? 13.113 10.357 41.890 1.00 38.50 355 ARG A N 1
ATOM 2863 C CA . ARG A 1 355 ? 13.743 9.585 42.961 1.00 38.50 355 ARG A CA 1
ATOM 2864 C C . ARG A 1 355 ? 13.214 8.148 42.937 1.00 38.50 355 ARG A C 1
ATOM 2866 O O . ARG A 1 355 ? 12.071 7.894 43.311 1.00 38.50 355 ARG A O 1
ATOM 2873 N N . ARG A 1 356 ? 14.091 7.200 42.595 1.00 40.12 356 ARG A N 1
ATOM 2874 C CA . ARG A 1 356 ? 13.963 5.789 42.979 1.00 40.12 356 ARG A CA 1
ATOM 2875 C C . ARG A 1 356 ? 13.742 5.719 44.492 1.00 40.12 356 ARG A C 1
ATOM 2877 O O . ARG A 1 356 ? 14.692 5.865 45.259 1.00 40.12 356 ARG A O 1
ATOM 2884 N N . ARG A 1 357 ? 12.509 5.449 44.929 1.00 40.50 357 ARG A N 1
ATOM 2885 C CA . ARG A 1 357 ? 12.254 4.879 46.257 1.00 40.50 357 ARG A CA 1
ATOM 2886 C C . ARG A 1 357 ? 12.711 3.423 46.235 1.00 40.50 357 ARG A C 1
ATOM 2888 O O . ARG A 1 357 ? 11.940 2.500 46.006 1.00 40.50 357 ARG A O 1
ATOM 2895 N N . LYS A 1 358 ? 14.011 3.247 46.439 1.00 50.47 358 LYS A N 1
ATOM 2896 C CA . LYS A 1 358 ? 14.558 2.069 47.097 1.00 50.47 358 LYS A CA 1
ATOM 2897 C C . LYS A 1 358 ? 14.270 2.300 48.578 1.00 50.47 358 LYS A C 1
ATOM 2899 O O . LYS A 1 358 ? 14.718 3.317 49.087 1.00 50.47 358 LYS A O 1
ATOM 2904 N N . ASP A 1 359 ? 13.385 1.495 49.161 1.00 43.00 359 ASP A N 1
ATOM 2905 C CA . ASP A 1 359 ? 13.434 1.044 50.559 1.00 43.00 359 ASP A CA 1
ATOM 2906 C C . ASP A 1 359 ? 12.097 0.444 50.993 1.00 43.00 359 ASP A C 1
ATOM 2908 O O . ASP A 1 359 ? 11.086 1.128 51.139 1.00 43.00 359 ASP A O 1
ATOM 2912 N N . SER A 1 360 ? 12.127 -0.868 51.213 1.00 39.97 360 SER A N 1
ATOM 2913 C CA . SER A 1 360 ? 11.604 -1.583 52.386 1.00 39.97 360 SER A CA 1
ATOM 2914 C C . SER A 1 360 ? 11.340 -3.034 51.976 1.00 39.97 360 SER A C 1
ATOM 2916 O O . SER A 1 360 ? 10.844 -3.300 50.893 1.00 39.97 360 SER A O 1
ATOM 2918 N N . LYS A 1 361 ? 11.632 -4.065 52.752 1.00 44.69 361 LYS A N 1
ATOM 2919 C CA . LYS A 1 361 ? 12.437 -4.245 53.956 1.00 44.69 361 LYS A CA 1
ATOM 2920 C C . LYS A 1 361 ? 12.493 -5.766 54.065 1.00 44.69 361 LYS A C 1
ATOM 2922 O O . LYS A 1 361 ? 11.463 -6.404 54.258 1.00 44.69 361 LYS A O 1
ATOM 2927 N N . THR A 1 362 ? 13.664 -6.346 53.855 1.00 43.78 362 THR A N 1
ATOM 2928 C CA . THR A 1 362 ? 13.893 -7.777 54.037 1.00 43.78 362 THR A CA 1
ATOM 2929 C C . THR A 1 362 ? 13.716 -8.098 55.522 1.00 43.78 362 THR A C 1
ATOM 2931 O O . THR A 1 362 ? 14.481 -7.612 56.353 1.00 43.78 362 THR A O 1
ATOM 2934 N N . GLY A 1 363 ? 12.682 -8.866 55.857 1.00 38.84 363 GLY A N 1
ATOM 2935 C CA . GLY A 1 363 ? 12.499 -9.516 57.155 1.00 38.84 363 GLY A CA 1
ATOM 2936 C C . GLY A 1 363 ? 12.620 -11.035 56.975 1.00 38.84 363 GLY A C 1
ATOM 2937 O O . GLY A 1 363 ? 12.175 -11.539 55.942 1.00 38.84 363 GLY A O 1
ATOM 2938 N N . PRO A 1 364 ? 13.259 -11.767 57.903 1.00 55.28 364 PRO A N 1
ATOM 2939 C CA . PRO A 1 364 ? 13.689 -13.136 57.657 1.00 55.28 364 PRO A CA 1
ATOM 2940 C C . PRO A 1 364 ? 12.620 -14.177 58.017 1.00 55.28 364 PRO A C 1
ATOM 2942 O O . PRO A 1 364 ? 11.885 -14.023 58.985 1.00 55.28 364 PRO A O 1
ATOM 2945 N N . ASN A 1 365 ? 12.648 -15.275 57.258 1.00 48.03 365 ASN A N 1
ATOM 2946 C CA . ASN A 1 365 ? 12.321 -16.646 57.659 1.00 48.03 365 ASN A CA 1
ATOM 2947 C C . ASN A 1 365 ? 11.073 -16.871 58.529 1.00 48.03 365 ASN A C 1
ATOM 2949 O O . ASN A 1 365 ? 11.154 -16.924 59.754 1.00 48.03 365 ASN A O 1
ATOM 2953 N N . VAL A 1 366 ? 9.978 -17.259 57.871 1.00 41.88 366 VAL A N 1
ATOM 2954 C CA . VAL A 1 366 ? 9.053 -18.253 58.426 1.00 41.88 366 VAL A CA 1
ATOM 2955 C C . VAL A 1 366 ? 8.916 -19.383 57.409 1.00 41.88 366 VAL A C 1
ATOM 2957 O O . VAL A 1 366 ? 8.358 -19.216 56.328 1.00 41.88 366 VAL A O 1
ATOM 2960 N N . LYS A 1 367 ? 9.492 -20.537 57.763 1.00 51.47 367 LYS A N 1
ATOM 2961 C CA . LYS A 1 367 ? 9.204 -21.831 57.145 1.00 51.47 367 LYS A CA 1
ATOM 2962 C C . LYS A 1 367 ? 7.752 -22.188 57.451 1.00 51.47 367 LYS A C 1
ATOM 2964 O O . LYS A 1 367 ? 7.415 -22.397 58.613 1.00 51.47 367 LYS A O 1
ATOM 2969 N N . SER A 1 368 ? 6.948 -22.363 56.414 1.00 40.44 368 SER A N 1
ATOM 2970 C CA . SER A 1 368 ? 5.796 -23.259 56.460 1.00 40.44 368 SER A CA 1
ATOM 2971 C C . SER A 1 368 ? 5.523 -23.775 55.054 1.00 40.44 368 SER A C 1
ATOM 2973 O O . SER A 1 368 ? 5.003 -23.061 54.199 1.00 40.44 368 SER A O 1
ATOM 2975 N N . GLU A 1 369 ? 5.920 -25.023 54.826 1.00 52.19 369 GLU A N 1
ATOM 2976 C CA . GLU A 1 369 ? 5.392 -25.856 53.755 1.00 52.19 369 GLU A CA 1
ATOM 2977 C C . GLU A 1 369 ? 3.873 -25.961 53.915 1.00 52.19 369 GLU A C 1
ATOM 2979 O O . GLU A 1 369 ? 3.387 -26.402 54.953 1.00 52.19 369 GLU A O 1
ATOM 2984 N N . SER A 1 370 ? 3.117 -25.612 52.877 1.00 40.50 370 SER A N 1
ATOM 2985 C CA . SER A 1 370 ? 1.867 -26.311 52.579 1.00 40.50 370 SER A CA 1
ATOM 2986 C C . SER A 1 370 ? 1.519 -26.155 51.100 1.00 40.50 370 SER A C 1
ATOM 2988 O O . SER A 1 370 ? 1.551 -25.070 50.528 1.00 40.50 370 SER A O 1
ATOM 2990 N N . LYS A 1 371 ? 1.267 -27.307 50.479 1.00 51.09 371 LYS A N 1
ATOM 2991 C CA . LYS A 1 371 ? 0.762 -27.496 49.121 1.00 51.09 371 LYS A CA 1
ATOM 2992 C C . LYS A 1 371 ? -0.644 -26.901 48.994 1.00 51.09 371 LYS A C 1
ATOM 2994 O O . LYS A 1 371 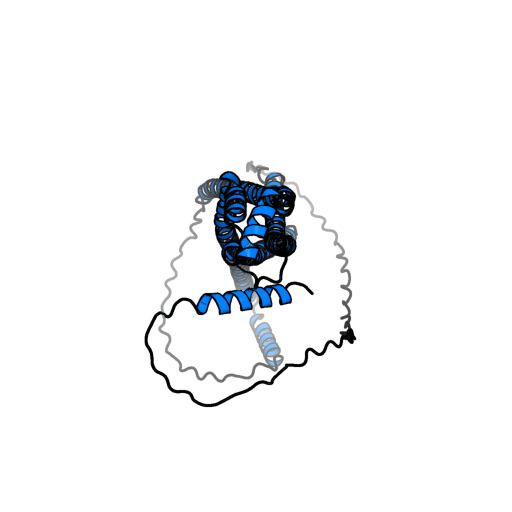? -1.491 -27.254 49.808 1.00 51.09 371 LYS A O 1
ATOM 2999 N N . SER A 1 372 ? -0.907 -26.118 47.949 1.00 46.12 372 SER A N 1
ATOM 3000 C CA . SER A 1 372 ? -2.086 -26.214 47.055 1.00 46.12 372 SER A CA 1
ATOM 3001 C C . SER A 1 372 ? -2.248 -24.945 46.203 1.00 46.12 372 SER A C 1
ATOM 3003 O O . SER A 1 372 ? -1.992 -23.840 46.665 1.00 46.12 372 SER A O 1
ATOM 3005 N N . ASP A 1 373 ? -2.642 -25.159 44.945 1.00 43.84 373 ASP A N 1
ATOM 3006 C CA . ASP A 1 373 ? -3.266 -24.220 44.001 1.00 43.84 373 ASP A CA 1
ATOM 3007 C C . ASP A 1 373 ? -2.502 -22.957 43.578 1.00 43.84 373 ASP A C 1
ATOM 3009 O O . ASP A 1 373 ? -2.879 -21.816 43.835 1.00 43.84 373 ASP A O 1
ATOM 3013 N N . GLY A 1 374 ? -1.446 -23.178 42.792 1.00 50.62 374 GLY A N 1
ATOM 3014 C CA . GLY A 1 374 ? -0.806 -22.142 41.987 1.00 50.62 374 GLY A CA 1
ATOM 3015 C C . GLY A 1 374 ? -1.417 -22.028 40.586 1.00 50.62 374 GLY A C 1
ATOM 3016 O O . GLY A 1 374 ? -1.050 -22.798 39.704 1.00 50.62 374 GLY A O 1
ATOM 3017 N N . SER A 1 375 ? -2.290 -21.039 40.361 1.00 45.41 375 SER A N 1
ATOM 3018 C CA . SER A 1 375 ? -2.432 -20.386 39.038 1.00 45.41 375 SER A CA 1
ATOM 3019 C C . SER A 1 375 ? -3.000 -18.954 39.063 1.00 45.41 375 SER A C 1
ATOM 3021 O O . SER A 1 375 ? -3.149 -18.344 38.010 1.00 45.41 375 SER A O 1
ATOM 3023 N N . ASP A 1 376 ? -3.257 -18.369 40.239 1.00 51.75 376 ASP A N 1
ATOM 3024 C CA . ASP A 1 376 ? -3.964 -17.076 40.343 1.00 51.75 376 ASP A CA 1
ATOM 3025 C C . ASP A 1 376 ? -3.030 -15.853 40.517 1.00 51.75 376 ASP A C 1
ATOM 3027 O O . ASP A 1 376 ? -3.465 -14.713 40.663 1.00 51.75 376 ASP A O 1
ATOM 3031 N N . GLY A 1 377 ? -1.710 -16.076 40.520 1.00 47.75 377 GLY A N 1
ATOM 3032 C CA . GLY A 1 377 ? -0.707 -15.036 40.796 1.00 47.75 377 GLY A CA 1
ATOM 3033 C C . GLY A 1 377 ? -0.133 -14.322 39.568 1.00 47.75 377 GLY A C 1
ATOM 3034 O O . GLY A 1 377 ? 0.348 -13.197 39.694 1.00 47.75 377 GLY A O 1
ATOM 3035 N N . THR A 1 378 ? -0.176 -14.939 38.385 1.00 51.50 378 THR A N 1
ATOM 3036 C CA . THR A 1 378 ? 0.396 -14.380 37.144 1.00 51.50 378 THR A CA 1
ATOM 3037 C C . THR A 1 378 ? -0.426 -13.212 36.598 1.00 51.50 378 THR A C 1
ATOM 3039 O O . THR A 1 378 ? 0.144 -12.202 36.197 1.00 51.50 378 THR A O 1
ATOM 3042 N N . TRP A 1 379 ? -1.754 -13.271 36.717 1.00 48.66 379 TRP A N 1
ATOM 3043 C CA . TRP A 1 379 ? -2.670 -12.227 36.240 1.00 48.66 379 TRP A CA 1
ATOM 3044 C C . TRP A 1 379 ? -2.434 -10.855 36.895 1.00 48.66 379 TRP A C 1
ATOM 3046 O O . TRP A 1 379 ? -2.585 -9.818 36.251 1.00 48.66 379 TRP A O 1
ATOM 3056 N N . LYS A 1 380 ? -2.013 -10.825 38.169 1.00 51.16 380 LYS A N 1
ATOM 3057 C CA . LYS A 1 380 ? -1.748 -9.564 38.886 1.00 51.16 380 LYS A CA 1
ATOM 3058 C C . LYS A 1 380 ? -0.479 -8.856 38.418 1.00 51.16 380 LYS A C 1
ATOM 3060 O O . LYS A 1 380 ? -0.415 -7.631 38.494 1.00 51.16 380 LYS A O 1
ATOM 3065 N N . VAL A 1 381 ? 0.526 -9.603 37.959 1.00 54.88 381 VAL A N 1
ATOM 3066 C CA . VAL A 1 381 ? 1.781 -9.013 37.475 1.00 54.88 381 VAL A CA 1
ATOM 3067 C C . VAL A 1 381 ? 1.556 -8.370 36.107 1.00 54.88 381 VAL A C 1
ATOM 3069 O O . VAL A 1 381 ? 1.977 -7.232 35.904 1.00 54.88 381 VAL A O 1
ATOM 3072 N N . ASP A 1 382 ? 0.802 -9.023 35.222 1.00 53.78 382 ASP A N 1
ATOM 3073 C CA . ASP A 1 382 ? 0.501 -8.494 33.885 1.00 53.78 382 ASP A CA 1
ATOM 3074 C C . ASP A 1 382 ? -0.409 -7.255 33.935 1.00 53.78 382 ASP A C 1
ATOM 3076 O O . ASP A 1 382 ? -0.178 -6.283 33.215 1.00 53.78 382 ASP A O 1
ATOM 3080 N N . ALA A 1 383 ? -1.384 -7.221 34.851 1.00 55.44 383 ALA A N 1
ATOM 3081 C CA . ALA A 1 383 ? -2.235 -6.046 35.057 1.00 55.44 383 ALA A CA 1
ATOM 3082 C C . ALA A 1 383 ? -1.435 -4.805 35.505 1.00 55.44 383 ALA A C 1
ATOM 3084 O O . ALA A 1 383 ? -1.673 -3.700 35.011 1.00 55.44 383 ALA A O 1
ATOM 3085 N N . ALA A 1 384 ? -0.448 -4.984 36.391 1.00 55.31 384 ALA A N 1
ATOM 3086 C CA . ALA A 1 384 ? 0.408 -3.896 36.866 1.00 55.31 384 ALA A CA 1
ATOM 3087 C C . ALA A 1 384 ? 1.367 -3.381 35.778 1.00 55.31 384 ALA A C 1
ATOM 3089 O O . ALA A 1 384 ? 1.605 -2.176 35.684 1.00 55.31 384 ALA A O 1
ATOM 3090 N N . TRP A 1 385 ? 1.892 -4.270 34.928 1.00 54.94 385 TRP A N 1
ATOM 3091 C CA . TRP A 1 385 ? 2.719 -3.879 33.782 1.00 54.94 385 TRP A CA 1
ATOM 3092 C C . TRP A 1 385 ? 1.919 -3.145 32.709 1.00 54.94 385 TRP A C 1
ATOM 3094 O O . TRP A 1 385 ? 2.417 -2.171 32.146 1.00 54.94 385 TRP A O 1
ATOM 3104 N N . ASN A 1 386 ? 0.672 -3.553 32.470 1.00 53.75 386 ASN A N 1
ATOM 3105 C CA . ASN A 1 386 ? -0.227 -2.843 31.568 1.00 53.75 386 ASN A CA 1
ATOM 3106 C C . ASN A 1 386 ? -0.552 -1.442 32.101 1.00 53.75 386 ASN A C 1
ATOM 3108 O O . ASN A 1 386 ? -0.460 -0.482 31.339 1.00 53.75 386 ASN A O 1
ATOM 3112 N N . GLU A 1 387 ? -0.846 -1.281 33.398 1.00 54.88 387 GLU A N 1
ATOM 3113 C CA . GLU A 1 387 ? -1.021 0.052 34.000 1.00 54.88 387 GLU A CA 1
ATOM 3114 C C . GLU A 1 387 ? 0.247 0.916 33.887 1.00 54.88 387 GLU A C 1
ATOM 3116 O O . GLU A 1 387 ? 0.142 2.077 33.492 1.00 54.88 387 GLU A O 1
ATOM 3121 N N . ALA A 1 388 ? 1.437 0.354 34.126 1.00 57.03 388 ALA A N 1
ATOM 3122 C CA . ALA A 1 388 ? 2.704 1.080 34.005 1.00 57.03 388 ALA A CA 1
ATOM 3123 C C . ALA A 1 388 ? 3.023 1.497 32.555 1.00 57.03 388 ALA A C 1
ATOM 3125 O O . ALA A 1 388 ? 3.402 2.640 32.307 1.00 57.03 388 ALA A O 1
ATOM 3126 N N . LEU A 1 389 ? 2.821 0.611 31.573 1.00 55.09 389 LEU A N 1
ATOM 3127 C CA . LEU A 1 389 ? 2.981 0.937 30.148 1.00 55.09 389 LEU A CA 1
ATOM 3128 C C . LEU A 1 389 ? 1.996 2.024 29.702 1.00 55.09 389 LEU A C 1
ATOM 3130 O O . LEU A 1 389 ? 2.347 2.894 28.906 1.00 55.09 389 LEU A O 1
ATOM 3134 N N . LEU A 1 390 ? 0.777 2.007 30.243 1.00 52.12 390 LEU A N 1
ATOM 3135 C CA . LEU A 1 390 ? -0.241 3.019 29.973 1.00 52.12 390 LEU A CA 1
ATOM 3136 C C . LEU A 1 390 ? 0.055 4.369 30.631 1.00 52.12 390 LEU A C 1
ATOM 3138 O O . LEU A 1 390 ? -0.382 5.389 30.101 1.00 52.12 390 LEU A O 1
ATOM 3142 N N . GLU A 1 391 ? 0.756 4.393 31.764 1.00 55.62 391 GLU A N 1
ATOM 3143 C CA . GLU A 1 391 ? 1.272 5.629 32.362 1.00 55.62 391 GLU A CA 1
ATOM 3144 C C . GLU A 1 391 ? 2.454 6.195 31.565 1.00 55.62 391 GLU A C 1
ATOM 3146 O O . GLU A 1 391 ? 2.570 7.408 31.445 1.00 55.62 391 GLU A O 1
ATOM 3151 N N . CYS A 1 392 ? 3.286 5.352 30.945 1.00 49.28 392 CYS A N 1
ATOM 3152 C CA . CYS A 1 392 ? 4.415 5.811 30.127 1.00 49.28 392 CYS A CA 1
ATOM 3153 C C . CYS A 1 392 ? 4.035 6.298 28.714 1.00 49.28 392 CYS A C 1
ATOM 3155 O O . CYS A 1 392 ? 4.842 6.962 28.068 1.00 49.28 392 CYS A O 1
ATOM 3157 N N . LEU A 1 393 ? 2.840 5.971 28.211 1.00 44.62 393 LEU A N 1
ATOM 3158 C CA . LEU A 1 393 ? 2.371 6.349 26.866 1.00 44.62 393 LEU A CA 1
ATOM 3159 C C . LEU A 1 393 ? 1.653 7.711 26.806 1.00 44.62 393 LEU A C 1
ATOM 3161 O O . LEU A 1 393 ? 1.245 8.137 25.724 1.00 44.62 393 LEU A O 1
ATOM 3165 N N . ILE A 1 394 ? 1.484 8.394 27.940 1.00 39.62 394 ILE A N 1
ATOM 3166 C CA . ILE A 1 394 ? 0.842 9.710 28.029 1.00 39.62 394 ILE A CA 1
ATOM 3167 C C . ILE A 1 394 ? 1.824 10.655 28.744 1.00 39.62 394 ILE A C 1
ATOM 3169 O O . ILE A 1 394 ? 2.031 10.464 29.941 1.00 39.62 394 ILE A O 1
ATOM 3173 N N . PRO A 1 395 ? 2.457 11.617 28.044 1.00 37.97 395 PRO A N 1
ATOM 3174 C CA . PRO A 1 395 ? 3.288 12.636 28.686 1.00 37.97 395 PRO A CA 1
ATOM 3175 C C . PRO A 1 395 ? 2.480 13.598 29.564 1.00 37.97 395 PRO A C 1
ATOM 3177 O O . PRO A 1 395 ? 1.284 13.837 29.256 1.00 37.97 395 PRO A O 1
#

Mean predicted aligned error: 15.79 Å

Radius of gyrati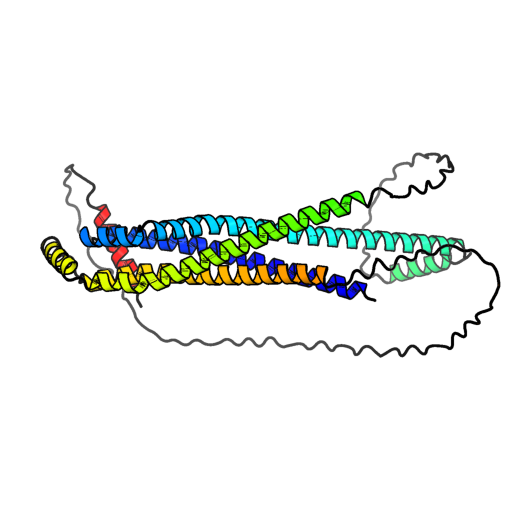on: 39.14 Å; Cα contacts (8 Å, |Δi|>4): 124; chains: 1; bounding box: 87×56×126 Å

Secondary structure (DSSP, 8-state):
--HHHHHHHHHHHHHHHHHHHHHHHHHHHHHHHHHHHHHHHHHGGGGS---HHHHHHHHHHHS-HHHHHHHHHHHHHHHHHHHHHHHHHHHHHHHHHHHHHHHHHHHHHHHHHHHHHHHHHHHHSTTHHHHHHHHHHHHHHH-TT--------PPPPPP----------------TTSHHHHHHHHHHHHHHHHHHHHHHHHHHHHHHHHHHHHHHHHHHHHHHTT-HHHHHHHHHHHTT-TT--S-HHHHHHHHHHHHHHHHHHHHHHHHHHHHHHHHHHHHHHHHHHHHHHS--GGG----------------------------------------------------------------------------SSHHHHHHHHHHHHHHHT--

Sequence (395 aa):
MPYEDHAHDVRHIASVLTILHTLHIITTLTLLVLLVWHISTVDLVEHFDMPRSWERTYKKNQLNSWRSSVWALVFALVPVDLGCALWCLGRVHSRMNEDEEEIWEQGKEDDNDIGAREEKVEGLLPGASEKKREWRMWMARQDPNSKIKDDTSTARPSTAITHETSPIAPSIRSNKKSSKHSALASHRYLYSFLAHTVFHIVAITFYTTHVVFYATSLQPSFKTCYNPIIFDEWARHILRYPEQKLSFRDRCKRINWSIWVAGGFQCAGALIMGLLHIATFGTRLWDCFGRYLKPSEESGGENDVWTGDRAGSEKKWDFGPRDVDVKPRAVRERSERAVSSGAMSTDSQGESGLRRRKDSKTGPNVKSESKSDGSDGTWKVDAAWNEALLECLIP

Foldseek 3Di:
DVPVVVVVVLVVLLVVLLVLLVLLLVLLVVLLVLLVVLVVLVVCVVLLPADPVLVVVVCCLCPVPVNVVLSVVLVVLSVVSNVVSVVSNVVSVVVVVVVVVVVVVVVVVVVVVVVVVVVVVVVVDVPPVVVVVVVVVVVVVVPPPPPDDPDPDDDDDDDDDDDDDDPDDPPPPPCPVPPVVVVVVVVVVVVVLVVLLVSLVVLLVSLVVLLVVLVVSLVVQLVSLVDVVSQVSVVVVCVVVVVDPDHSSVSSVLSSVSSSVSSVSSSVSSVSSSVSSVVVNVSSVVVVCVVVVPPPPPPPPPPVPPPDDDDDDPPDPPPDDDDDPPDDDPDPDDPPDDDDPPDDDDDDDDDDDPDPPPDDDDDDDDDDDDDDDPDPPPSVVVSVVVVVVSVVVPD

Organism: NCBI:txid1408161

Solvent-accessible surface area (backbone atoms only — not comparable to full-atom values): 24461 Å² total; per-residue (Å²): 130,75,64,65,63,53,57,53,52,54,52,50,52,52,50,54,51,48,53,53,31,50,51,46,42,56,48,38,56,51,34,52,54,34,50,52,50,32,51,54,50,59,56,49,56,77,72,65,78,64,53,71,68,55,50,51,52,49,49,52,68,55,56,35,67,67,57,41,49,52,51,53,48,52,64,57,42,46,61,50,51,39,52,52,28,52,53,51,42,52,54,52,52,53,49,54,51,51,54,51,49,52,54,52,52,50,53,50,51,52,52,50,51,51,52,54,49,52,56,58,52,47,75,73,36,96,67,49,62,60,55,53,49,52,50,52,55,51,52,61,71,69,46,90,79,74,72,80,76,86,76,86,73,81,88,75,87,82,78,86,76,84,80,80,89,73,89,75,72,84,75,82,73,76,79,79,74,62,73,71,57,57,62,60,53,53,55,54,50,51,52,53,50,51,55,51,52,53,48,40,53,52,50,35,50,51,30,51,50,50,40,52,51,52,66,68,48,51,63,64,60,61,54,58,59,68,38,65,71,58,52,54,54,43,55,60,46,40,76,76,44,77,85,65,86,70,55,69,55,58,51,46,49,51,51,53,48,53,44,46,52,37,49,45,56,32,36,50,39,32,50,52,50,29,51,52,38,51,51,57,49,48,56,50,50,49,56,53,49,56,62,70,67,51,74,77,76,86,67,75,73,79,74,73,71,83,74,82,71,93,72,90,73,91,76,81,80,84,78,72,88,77,83,76,82,78,76,80,79,77,81,79,77,81,79,81,76,78,84,77,84,78,81,78,81,77,88,72,91,73,91,76,88,78,77,78,83,81,82,85,78,97,75,83,86,82,92,73,92,76,91,81,85,91,78,81,68,61,65,61,56,54,52,53,52,51,53,50,54,58,56,71,74,54,134

pLDDT: mean 73.46, std 20.24, range [35.94, 97.62]